Protein 6IML (pdb70)

Organism: African swine fever virus (strain Badajoz 1971 Vero-adapted) (NCBI:txid10498)

Nearest PDB structures (foldseek):
  6iml-assembly1_A  TM=1.002E+00  e=2.174E-85  African swine fever virus
  6imk-assembly1_A  TM=9.952E-01  e=3.291E-79  African swine fever virus
  6imn-assembly2_B  TM=9.902E-01  e=2.431E-77  African swine fever virus
  6imj-assembly1_A  TM=5.292E-01  e=1.401E-73  African swine fever virus
  6imj-assembly1_B  TM=5.259E-01  e=3.033E-73  African swine fever virus

Structure (mmCIF, N/CA/C/O backbone):
data_6IML
#
_entry.id   6IML
#
_cell.length_a   72.244
_cell.length_b   53.735
_cell.length_c   76.232
_cell.angle_alpha   90.00
_cell.angle_beta   100.47
_cell.angle_gamma   90.00
#
_symmetry.space_group_name_H-M   'P 1 21 1'
#
loop_
_entity.id
_entity.type
_entity.pdbx_description
1 polymer 'DNA ligase'
2 polymer "DNA (5'-D(*CP*CP*AP*GP*TP*CP*CP*GP*AP*CP*CP*CP*GP*CP*AP*TP*CP*CP*CP*GP*GP*A)-3')"
3 polymer "DNA (5'-D(*TP*CP*CP*GP*GP*GP*AP*TP*GP*CP*GP*T)-3')"
4 polymer "DNA (5'-D(P*GP*TP*CP*GP*GP*AP*CP*TP*GP*G)-3')"
5 water water
#
loop_
_atom_site.group_PDB
_atom_site.id
_atom_site.type_symbol
_atom_site.label_atom_id
_atom_site.label_alt_id
_atom_site.label_comp_id
_atom_site.label_asym_id
_atom_site.label_entity_id
_atom_site.label_seq_id
_atom_site.pdbx_PDB_ins_code
_atom_site.Cartn_x
_atom_site.Cartn_y
_atom_site.Cartn_z
_atom_site.occupancy
_atom_site.B_iso_or_equiv
_atom_site.auth_seq_id
_atom_site.auth_comp_id
_atom_site.auth_asym_id
_atom_site.auth_atom_id
_atom_site.pdbx_PDB_model_num
ATOM 1 N N . MET A 1 1 ? -21.374 56.897 85.175 1.00 71.04 1 MET A N 1
ATOM 2 C CA . MET A 1 1 ? -21.366 57.033 83.723 1.00 70.41 1 MET A CA 1
ATOM 3 C C . MET A 1 1 ? -20.084 56.448 83.132 1.00 64.83 1 MET A C 1
ATOM 4 O O . MET A 1 1 ? -19.019 56.519 83.745 1.00 55.51 1 MET A O 1
ATOM 9 N N . LEU A 1 2 ? -20.195 55.869 81.934 1.00 63.46 2 LEU A N 1
ATOM 10 C CA . LEU A 1 2 ? -19.054 55.187 81.331 1.00 61.83 2 LEU A CA 1
ATOM 11 C C . LEU A 1 2 ? -17.996 56.171 80.847 1.00 63.81 2 LEU A C 1
ATOM 12 O O . LEU A 1 2 ? -16.796 55.882 80.923 1.00 73.02 2 LEU A O 1
ATOM 17 N N . ASN A 1 3 ? -18.413 57.337 80.346 1.00 71.18 3 ASN A N 1
ATOM 18 C CA . ASN A 1 3 ? -17.456 58.261 79.745 1.00 74.05 3 ASN A CA 1
ATOM 19 C C . ASN A 1 3 ? -16.508 58.890 80.759 1.00 66.38 3 ASN A C 1
ATOM 20 O O . ASN A 1 3 ? -15.584 59.603 80.353 1.00 61.16 3 ASN A O 1
ATOM 25 N N . GLN A 1 4 ? -16.709 58.653 82.058 1.00 66.51 4 GLN A N 1
ATOM 26 C CA . GLN A 1 4 ? -15.772 59.147 83.058 1.00 67.89 4 GLN A CA 1
ATOM 27 C C . GLN A 1 4 ? -14.474 58.351 83.078 1.00 61.70 4 GLN A C 1
ATOM 28 O O . GLN A 1 4 ? -13.476 58.831 83.627 1.00 57.51 4 GLN A O 1
ATOM 34 N N . PHE A 1 5 ? -14.467 57.135 82.491 1.00 57.79 5 PHE A N 1
ATOM 35 C CA . PHE A 1 5 ? -13.271 56.318 82.365 1.00 52.57 5 PHE A CA 1
ATOM 36 C C . PHE A 1 5 ? -12.687 56.447 80.965 1.00 60.18 5 PHE A C 1
ATOM 37 O O . PHE A 1 5 ? -13.437 56.545 79.987 1.00 54.92 5 PHE A O 1
ATOM 45 N N . PRO A 1 6 ? -11.362 56.456 80.834 1.00 53.11 6 PRO A N 1
ATOM 46 C CA . PRO A 1 6 ? -10.764 56.438 79.496 1.00 43.90 6 PRO A CA 1
ATOM 47 C C . PRO A 1 6 ? -11.076 55.131 78.784 1.00 45.27 6 PRO A C 1
ATOM 48 O O . PRO A 1 6 ? -11.031 54.051 79.381 1.00 48.59 6 PRO A O 1
ATOM 52 N N . GLY A 1 7 ? -11.404 55.238 77.505 1.00 38.90 7 GLY A N 1
ATOM 53 C CA . GLY A 1 7 ? -11.767 54.091 76.696 1.00 37.51 7 GLY A CA 1
ATOM 54 C C . GLY A 1 7 ? -13.115 54.275 76.029 1.00 43.12 7 GLY A C 1
ATOM 55 O O . GLY A 1 7 ? -13.882 55.185 76.337 1.00 49.90 7 GLY A O 1
ATOM 56 N N . GLN A 1 8 ? -13.389 53.372 75.095 1.00 41.59 8 GLN A N 1
ATOM 57 C CA . GLN A 1 8 ? -14.601 53.403 74.291 1.00 51.49 8 GLN A CA 1
ATOM 58 C C . GLN A 1 8 ? -15.548 52.286 74.714 1.00 42.46 8 GLN A C 1
ATOM 59 O O . GLN A 1 8 ? -15.188 51.375 75.463 1.00 45.66 8 GLN A O 1
ATOM 65 N N . TYR A 1 9 ? -16.779 52.372 74.213 1.00 41.46 9 TYR A N 1
ATOM 66 C CA . TYR A 1 9 ? -17.840 51.430 74.550 1.00 38.09 9 TYR A CA 1
ATOM 67 C C . TYR A 1 9 ? -18.481 50.941 73.261 1.00 45.42 9 TY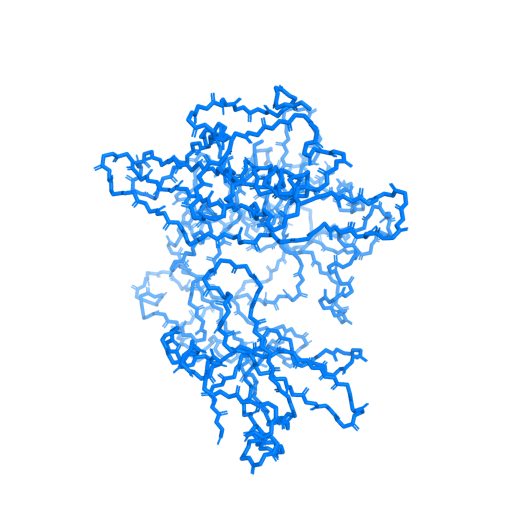R A C 1
ATOM 68 O O . TYR A 1 9 ? -19.075 51.733 72.522 1.00 54.20 9 TYR A O 1
ATOM 77 N N . SER A 1 10 ? -18.358 49.643 72.990 1.00 34.65 10 SER A N 1
ATOM 78 C CA . SER A 1 10 ? -18.880 49.064 71.761 1.00 42.94 10 SER A CA 1
ATOM 79 C C . SER A 1 10 ? -19.311 47.628 72.020 1.00 47.50 10 SER A C 1
ATOM 80 O O . SER A 1 10 ? -18.600 46.871 72.687 1.00 48.65 10 SER A O 1
ATOM 83 N N . ASN A 1 11 ? -20.478 47.266 71.481 1.00 42.41 11 ASN A N 1
ATOM 84 C CA . ASN A 1 11 ? -21.024 45.912 71.595 1.00 35.34 11 ASN A CA 1
ATOM 85 C C . ASN A 1 11 ? -21.154 45.484 73.055 1.00 48.45 11 ASN A C 1
ATOM 86 O O . ASN A 1 11 ? -20.824 44.354 73.422 1.00 46.92 11 ASN A O 1
ATOM 91 N N . ASN A 1 12 ? -21.635 46.403 73.895 1.00 53.50 12 ASN A N 1
ATOM 92 C CA . ASN A 1 12 ? -21.854 46.174 75.323 1.00 47.10 12 ASN A CA 1
ATOM 93 C C . ASN A 1 12 ? -20.566 45.829 76.065 1.00 46.27 12 ASN A C 1
ATOM 94 O O . ASN A 1 12 ? -20.612 45.337 77.197 1.00 50.05 12 ASN A O 1
ATOM 99 N N . ILE A 1 13 ? -19.410 46.080 75.455 1.00 44.91 13 ILE A N 1
ATOM 100 C CA . ILE A 1 13 ? -18.115 45.762 76.046 1.00 43.60 13 ILE A CA 1
ATOM 101 C C . ILE A 1 13 ? -17.289 47.039 76.094 1.00 32.49 13 ILE A C 1
ATOM 102 O O . ILE A 1 13 ? -17.008 47.643 75.051 1.00 42.37 13 ILE A O 1
ATOM 107 N N . PHE A 1 14 ? -16.905 47.449 77.300 1.00 26.01 14 PHE A N 1
ATOM 108 C CA . PHE A 1 14 ? -16.052 48.613 77.486 1.00 35.42 14 PHE A CA 1
ATOM 109 C C . PHE A 1 14 ? -14.593 48.186 77.407 1.00 45.36 14 PHE A C 1
ATOM 110 O O . PHE A 1 14 ? -14.174 47.255 78.103 1.00 42.85 14 PHE A O 1
ATOM 118 N N . CYS A 1 15 ? -13.825 48.867 76.561 1.00 41.40 15 CYS A N 1
ATOM 119 C CA . CYS A 1 15 ? -12.415 48.562 76.351 1.00 36.76 15 CYS A CA 1
ATOM 120 C C . CYS A 1 15 ? -11.582 49.777 76.729 1.00 41.00 15 CYS A C 1
ATOM 121 O O . CYS A 1 15 ? -11.721 50.843 76.119 1.00 44.40 15 CYS A O 1
ATOM 124 N N . PHE A 1 16 ? -10.722 49.615 77.735 1.00 36.01 16 PHE A N 1
ATOM 125 C CA . PHE A 1 16 ? -9.790 50.665 78.106 1.00 34.51 16 PHE A CA 1
ATOM 126 C C . PHE A 1 16 ? -8.813 50.922 76.960 1.00 35.59 16 PHE A C 1
ATOM 127 O O . PHE A 1 16 ? -8.610 50.058 76.102 1.00 34.22 16 PHE A O 1
ATOM 135 N N . PRO A 1 17 ? -8.206 52.107 76.913 1.00 38.98 17 PRO A N 1
ATOM 136 C CA . PRO A 1 17 ? -7.253 52.409 75.841 1.00 35.67 17 PRO A CA 1
ATOM 137 C C . PRO A 1 17 ? -6.076 51.454 75.881 1.00 40.70 17 PRO A C 1
ATOM 138 O O . PRO A 1 17 ? -5.578 51.111 76.964 1.00 37.19 17 PRO A O 1
ATOM 142 N N . PRO A 1 18 ? -5.608 50.993 74.721 1.00 36.43 18 PRO A N 1
ATOM 143 C CA . PRO A 1 18 ? -4.475 50.058 74.703 1.00 39.79 18 PRO A CA 1
ATOM 144 C C . PRO A 1 18 ? -3.203 50.733 75.194 1.00 32.22 18 PRO A C 1
ATOM 145 O O . PRO A 1 18 ? -2.889 51.859 74.802 1.00 44.67 18 PRO A O 1
ATOM 149 N N . ILE A 1 19 ? -2.479 50.039 76.066 1.00 35.53 19 ILE A N 1
ATOM 150 C CA . ILE A 1 19 ? -1.205 50.514 76.589 1.00 39.75 19 ILE A CA 1
ATOM 151 C C . ILE A 1 19 ? -0.096 49.898 75.749 1.00 33.78 19 ILE A C 1
ATOM 152 O O . ILE A 1 19 ? -0.004 48.670 75.631 1.00 35.40 19 ILE A O 1
ATOM 157 N N . GLU A 1 20 ? 0.742 50.748 75.161 1.00 41.99 20 GLU A N 1
ATOM 158 C CA . GLU A 1 20 ? 1.790 50.283 74.265 1.00 31.82 20 GLU A CA 1
ATOM 159 C C . GLU A 1 20 ? 3.021 49.851 75.051 1.00 38.15 20 GLU A C 1
ATOM 160 O O . GLU A 1 20 ? 3.451 50.531 75.987 1.00 32.59 20 GLU A O 1
ATOM 163 N N . SER A 1 21 ? 3.587 48.713 74.661 1.00 36.96 21 SER A N 1
ATOM 164 C CA . SER A 1 21 ? 4.768 48.154 75.300 1.00 38.11 21 SER A CA 1
ATOM 165 C C . SER A 1 21 ? 5.871 47.953 74.267 1.00 37.14 21 SER A C 1
ATOM 166 O O . SER A 1 21 ? 5.663 48.101 73.060 1.00 37.74 21 SER A O 1
ATOM 169 N N . GLU A 1 22 ? 7.058 47.608 74.762 1.00 36.62 22 GLU A N 1
ATOM 170 C CA . GLU A 1 22 ? 8.234 47.383 73.927 1.00 32.58 22 GLU A CA 1
ATOM 171 C C . GLU A 1 22 ? 8.859 46.055 74.331 1.00 36.54 22 GLU A C 1
ATOM 172 O O . GLU A 1 22 ? 9.380 45.924 75.444 1.00 37.36 22 GLU A O 1
ATOM 178 N N . THR A 1 23 ? 8.808 45.074 73.434 1.00 32.32 23 THR A N 1
ATOM 179 C CA . THR A 1 23 ? 9.357 43.762 73.732 1.00 27.21 23 THR A CA 1
ATOM 180 C C . THR A 1 23 ? 10.885 43.801 73.710 1.00 38.26 23 THR A C 1
ATOM 181 O O . THR A 1 23 ? 11.510 44.799 73.338 1.00 34.82 23 THR A O 1
ATOM 185 N N . LYS A 1 24 ? 11.499 42.719 74.121 1.00 39.57 24 LYS A N 1
ATOM 186 C CA . LYS A 1 24 ? 12.931 42.632 74.108 1.00 34.35 24 LYS A CA 1
ATOM 187 C C . LYS A 1 24 ? 13.486 42.609 72.687 1.00 38.78 24 LYS A C 1
ATOM 188 O O . LYS A 1 24 ? 14.532 43.141 72.448 1.00 38.28 24 LYS A O 1
ATOM 194 N N . SER A 1 25 ? 12.766 42.016 71.746 1.00 41.64 25 SER A N 1
ATOM 195 C CA . SER A 1 25 ? 13.207 41.958 70.359 1.00 42.44 25 SER A CA 1
ATOM 196 C C . SER A 1 25 ? 12.946 43.250 69.594 1.00 45.43 25 SER A C 1
ATOM 197 O O . SER A 1 25 ? 13.187 43.290 68.383 1.00 45.62 25 SER A O 1
ATOM 200 N N . GLY A 1 26 ? 12.464 44.296 70.260 1.00 36.50 26 GLY A N 1
ATOM 201 C CA . GLY A 1 26 ? 12.228 45.563 69.598 1.00 43.10 26 GLY A CA 1
ATOM 202 C C . GLY A 1 26 ? 10.928 45.660 68.838 1.00 45.50 26 GLY A C 1
ATOM 203 O O . GLY A 1 26 ? 10.816 46.488 67.928 1.00 45.59 26 GLY A O 1
ATOM 204 N N . LYS A 1 27 ? 9.937 44.844 69.182 1.00 45.54 27 LYS A N 1
ATOM 205 C CA . LYS A 1 27 ? 8.647 44.837 68.509 1.00 34.81 27 LYS A CA 1
ATOM 206 C C . LYS A 1 27 ? 7.580 45.397 69.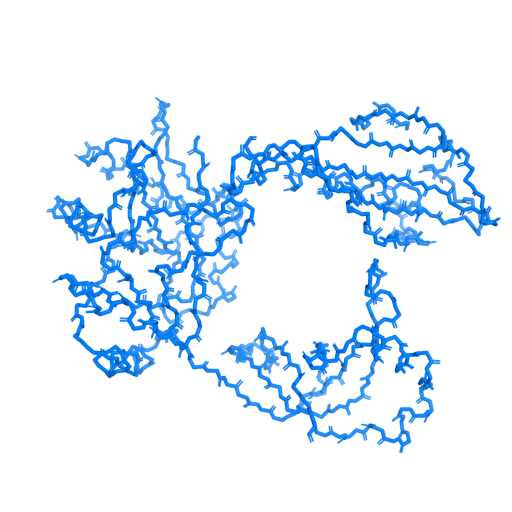440 1.00 36.37 27 LYS A C 1
ATOM 207 O O . LYS A 1 27 ? 7.574 45.107 70.640 1.00 35.79 27 LYS A O 1
ATOM 213 N N . LYS A 1 28 ? 6.684 46.208 68.882 1.00 40.59 28 LYS A N 1
ATOM 214 C CA . LYS A 1 28 ? 5.658 46.858 69.685 1.00 44.09 28 LYS A CA 1
ATOM 215 C C . LYS A 1 28 ? 4.652 45.840 70.207 1.00 38.62 28 LYS A C 1
ATOM 216 O O . LYS A 1 28 ? 4.293 44.882 69.516 1.00 38.21 28 LYS A O 1
ATOM 222 N N . ALA A 1 29 ? 4.197 46.056 71.438 1.00 42.81 29 ALA A N 1
ATOM 223 C CA . ALA A 1 29 ? 3.197 45.208 72.068 1.00 37.38 29 ALA A CA 1
ATOM 224 C C . ALA A 1 29 ? 2.052 46.072 72.576 1.00 35.07 29 ALA A C 1
ATOM 225 O O . ALA A 1 29 ? 2.231 47.257 72.871 1.00 29.49 29 ALA A O 1
ATOM 227 N N . SER A 1 30 ? 0.871 45.467 72.673 1.00 42.37 30 SER A N 1
ATOM 228 C CA . SER A 1 30 ? -0.322 46.156 73.138 1.00 34.26 30 SER A CA 1
ATOM 229 C C . SER A 1 30 ? -0.972 45.358 74.259 1.00 30.56 30 SER A C 1
ATOM 230 O O . SER A 1 30 ? -0.871 44.129 74.310 1.00 32.41 30 SER A O 1
ATOM 233 N N . TRP A 1 31 ? -1.628 46.063 75.153 1.00 35.21 31 TRP A N 1
ATOM 234 C CA . TRP A 1 31 ? -2.321 45.471 76.266 1.00 33.77 31 TRP A CA 1
ATOM 235 C C . TRP A 1 31 ? -3.627 46.210 76.477 1.00 32.24 31 TRP A C 1
ATOM 236 O O . TRP A 1 31 ? -3.641 47.382 76.684 1.00 30.03 31 TRP A O 1
ATOM 247 N N . ILE A 1 32 ? -4.729 45.488 76.396 1.00 34.80 32 ILE A N 1
ATOM 248 C CA . ILE A 1 32 ? -6.066 46.050 76.553 1.00 36.06 32 ILE A CA 1
ATOM 249 C C . ILE A 1 32 ? -6.789 45.269 77.639 1.00 32.72 32 ILE A C 1
ATOM 250 O O . ILE A 1 32 ? -6.753 44.034 77.647 1.00 28.94 32 ILE A O 1
ATOM 255 N N . ILE A 1 33 ? -7.446 45.986 78.548 1.00 32.06 33 ILE A N 1
ATOM 256 C CA . ILE A 1 33 ? -8.277 45.386 79.586 1.00 39.00 33 ILE A CA 1
ATOM 257 C C . ILE A 1 33 ? -9.721 45.796 79.330 1.00 39.01 33 ILE A C 1
ATOM 258 O O . ILE A 1 33 ? -10.000 46.967 79.046 1.00 33.34 33 ILE A O 1
ATOM 263 N N . CYS A 1 34 ? -10.636 44.831 79.414 1.00 41.87 34 CYS A N 1
ATOM 264 C CA . CYS A 1 34 ? -12.030 45.052 79.063 1.00 37.90 34 CYS A CA 1
ATOM 265 C C . CYS A 1 34 ? -12.939 44.564 80.183 1.00 38.80 34 CYS A C 1
ATOM 266 O O . CYS A 1 34 ? -12.560 43.720 80.999 1.00 39.64 34 CYS A O 1
ATOM 269 N N . VAL A 1 35 ? -14.153 45.112 80.209 1.00 39.84 35 VAL A N 1
ATOM 270 C CA . VAL A 1 35 ? -15.167 44.766 81.199 1.00 36.00 35 VAL A CA 1
ATOM 271 C C . VAL A 1 35 ? -16.470 44.473 80.469 1.00 33.48 35 VAL A C 1
ATOM 272 O O . VAL A 1 35 ? -16.869 45.228 79.576 1.00 33.72 35 VAL A O 1
ATOM 276 N N . GLN A 1 36 ? -17.132 43.381 80.849 1.00 39.92 36 GLN A N 1
ATOM 277 C CA . GLN A 1 36 ? -18.431 43.028 80.296 1.00 39.99 36 GLN A CA 1
ATOM 278 C C . GLN A 1 36 ? -19.299 42.436 81.396 1.00 36.22 36 GLN A C 1
ATOM 279 O O . GLN A 1 36 ? -18.794 41.862 82.365 1.00 36.50 36 GLN A O 1
ATOM 285 N N . VAL A 1 37 ? -20.612 42.584 81.241 1.00 40.20 37 VAL A N 1
ATOM 286 C CA . VAL A 1 37 ? -21.588 42.083 82.201 1.00 38.47 37 VAL A CA 1
ATOM 287 C C . VAL A 1 37 ? -22.367 40.952 81.547 1.00 40.40 37 VAL A C 1
ATOM 288 O O . VAL A 1 37 ? -22.919 41.120 80.453 1.00 45.57 37 VAL A O 1
ATOM 292 N N . VAL A 1 38 ? -22.413 39.802 82.216 1.00 45.05 38 VAL A N 1
ATOM 293 C CA . VAL A 1 38 ? -23.038 38.597 81.686 1.00 42.84 38 VAL A CA 1
ATOM 294 C C . VAL A 1 38 ? -24.225 38.236 82.566 1.00 49.98 38 VAL A C 1
ATOM 295 O O . VAL A 1 38 ? -24.099 38.178 83.795 1.00 51.26 38 VAL A O 1
ATOM 299 N N . GLN A 1 39 ? -25.373 37.990 81.936 1.00 51.33 39 GLN A N 1
ATOM 300 C CA . GLN A 1 39 ? -26.564 37.508 82.626 1.00 58.87 39 GLN A CA 1
ATOM 301 C C . GLN A 1 39 ? -27.220 36.454 81.749 1.00 55.43 39 GLN A C 1
ATOM 302 O O . GLN A 1 39 ? -27.630 36.753 80.623 1.00 56.13 39 GLN A O 1
ATOM 308 N N . HIS A 1 40 ? -27.302 35.224 82.263 1.00 56.54 40 HIS A N 1
ATOM 309 C CA . HIS A 1 40 ? -27.850 34.083 81.526 1.00 63.16 40 HIS A CA 1
ATOM 310 C C . HIS A 1 40 ? -27.079 33.844 80.228 1.00 67.37 40 HIS A C 1
ATOM 311 O O . HIS A 1 40 ? -27.660 33.666 79.154 1.00 65.87 40 HIS A O 1
ATOM 318 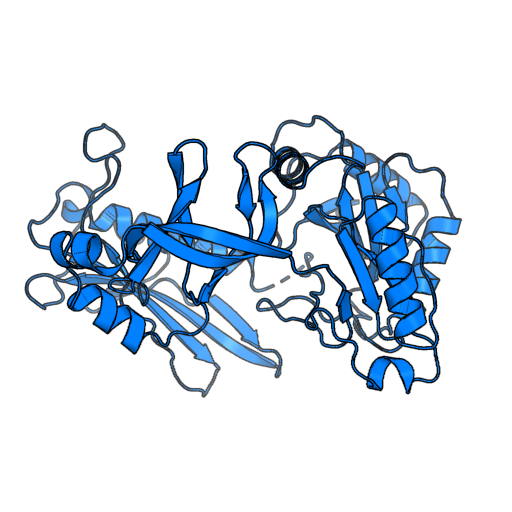N N . ASN A 1 41 ? -25.750 33.843 80.341 1.00 64.18 41 ASN A N 1
ATOM 319 C CA . ASN A 1 41 ? -24.853 33.566 79.217 1.00 70.06 41 ASN A CA 1
ATOM 320 C C . ASN A 1 41 ? -25.093 34.534 78.059 1.00 58.50 41 ASN A C 1
ATOM 321 O O . ASN A 1 41 ? -25.030 34.157 76.888 1.00 68.82 41 ASN A O 1
ATOM 326 N N . THR A 1 42 ? -25.368 35.795 78.386 1.00 51.71 42 THR A N 1
ATOM 327 C CA . THR A 1 42 ? -25.668 36.804 77.381 1.00 61.28 42 THR A CA 1
ATOM 328 C C . THR A 1 42 ? -25.061 38.136 77.798 1.00 55.46 42 THR A C 1
ATOM 329 O O . THR A 1 42 ? -25.149 38.533 78.964 1.00 52.07 42 THR A O 1
ATOM 333 N N . ILE A 1 43 ? -24.445 38.820 76.838 1.00 51.19 43 ILE A N 1
ATOM 334 C CA . ILE A 1 43 ? -23.824 40.116 77.090 1.00 49.62 43 ILE A CA 1
ATOM 335 C C . ILE A 1 43 ? -24.924 41.172 77.086 1.00 48.63 43 ILE A C 1
ATOM 336 O O . ILE A 1 43 ? -25.440 41.541 76.029 1.00 55.47 43 ILE A O 1
ATOM 341 N N . ILE A 1 44 ? -25.290 41.654 78.270 1.00 43.91 44 ILE A N 1
ATOM 342 C CA . ILE A 1 44 ? -26.313 42.690 78.398 1.00 48.45 44 ILE A CA 1
ATOM 343 C C . ILE A 1 44 ? -25.624 44.049 78.408 1.00 47.44 44 ILE A C 1
ATOM 344 O O . ILE A 1 44 ? -24.458 44.147 78.821 1.00 47.37 44 ILE A O 1
ATOM 349 N N . PRO A 1 45 ? -26.286 45.114 77.955 1.00 42.82 45 PRO A N 1
ATOM 350 C CA . PRO A 1 45 ? -25.644 46.433 77.948 1.00 40.27 45 PRO A CA 1
ATOM 351 C C . PRO A 1 45 ? -25.344 46.919 79.358 1.00 48.01 45 PRO A C 1
ATOM 352 O O . PRO A 1 45 ? -25.881 46.420 80.349 1.00 45.65 45 PRO A O 1
ATOM 356 N N . ILE A 1 46 ? -24.468 47.913 79.438 1.00 44.56 46 ILE A N 1
ATOM 357 C CA . ILE A 1 46 ? -24.055 48.499 80.706 1.00 41.12 46 ILE A CA 1
ATOM 358 C C . ILE A 1 46 ? -24.789 49.823 80.865 1.00 51.19 46 ILE A C 1
ATOM 359 O O . ILE A 1 46 ? -24.573 50.763 80.092 1.00 57.29 46 ILE A O 1
ATOM 364 N N . THR A 1 47 ? -25.655 49.899 81.869 1.00 47.48 47 THR A N 1
ATOM 365 C CA . THR A 1 47 ? -26.462 51.079 82.129 1.00 54.98 47 THR A CA 1
ATOM 366 C C . THR A 1 47 ? -25.952 51.807 83.366 1.00 55.95 47 THR A C 1
ATOM 367 O O . THR A 1 47 ? -25.190 51.261 84.170 1.00 46.56 47 THR A O 1
ATOM 371 N N . ASP A 1 48 ? -26.387 53.062 83.510 1.00 53.36 48 ASP A N 1
ATOM 372 C CA . ASP A 1 48 ? -25.989 53.854 84.669 1.00 51.60 48 ASP A CA 1
ATOM 373 C C . ASP A 1 48 ? -26.588 53.308 85.958 1.00 53.85 48 ASP A C 1
ATOM 374 O O . ASP A 1 48 ? -25.980 53.445 87.026 1.00 55.54 48 ASP A O 1
ATOM 379 N N . GLU A 1 49 ? -27.770 52.690 85.882 1.00 52.43 49 GLU A N 1
ATOM 380 C CA . GLU A 1 49 ? -28.392 52.125 87.074 1.00 51.32 49 GLU A CA 1
ATOM 381 C C . GLU A 1 49 ? -27.580 50.978 87.659 1.00 54.36 49 GLU A C 1
ATOM 382 O O . GLU A 1 49 ? -27.743 50.658 88.842 1.00 39.04 49 GLU A O 1
ATOM 384 N N . MET A 1 50 ? -26.710 50.353 86.862 1.00 49.28 50 MET A N 1
ATOM 385 C CA . MET A 1 50 ? -25.874 49.275 87.374 1.00 40.45 50 MET A CA 1
ATOM 386 C C . MET A 1 50 ? -24.797 49.777 88.325 1.00 38.78 50 MET A C 1
ATOM 387 O O . MET A 1 50 ? -24.199 48.968 89.042 1.00 36.83 50 MET A O 1
ATOM 392 N N . PHE A 1 51 ? -24.531 51.083 88.345 1.00 41.79 51 PHE A N 1
ATOM 393 C CA . PHE A 1 51 ? -23.551 51.662 89.253 1.00 45.18 51 PHE A CA 1
ATOM 394 C C . PHE A 1 51 ? -24.133 52.015 90.615 1.00 47.08 51 PHE A C 1
ATOM 395 O O . PHE A 1 51 ? -23.368 52.301 91.543 1.00 40.97 51 PHE A O 1
ATOM 403 N N . SER A 1 52 ? -25.459 52.004 90.758 1.00 50.38 52 SER A N 1
ATOM 404 C CA . SER A 1 52 ? -26.106 52.245 92.039 1.00 46.65 52 SER A CA 1
ATOM 405 C C . SER A 1 52 ? -27.016 51.113 92.488 1.00 39.36 52 SER A C 1
ATOM 406 O O . SER A 1 52 ? -27.254 50.981 93.693 1.00 43.63 52 SER A O 1
ATOM 409 N N . THR A 1 53 ? -27.524 50.298 91.567 1.00 39.41 53 THR A N 1
ATOM 410 C CA . THR A 1 53 ? -28.385 49.172 91.892 1.00 50.62 53 THR A CA 1
ATOM 411 C C . THR A 1 53 ? -27.839 47.916 91.230 1.00 47.38 53 THR A C 1
ATOM 412 O O . THR A 1 53 ? -27.439 47.944 90.062 1.00 47.35 53 THR A O 1
ATOM 416 N N . ASP A 1 54 ? -27.821 46.819 91.981 1.00 40.69 54 ASP A N 1
ATOM 417 C CA . ASP A 1 54 ? -27.321 45.545 91.482 1.00 37.40 54 ASP A CA 1
ATOM 418 C C . ASP A 1 54 ? -28.433 44.809 90.745 1.00 52.07 54 ASP A C 1
ATOM 419 O O . ASP A 1 54 ? -29.498 44.549 91.317 1.00 57.43 54 ASP A O 1
ATOM 424 N N . VAL A 1 55 ? -28.188 44.479 89.481 1.00 56.02 55 VAL A N 1
ATOM 425 C CA . VAL A 1 55 ? -29.078 43.594 88.739 1.00 44.53 55 VAL A CA 1
ATOM 426 C C . VAL A 1 55 ? -28.832 42.173 89.227 1.00 54.91 55 VAL A C 1
ATOM 427 O O . VAL A 1 55 ? -27.722 41.646 89.099 1.00 54.18 55 VAL A O 1
ATOM 431 N N . LYS A 1 56 ? -29.864 41.555 89.799 1.00 54.28 56 LYS A N 1
ATOM 432 C CA . LYS A 1 56 ? -29.696 40.252 90.427 1.00 47.96 56 LYS A CA 1
ATOM 433 C C . LYS A 1 56 ? -29.328 39.195 89.392 1.00 51.18 56 LYS A C 1
ATOM 434 O O . LYS A 1 56 ? -29.793 39.230 88.249 1.00 60.11 56 LYS A O 1
ATOM 438 N N . ASP A 1 57 ? -28.471 38.259 89.804 1.00 54.81 57 ASP A N 1
ATOM 439 C CA . ASP A 1 57 ? -27.962 37.155 88.993 1.00 54.39 57 ASP A CA 1
ATOM 440 C C . ASP A 1 57 ? -27.107 37.619 87.822 1.00 65.53 57 ASP A C 1
ATOM 441 O O . ASP A 1 57 ? -26.787 36.810 86.941 1.00 64.05 57 ASP A O 1
ATOM 443 N N . ALA A 1 58 ? -26.722 38.891 87.782 1.00 57.10 58 ALA A N 1
ATOM 444 C CA . ALA A 1 58 ? -25.842 39.412 86.746 1.00 51.68 58 ALA A CA 1
ATOM 445 C C . ALA A 1 58 ? -24.407 39.423 87.254 1.00 51.41 58 ALA A C 1
ATOM 446 O O . ALA A 1 58 ? -24.149 39.779 88.407 1.00 58.10 58 ALA A O 1
ATOM 448 N N . VAL A 1 59 ? -23.477 39.029 86.389 1.00 51.36 59 VAL A N 1
ATOM 449 C CA . VAL A 1 59 ? -22.071 38.891 86.745 1.00 42.57 59 VAL A CA 1
ATOM 450 C C . VAL A 1 59 ? -21.249 39.792 85.836 1.00 39.51 59 VAL A C 1
ATOM 451 O O . VAL A 1 59 ? -21.420 39.768 84.612 1.00 42.25 59 VAL A O 1
ATOM 455 N N . ALA A 1 60 ? -20.363 40.584 86.435 1.00 40.83 60 ALA A N 1
ATOM 456 C CA . ALA A 1 60 ? -19.409 41.388 85.686 1.00 36.85 60 ALA A CA 1
ATOM 457 C C . ALA A 1 60 ? -18.116 40.605 85.506 1.00 42.11 60 ALA A C 1
ATOM 458 O O . ALA A 1 60 ? -17.625 39.971 86.444 1.00 41.35 60 ALA A O 1
ATOM 460 N N . GLU A 1 61 ? -17.572 40.645 84.293 1.00 38.10 61 GLU A N 1
ATOM 461 C CA . GLU A 1 61 ? -16.397 39.862 83.936 1.00 36.84 61 GLU A CA 1
ATOM 462 C C . GLU A 1 61 ? -15.298 40.781 83.426 1.00 41.27 61 GLU A C 1
ATOM 463 O O . GLU A 1 61 ? -15.520 41.572 82.503 1.00 36.56 61 GLU A O 1
ATOM 469 N N . ILE A 1 62 ? -14.117 40.669 84.027 1.00 35.77 62 ILE A N 1
ATOM 470 C CA . ILE A 1 62 ? -12.941 41.431 83.628 1.00 28.98 62 ILE A CA 1
ATOM 471 C C . ILE A 1 62 ? -11.989 40.479 82.921 1.00 34.11 62 ILE A C 1
ATOM 472 O O . ILE A 1 62 ? -11.573 39.464 83.494 1.00 34.04 62 ILE A O 1
ATOM 477 N N . PHE A 1 63 ? -11.655 40.797 81.674 1.00 30.84 63 PHE A N 1
ATOM 478 C CA . PHE A 1 63 ? -10.660 40.049 80.924 1.00 34.75 63 PHE A CA 1
ATOM 479 C C . PHE A 1 63 ? -9.734 41.044 80.243 1.00 33.43 63 PHE A C 1
ATOM 480 O O . PHE A 1 63 ? -9.992 42.251 80.222 1.00 36.46 63 PHE A O 1
ATOM 488 N N . THR A 1 64 ? -8.579 40.545 79.812 1.00 32.21 64 THR A N 1
ATOM 489 C CA . THR A 1 64 ? -7.545 41.326 79.118 1.00 43.05 64 THR A CA 1
ATOM 490 C C . THR A 1 64 ? -6.947 40.646 77.912 1.00 39.63 64 THR A C 1
ATOM 491 O O . THR A 1 64 ? -6.898 39.451 77.844 1.00 29.34 64 THR A O 1
ATOM 495 N N . LYS A 1 65 ? -6.448 41.451 76.981 1.00 36.97 65 LYS A N 1
ATOM 496 C CA . LYS A 1 65 ? -5.802 40.919 75.790 1.00 41.70 65 LYS A CA 1
ATOM 497 C C . LYS A 1 65 ? -4.414 41.525 75.638 1.00 34.54 65 LYS A C 1
ATOM 498 O O . LYS A 1 65 ? -4.226 42.730 75.831 1.00 24.97 65 LYS A O 1
ATOM 504 N N . PHE A 1 66 ? -3.468 40.697 75.251 1.00 30.03 66 PHE A N 1
ATOM 505 C CA . PHE A 1 66 ? -2.105 41.093 74.991 1.00 34.03 66 PHE A CA 1
ATOM 506 C C . PHE A 1 66 ? -1.625 40.496 73.701 1.00 29.43 66 PHE A C 1
ATOM 507 O O . PHE A 1 66 ? -1.633 39.320 73.528 1.00 30.92 66 PHE A O 1
ATOM 515 N N . PHE A 1 67 ? -1.186 41.332 72.800 1.00 30.30 67 PHE A N 1
ATOM 516 C CA . PHE A 1 67 ? -0.709 40.858 71.508 1.00 38.37 67 PHE A CA 1
ATOM 517 C C . PHE A 1 67 ? 0.476 41.697 71.059 1.00 35.82 67 PHE A C 1
ATOM 518 O O . PHE A 1 67 ? 0.439 42.928 71.138 1.00 37.01 67 PHE A O 1
ATOM 526 N N . VAL A 1 68 ? 1.528 41.023 70.604 1.00 39.09 68 VAL A N 1
ATOM 527 C CA . VAL A 1 68 ? 2.657 41.693 69.972 1.00 39.42 68 VAL A CA 1
ATOM 528 C C . VAL A 1 68 ? 2.277 42.034 68.537 1.00 41.01 68 VAL A C 1
ATOM 529 O O . VAL A 1 68 ? 1.445 41.360 67.919 1.00 45.99 68 VAL A O 1
ATOM 533 N N . GLU A 1 69 ? 2.869 43.106 68.010 1.00 37.62 69 GLU A N 1
ATOM 534 C CA . GLU A 1 69 ? 2.581 43.542 66.648 1.00 40.72 69 GLU A CA 1
ATOM 535 C C . GLU A 1 69 ? 2.790 42.403 65.658 1.00 46.52 69 GLU A C 1
ATOM 536 O O . GLU A 1 69 ? 3.849 41.769 65.635 1.00 48.78 69 GLU A O 1
ATOM 538 N N . GLU A 1 70 ? 1.758 42.140 64.853 1.00 42.62 70 GLU A N 1
ATOM 539 C CA . GLU A 1 70 ? 1.739 41.062 63.864 1.00 46.51 70 GLU A CA 1
ATOM 540 C C . GLU A 1 70 ? 1.850 39.681 64.505 1.00 46.40 70 GLU A C 1
ATOM 541 O O . GLU A 1 70 ? 2.161 38.700 63.822 1.00 51.39 70 GLU A O 1
ATOM 543 N N . GLY A 1 71 ? 1.589 39.581 65.809 1.00 50.88 71 GLY A N 1
ATOM 544 C CA . GLY A 1 71 ? 1.654 38.329 66.524 1.00 44.04 71 GLY A CA 1
ATOM 545 C C . GLY A 1 71 ? 0.287 37.847 66.985 1.00 45.15 71 GLY A C 1
ATOM 546 O O . GLY A 1 71 ? -0.752 38.439 66.704 1.00 46.17 71 GLY A O 1
ATOM 547 N N . ALA A 1 72 ? 0.316 36.736 67.716 1.00 26.96 72 ALA A N 1
ATOM 548 C CA . ALA A 1 72 ? -0.909 36.139 68.223 1.00 30.10 72 ALA A CA 1
ATOM 549 C C . ALA A 1 72 ? -1.499 36.989 69.346 1.00 43.19 72 ALA A C 1
ATOM 550 O O . ALA A 1 72 ? -0.823 37.819 69.960 1.00 39.58 72 ALA A O 1
ATOM 552 N N . VAL A 1 73 ? -2.784 36.770 69.611 1.00 39.82 73 VAL A N 1
ATOM 553 C CA . VAL A 1 73 ? -3.516 37.492 70.645 1.00 30.47 73 VAL A CA 1
ATOM 554 C C . VAL A 1 73 ? -3.695 36.575 71.845 1.00 30.45 73 VAL A C 1
ATOM 555 O O . VAL A 1 73 ? -4.185 35.447 71.705 1.00 38.07 73 VAL A O 1
ATOM 559 N N . ARG A 1 74 ? -3.294 37.038 73.001 1.00 34.70 74 ARG A N 1
ATOM 560 C CA . ARG A 1 74 ? -3.438 36.275 74.211 1.00 44.02 74 ARG A CA 1
ATOM 561 C C . ARG A 1 74 ? -4.552 36.846 75.085 1.00 32.65 74 ARG A C 1
ATOM 562 O O . ARG A 1 74 ? -4.442 37.924 75.607 1.00 32.43 74 ARG A O 1
ATOM 570 N N . ILE A 1 75 ? -5.588 36.057 75.278 1.00 36.10 75 ILE A N 1
ATOM 571 C CA . ILE A 1 75 ? -6.767 36.445 76.040 1.00 31.55 75 ILE A CA 1
ATOM 572 C C . ILE A 1 75 ? -6.766 35.640 77.329 1.00 30.43 75 ILE A C 1
ATOM 573 O O . ILE A 1 75 ? -6.759 34.404 77.293 1.00 42.60 75 ILE A O 1
ATOM 578 N N . SER A 1 76 ? -6.740 36.335 78.463 1.00 35.86 76 SER A N 1
ATOM 579 C CA . SER A 1 76 ? -6.767 35.673 79.755 1.00 40.19 76 SER A CA 1
ATOM 580 C C . SER A 1 76 ? -8.169 35.149 80.053 1.00 36.34 76 SER A C 1
ATOM 581 O O . SER A 1 76 ? -9.149 35.491 79.385 1.00 37.40 76 SER A O 1
ATOM 584 N N . LYS A 1 77 ? -8.258 34.299 81.072 1.00 45.30 77 LYS A N 1
ATOM 585 C CA . LYS A 1 77 ? -9.553 33.835 81.537 1.00 38.83 77 LYS A CA 1
ATOM 586 C C . LYS A 1 77 ? -10.316 34.981 82.195 1.00 43.47 77 LYS A C 1
ATOM 587 O O . LYS A 1 77 ? -9.737 35.972 82.650 1.00 39.91 77 LYS A O 1
ATOM 590 N N . MET A 1 78 ? -11.637 34.836 82.236 1.00 34.21 78 MET A N 1
ATOM 591 C CA . MET A 1 78 ? -12.487 35.888 82.774 1.00 29.58 78 MET A CA 1
ATOM 592 C C . MET A 1 78 ? -12.326 35.983 84.285 1.00 32.02 78 MET A C 1
ATOM 593 O O . MET A 1 78 ? -12.426 34.978 84.996 1.00 39.77 78 MET A O 1
ATOM 598 N N . THR A 1 79 ? -12.065 37.193 84.776 1.00 23.59 79 THR A N 1
ATOM 599 C CA . THR A 1 79 ? -12.092 37.471 86.210 1.00 31.27 79 THR A CA 1
ATOM 600 C C . THR A 1 79 ? -13.536 37.780 86.577 1.00 38.11 79 THR A C 1
ATOM 601 O O . THR A 1 79 ? -14.039 38.875 86.309 1.00 37.94 79 THR A O 1
ATOM 605 N N . ARG A 1 80 ? -14.213 36.807 87.178 1.00 36.25 80 ARG A N 1
ATOM 606 C CA . ARG A 1 80 ? -15.630 36.932 87.499 1.00 37.33 80 ARG A CA 1
ATOM 607 C C . ARG A 1 80 ? -15.777 37.598 88.861 1.00 36.35 80 ARG A C 1
ATOM 608 O O . ARG A 1 80 ? -15.391 37.027 89.886 1.00 45.13 80 ARG A O 1
ATOM 616 N N . VAL A 1 81 ? -16.331 38.806 88.870 1.00 41.18 81 VAL A N 1
ATOM 617 C CA . VAL A 1 81 ? -16.765 39.460 90.097 1.00 45.22 81 VAL A CA 1
ATOM 618 C C . VAL A 1 81 ? -18.274 39.285 90.195 1.00 44.45 81 VAL A C 1
ATOM 619 O O . VAL A 1 81 ? -19.000 39.502 89.214 1.00 42.16 81 VAL A O 1
ATOM 623 N N . THR A 1 82 ? -18.743 38.834 91.357 1.00 38.35 82 THR A N 1
ATOM 624 C CA . THR A 1 82 ? -20.146 38.501 91.547 1.00 44.26 82 THR A CA 1
ATOM 625 C C . THR A 1 82 ? -20.832 39.330 92.620 1.00 43.22 82 THR A C 1
ATOM 626 O O . THR A 1 82 ? -22.066 39.312 92.694 1.00 50.35 82 THR A O 1
ATOM 630 N N . GLU A 1 83 ? -20.080 40.051 93.447 1.00 42.21 83 GLU A N 1
ATOM 631 C CA . GLU A 1 83 ? -20.663 40.872 94.494 1.00 36.40 83 GLU A CA 1
ATOM 632 C C . GLU A 1 83 ? -19.779 42.089 94.714 1.00 43.09 83 GLU A C 1
ATOM 633 O O . GLU A 1 83 ? -18.574 42.054 94.451 1.00 46.88 83 GLU A O 1
ATOM 635 N N . GLY A 1 84 ? -20.391 43.166 95.189 1.00 45.06 84 GLY A N 1
ATOM 636 C CA . GLY A 1 84 ? -19.648 44.348 95.560 1.00 37.12 84 GLY A CA 1
ATOM 637 C C . GLY A 1 84 ? -18.925 44.152 96.879 1.00 41.86 84 GLY A C 1
ATOM 638 O O . GLY A 1 84 ? -19.019 43.118 97.541 1.00 44.00 84 GLY A O 1
ATOM 639 N N . LYS A 1 85 ? -18.218 45.186 97.268 1.00 35.74 85 LYS A N 1
ATOM 640 C CA . LYS A 1 85 ? -17.463 45.182 98.488 1.00 41.63 85 LYS A CA 1
ATOM 641 C C . LYS A 1 85 ? -18.050 46.138 99.501 1.00 46.39 85 LYS A C 1
ATOM 642 O O . LYS A 1 85 ? -18.729 47.069 99.131 1.00 39.73 85 LYS A O 1
ATOM 648 N N . ASN A 1 86 ? -17.763 45.910 100.777 1.00 48.66 86 ASN A N 1
ATOM 649 C CA . ASN A 1 86 ? -18.316 46.722 101.862 1.00 49.46 86 ASN A CA 1
ATOM 650 C C . ASN A 1 86 ? -19.834 46.828 101.741 1.00 53.97 86 ASN A C 1
ATOM 651 O O . ASN A 1 86 ? -20.422 47.889 101.955 1.00 53.14 86 ASN A O 1
ATOM 656 N N . LEU A 1 87 ? -20.473 45.699 101.416 1.00 57.71 87 LEU A N 1
ATOM 657 C CA . LEU A 1 87 ? -21.885 45.688 101.042 1.00 56.36 87 LEU A CA 1
ATOM 658 C C . LEU A 1 87 ? -22.796 46.305 102.097 1.00 52.27 87 LEU A C 1
ATOM 659 O O . LEU A 1 87 ? -23.905 46.736 101.761 1.00 61.06 87 LEU A O 1
ATOM 664 N N . GLY A 1 88 ? -22.388 46.329 103.341 1.00 51.08 88 GLY A N 1
ATOM 665 C CA . GLY A 1 88 ? -23.278 46.863 104.329 1.00 61.43 88 GLY A CA 1
ATOM 666 C C . GLY A 1 88 ? -23.204 48.331 104.658 1.00 65.28 88 GLY A C 1
ATOM 667 O O . GLY A 1 88 ? -24.062 48.828 105.333 1.00 73.28 88 GLY A O 1
ATOM 668 N N . LYS A 1 89 ? -22.236 49.038 104.126 1.00 53.82 89 LYS A N 1
ATOM 669 C CA . LYS A 1 89 ? -22.021 50.399 104.510 1.00 51.42 89 LYS A CA 1
ATOM 670 C C . LYS A 1 89 ? -22.309 51.455 103.495 1.00 50.19 89 LYS A C 1
ATOM 671 O O . LYS A 1 89 ? -22.910 51.195 102.512 1.00 59.72 89 LYS A O 1
ATOM 677 N N . LYS A 1 90 ? -21.880 52.680 103.783 1.00 52.86 90 LYS A N 1
ATOM 678 C CA . LYS A 1 90 ? -22.102 53.802 102.880 1.00 53.52 90 LYS A CA 1
ATOM 679 C C . LYS A 1 90 ? -21.180 53.710 101.672 1.00 54.26 90 LYS A C 1
ATOM 680 O O . LYS A 1 90 ? -21.583 53.997 100.545 1.00 56.13 90 LYS A O 1
ATOM 686 N N . ASN A 1 91 ? -19.938 53.306 101.917 1.00 48.30 91 ASN A N 1
ATOM 687 C CA . ASN A 1 91 ? -18.956 53.171 100.851 1.00 52.44 91 ASN A CA 1
ATOM 688 C C . ASN A 1 91 ? -19.127 51.872 100.071 1.00 54.48 91 ASN A C 1
ATOM 689 O O . ASN A 1 91 ? -18.175 51.411 99.431 1.00 58.45 91 ASN A O 1
ATOM 694 N N . ALA A 1 92 ? -20.317 51.279 100.115 1.00 48.87 92 ALA A N 1
ATOM 695 C CA . ALA A 1 92 ? -20.568 50.027 99.418 1.00 45.53 92 ALA A CA 1
ATOM 696 C C . ALA A 1 92 ? -20.482 50.219 97.911 1.00 49.53 92 ALA A C 1
ATOM 697 O O . ALA A 1 92 ? -20.875 51.259 97.374 1.00 51.64 92 ALA A O 1
ATOM 699 N N . THR A 1 93 ? -19.965 49.205 97.228 1.00 47.51 93 THR A N 1
ATOM 700 C CA . THR A 1 93 ? -19.921 49.172 95.777 1.00 38.69 93 THR A CA 1
ATOM 701 C C . THR A 1 93 ? -20.856 48.087 95.260 1.00 37.24 93 THR A C 1
ATOM 702 O O . THR A 1 93 ? -21.203 47.142 95.972 1.00 39.91 93 THR A O 1
ATOM 706 N N . THR A 1 94 ? -21.271 48.243 94.009 1.00 40.69 94 THR A N 1
ATOM 707 C CA . THR A 1 94 ? -22.066 47.239 93.324 1.00 43.21 94 THR A CA 1
ATOM 708 C C . THR A 1 94 ? -21.160 46.396 92.429 1.00 36.65 94 THR A C 1
ATOM 709 O O . THR A 1 94 ? -19.959 46.645 92.307 1.00 38.77 94 THR A O 1
ATOM 713 N N . VAL A 1 95 ? -21.751 45.381 91.796 1.00 34.55 95 VAL A N 1
ATOM 714 C CA . VAL A 1 95 ? -20.968 44.442 90.996 1.00 33.42 95 VAL A CA 1
ATOM 715 C C . VAL A 1 95 ? -20.286 45.158 89.836 1.00 40.56 95 VAL A C 1
ATOM 716 O O . VAL A 1 95 ? -19.109 44.915 89.542 1.00 37.91 95 VAL A O 1
ATOM 720 N N . VAL A 1 96 ? -21.005 46.061 89.168 1.00 36.13 96 VAL A N 1
ATOM 721 C CA . VAL A 1 96 ? -20.446 46.742 88.004 1.00 35.91 96 VAL A CA 1
ATOM 722 C C . VAL A 1 96 ? -19.432 47.796 88.434 1.00 35.05 96 VAL A C 1
ATOM 723 O O . VAL A 1 96 ? -18.330 47.882 87.879 1.00 39.65 96 VAL A O 1
ATOM 727 N N . HIS A 1 97 ? -19.788 48.613 89.428 1.00 37.90 97 HIS A N 1
ATOM 728 C CA . HIS A 1 97 ? -18.895 49.686 89.859 1.00 42.54 97 HIS A CA 1
ATOM 729 C C . HIS A 1 97 ? -17.603 49.129 90.444 1.00 33.10 97 HIS A C 1
ATOM 730 O O . HIS A 1 97 ? -16.527 49.707 90.250 1.00 36.36 97 HIS A O 1
ATOM 737 N N . GLN A 1 98 ? -17.686 48.006 91.162 1.00 42.74 98 GLN A N 1
ATOM 738 C CA . GLN A 1 98 ? -16.478 47.377 91.685 1.00 29.84 98 GLN A CA 1
ATOM 739 C C . GLN A 1 98 ? -15.615 46.810 90.565 1.00 35.83 98 GLN A C 1
ATOM 740 O O . GLN A 1 98 ? -14.383 46.827 90.665 1.00 38.79 98 GLN A O 1
ATOM 746 N N . ALA A 1 99 ? -16.238 46.313 89.494 1.00 35.61 99 ALA A N 1
ATOM 747 C CA . ALA A 1 99 ? -15.474 45.786 88.368 1.00 34.11 99 ALA A CA 1
ATOM 748 C C . ALA A 1 99 ? -14.686 46.891 87.676 1.00 41.58 99 ALA A C 1
ATOM 749 O O . ALA A 1 99 ? -13.493 46.733 87.393 1.00 41.00 99 ALA A O 1
ATOM 751 N N . PHE A 1 100 ? -15.339 48.022 87.393 1.00 38.33 100 PHE A N 1
ATOM 752 C CA . PHE A 1 100 ? -14.630 49.156 86.809 1.00 33.66 100 PHE A CA 1
ATOM 753 C C . PHE A 1 100 ? -13.620 49.748 87.782 1.00 37.47 100 PHE A C 1
ATOM 754 O O . PHE A 1 100 ? -12.565 50.234 87.359 1.00 40.61 100 PHE A O 1
ATOM 762 N N . LYS A 1 101 ? -13.925 49.721 89.082 1.00 43.29 101 LYS A N 1
ATOM 763 C CA . LYS A 1 101 ? -12.968 50.195 90.077 1.00 42.31 101 LYS A CA 1
ATOM 764 C C . LYS A 1 101 ? -11.724 49.317 90.098 1.00 39.89 101 LYS A C 1
ATOM 765 O O . LYS A 1 101 ? -10.604 49.814 90.264 1.00 37.41 101 LYS A O 1
ATOM 771 N N . ASP A 1 102 ? -11.900 48.006 89.921 1.00 36.67 102 ASP A N 1
ATOM 772 C CA . ASP A 1 102 ? -10.762 47.096 89.886 1.00 35.51 102 ASP A CA 1
ATOM 773 C C . ASP A 1 102 ? -10.069 47.098 88.530 1.00 40.70 102 ASP A C 1
ATOM 774 O O . ASP A 1 102 ? -8.848 46.917 88.464 1.00 29.28 102 ASP A O 1
ATOM 776 N N . ALA A 1 103 ? -10.821 47.299 87.446 1.00 40.08 103 ALA A N 1
ATOM 777 C CA . ALA A 1 103 ? -10.210 47.333 86.121 1.00 36.41 103 ALA A CA 1
ATOM 778 C C . ALA A 1 103 ? -9.361 48.584 85.937 1.00 37.49 103 ALA A C 1
ATOM 779 O O . ALA A 1 103 ? -8.276 48.523 85.348 1.00 34.37 103 ALA A O 1
ATOM 781 N N . LEU A 1 104 ? -9.840 49.729 86.431 1.00 33.73 104 LEU A N 1
ATOM 782 C CA . LEU A 1 104 ? -9.055 50.955 86.341 1.00 31.61 104 LEU A CA 1
ATOM 783 C C . LEU A 1 104 ? -7.777 50.858 87.164 1.00 31.75 104 LEU A C 1
ATOM 784 O O . LEU A 1 104 ? -6.749 51.429 86.784 1.00 35.12 104 LEU A O 1
ATOM 789 N N . SER A 1 105 ? -7.821 50.139 88.288 1.00 35.00 105 SER A N 1
ATOM 790 C CA . SER A 1 105 ? -6.615 49.938 89.084 1.00 37.63 105 SER A CA 1
ATOM 791 C C . SER A 1 105 ? -5.596 49.091 88.331 1.00 33.41 105 SER A C 1
ATOM 792 O O . SER A 1 105 ? -4.393 49.370 88.379 1.00 32.25 105 SER A O 1
ATOM 795 N N . LYS A 1 106 ? -6.061 48.052 87.631 1.00 27.74 106 LYS A N 1
ATOM 796 C CA . LYS A 1 106 ? -5.167 47.264 86.789 1.00 27.87 106 LYS A CA 1
ATOM 797 C C . LYS A 1 106 ? -4.618 48.090 85.633 1.00 36.92 106 LYS A C 1
ATOM 798 O O . LYS A 1 106 ? -3.531 47.796 85.123 1.00 34.52 106 LYS A O 1
ATOM 804 N N . TYR A 1 107 ? -5.352 49.121 85.210 1.00 32.07 107 TYR A N 1
ATOM 805 C CA . TYR A 1 107 ? -4.918 49.958 84.097 1.00 29.40 107 TYR A CA 1
ATOM 806 C C . TYR A 1 107 ? -3.866 50.970 84.538 1.00 36.51 107 TYR A C 1
ATOM 807 O O . TYR A 1 107 ? -2.846 51.149 83.864 1.00 36.36 107 TYR A O 1
ATOM 816 N N . ASN A 1 108 ? -4.100 51.643 85.667 1.00 34.12 108 ASN A N 1
ATOM 817 C CA . ASN A 1 108 ? -3.166 52.667 86.125 1.00 28.26 108 ASN A CA 1
ATOM 818 C C . ASN A 1 108 ? -1.839 52.058 86.561 1.00 36.67 108 ASN A C 1
ATOM 819 O O . ASN A 1 108 ? -0.777 52.650 86.337 1.00 34.62 108 ASN A O 1
ATOM 824 N N . ARG A 1 109 ? -1.877 50.881 87.188 1.00 46.51 109 ARG A N 1
ATOM 825 C CA . ARG A 1 109 ? -0.636 50.220 87.579 1.00 34.86 109 ARG A CA 1
ATOM 826 C C . ARG A 1 109 ? 0.123 49.697 86.367 1.00 42.88 109 ARG A C 1
ATOM 827 O O . ARG A 1 109 ? 1.359 49.669 86.376 1.00 48.21 109 ARG A O 1
ATOM 829 N N . HIS A 1 110 ? -0.594 49.284 85.319 1.00 49.27 110 HIS A N 1
ATOM 830 C CA . HIS A 1 110 ? 0.067 48.797 84.113 1.00 35.18 110 HIS A CA 1
ATOM 831 C C . HIS A 1 110 ? 0.697 49.935 83.322 1.00 47.18 110 HIS A C 1
ATOM 832 O O . HIS A 1 110 ? 1.748 49.748 82.698 1.00 46.00 110 HIS A O 1
ATOM 839 N N . ALA A 1 111 ? 0.077 51.118 83.338 1.00 43.56 111 ALA A N 1
ATOM 840 C CA . ALA A 1 111 ? 0.623 52.251 82.599 1.00 49.02 111 ALA A CA 1
ATOM 841 C C . ALA A 1 111 ? 1.903 52.779 83.236 1.00 61.58 111 ALA A C 1
ATOM 842 O O . ALA A 1 111 ? 2.729 53.390 82.548 1.00 63.17 111 ALA A O 1
ATOM 844 N N . ARG A 1 112 ? 2.088 52.587 84.518 1.00 55.50 112 ARG A N 1
ATOM 845 C CA . ARG A 1 112 ? 3.270 53.084 85.147 1.00 49.36 112 ARG A CA 1
ATOM 846 C C . ARG A 1 112 ? 4.503 52.276 84.769 1.00 52.65 112 ARG A C 1
ATOM 847 O O . ARG A 1 112 ? 5.564 52.824 84.711 1.00 57.39 112 ARG A O 1
ATOM 855 N N . GLN A 1 113 ? 4.354 50.995 84.465 1.00 52.30 113 GLN A N 1
ATOM 856 C CA . GLN A 1 113 ? 5.498 50.129 84.200 1.00 57.23 113 GLN A CA 1
ATOM 857 C C . GLN A 1 113 ? 6.084 50.356 82.811 1.00 68.04 113 GLN A C 1
ATOM 858 O O . GLN A 1 113 ? 7.293 50.182 82.619 1.00 65.88 113 GLN A O 1
ATOM 864 N N . LYS A 1 114 ? 5.263 50.754 81.845 1.00 66.09 114 LYS A N 1
ATOM 865 C CA . LYS A 1 114 ? 5.696 50.903 80.464 1.00 58.62 114 LYS A CA 1
ATOM 866 C C . LYS A 1 114 ? 6.096 52.345 80.172 1.00 64.46 114 LYS A C 1
ATOM 867 O O . LYS A 1 114 ? 5.687 53.284 80.859 1.00 65.55 114 LYS A O 1
ATOM 873 N N . ARG A 1 115 ? 6.909 52.506 79.134 1.00 59.56 115 ARG A N 1
ATOM 874 C CA . ARG A 1 115 ? 7.392 53.818 78.723 1.00 64.35 115 ARG A CA 1
ATOM 875 C C . ARG A 1 115 ? 6.526 54.394 77.607 1.00 64.37 115 ARG A C 1
ATOM 876 O O . ARG A 1 115 ? 5.964 53.654 76.799 1.00 64.29 115 ARG A O 1
ATOM 884 N N . GLY A 1 122 ? 12.901 60.613 83.969 1.00 43.51 122 GLY A N 1
ATOM 885 C CA . GLY A 1 122 ? 13.609 59.561 83.262 1.00 50.92 122 GLY A CA 1
ATOM 886 C C . GLY A 1 122 ? 13.925 58.367 84.140 1.00 42.47 122 GLY A C 1
ATOM 887 O O . GLY A 1 122 ? 15.075 58.148 84.517 1.00 43.06 122 GLY A O 1
ATOM 888 N N . MET A 1 123 ? 12.895 57.590 84.464 1.00 45.96 123 MET A N 1
ATOM 889 C CA . MET A 1 123 ? 13.038 56.438 85.343 1.00 42.28 123 MET A CA 1
ATOM 890 C C . MET A 1 123 ? 13.262 55.177 84.519 1.00 43.64 123 MET A C 1
ATOM 891 O O . MET A 1 123 ? 12.564 54.941 83.527 1.00 48.37 123 MET A O 1
ATOM 896 N N . ILE A 1 124 ? 14.236 54.374 84.933 1.00 35.20 124 ILE A N 1
ATOM 897 C CA . ILE A 1 124 ? 14.633 53.165 84.225 1.00 35.07 124 ILE A CA 1
ATOM 898 C C . ILE A 1 124 ? 14.538 52.001 85.203 1.00 29.08 124 ILE A C 1
ATOM 899 O O . ILE A 1 124 ? 15.118 52.071 86.287 1.00 34.43 124 ILE A O 1
ATOM 904 N N . PRO A 1 125 ? 13.826 50.928 84.869 1.00 33.46 125 PRO A N 1
ATOM 905 C CA . PRO A 1 125 ? 13.689 49.800 85.800 1.00 29.04 125 PRO A CA 1
ATOM 906 C C . PRO A 1 125 ? 15.035 49.159 86.084 1.00 25.45 125 PRO A C 1
ATOM 907 O O . PRO A 1 125 ? 15.829 48.924 85.160 1.00 39.89 125 PRO A O 1
ATOM 911 N N . PRO A 1 126 ? 15.330 48.862 87.346 1.00 28.43 126 PRO A N 1
ATOM 912 C CA . PRO A 1 126 ? 16.628 48.270 87.683 1.00 31.66 126 PRO A CA 1
ATOM 913 C C . PRO A 1 126 ? 16.767 46.858 87.136 1.00 29.68 126 PRO A C 1
ATOM 914 O O . PRO A 1 126 ? 15.789 46.185 86.802 1.00 26.74 126 PRO A O 1
ATOM 918 N N . MET A 1 127 ? 18.018 46.413 87.048 1.00 30.07 127 MET A N 1
ATOM 919 C CA . MET A 1 127 ? 18.303 45.069 86.568 1.00 29.45 127 MET A CA 1
ATOM 920 C C . MET A 1 127 ? 17.874 44.033 87.602 1.00 25.34 127 MET A C 1
ATOM 921 O O . MET A 1 127 ? 17.864 44.292 88.808 1.00 28.81 127 MET A O 1
ATOM 926 N N . LEU A 1 128 ? 17.520 42.847 87.116 1.00 24.80 128 LEU A N 1
ATOM 927 C CA . LEU A 1 128 ? 17.024 41.768 87.955 1.00 25.86 128 LEU A CA 1
ATOM 928 C C . LEU A 1 128 ? 17.845 40.507 87.727 1.00 31.31 128 LEU A C 1
ATOM 929 O O . LEU A 1 128 ? 18.386 40.286 86.640 1.00 31.82 128 LEU A O 1
ATOM 934 N N . VAL A 1 129 ? 17.932 39.683 88.768 1.00 26.97 129 VAL A N 1
ATOM 935 C CA . VAL A 1 129 ? 18.770 38.489 88.759 1.00 27.91 129 VAL A CA 1
ATOM 936 C C . VAL A 1 129 ? 17.946 37.304 88.273 1.00 32.92 129 VAL A C 1
ATOM 937 O O . VAL A 1 129 ? 16.819 37.087 88.734 1.00 40.46 129 VAL A O 1
ATOM 941 N N . LYS A 1 130 ? 18.513 36.529 87.349 1.00 32.78 130 LYS A N 1
ATOM 942 C CA . LYS A 1 130 ? 17.834 35.380 86.761 1.00 33.66 130 LYS A CA 1
ATOM 943 C C . LYS A 1 130 ? 18.200 34.058 87.424 1.00 39.21 130 LYS A C 1
ATOM 944 O O . LYS A 1 130 ? 17.315 33.235 87.680 1.00 46.56 130 LYS A O 1
ATOM 950 N N . TYR A 1 131 ? 19.479 33.832 87.711 1.00 33.95 131 TYR A N 1
ATOM 951 C CA . TYR A 1 131 ? 19.939 32.541 88.203 1.00 41.56 131 TYR A CA 1
ATOM 952 C C . TYR A 1 131 ? 19.871 32.476 89.722 1.00 34.72 131 TYR A C 1
ATOM 953 O O . TYR A 1 131 ? 20.204 33.441 90.416 1.00 37.26 131 TYR A O 1
ATOM 962 N N . PHE A 1 132 ? 19.444 31.322 90.231 1.00 39.39 132 PHE A N 1
ATOM 963 C CA . PHE A 1 132 ? 19.225 31.104 91.657 1.00 50.27 132 PHE A CA 1
ATOM 964 C C . PHE A 1 132 ? 20.054 29.906 92.103 1.00 46.95 132 PHE A C 1
ATOM 965 O O . PHE A 1 132 ? 19.790 28.773 91.685 1.00 51.47 132 PHE A O 1
ATOM 973 N N . ASN A 1 133 ? 21.059 30.163 92.939 1.00 47.69 133 ASN A N 1
ATOM 974 C CA . ASN A 1 133 ? 21.914 29.158 93.566 1.00 50.41 133 ASN A CA 1
ATOM 975 C C . ASN A 1 133 ? 22.733 28.348 92.568 1.00 42.98 133 ASN A C 1
ATOM 976 O O . ASN A 1 133 ? 23.293 27.308 92.935 1.00 50.17 133 ASN A O 1
ATOM 981 N N . ILE A 1 134 ? 22.820 28.788 91.315 1.00 51.12 134 ILE A N 1
ATOM 982 C CA . ILE A 1 134 ? 23.748 28.211 90.353 1.00 41.79 134 ILE A CA 1
ATOM 983 C C . ILE A 1 134 ? 24.486 29.353 89.670 1.00 48.48 134 ILE A C 1
ATOM 984 O O . ILE A 1 134 ? 23.962 30.463 89.532 1.00 45.82 134 ILE A O 1
ATOM 989 N N . ILE A 1 135 ? 25.714 29.076 89.251 1.00 48.25 135 ILE A N 1
ATOM 990 C CA . ILE A 1 135 ? 26.545 30.037 88.542 1.00 42.22 135 ILE A CA 1
ATOM 991 C C . ILE A 1 135 ? 26.896 29.436 87.187 1.00 49.81 135 ILE A C 1
ATOM 992 O O . ILE A 1 135 ? 27.522 28.373 87.128 1.00 53.93 135 ILE A O 1
ATOM 997 N N . PRO A 1 136 ? 26.509 30.061 86.077 1.00 49.88 136 PRO A N 1
ATOM 998 C CA . PRO A 1 136 ? 26.871 29.516 84.764 1.00 55.92 136 PRO A CA 1
ATOM 999 C C . PRO A 1 136 ? 28.379 29.521 84.568 1.00 55.63 136 PRO A C 1
ATOM 1000 O O . PRO A 1 136 ? 29.078 30.441 84.999 1.00 52.79 136 PRO A O 1
ATOM 1004 N N . LYS A 1 137 ? 28.880 28.471 83.912 1.00 60.26 137 LYS A N 1
ATOM 1005 C CA . LYS A 1 137 ? 30.312 28.372 83.653 1.00 47.65 137 LYS A CA 1
ATOM 1006 C C . LYS A 1 137 ? 30.816 29.502 82.766 1.00 46.63 137 LYS A C 1
ATOM 1007 O O . LYS A 1 137 ? 32.020 29.780 82.759 1.00 52.95 137 LYS A O 1
ATOM 1010 N N . THR A 1 138 ? 29.924 30.161 82.022 1.00 54.82 138 THR A N 1
ATOM 1011 C CA . THR A 1 138 ? 30.322 31.308 81.215 1.00 50.28 138 THR A CA 1
ATOM 1012 C C . THR A 1 138 ? 30.767 32.489 82.068 1.00 59.53 138 THR A C 1
ATOM 1013 O O . THR A 1 138 ? 31.425 33.397 81.550 1.00 52.78 138 THR A O 1
ATOM 1017 N N . PHE A 1 139 ? 30.423 32.497 83.359 1.00 59.31 139 PHE A N 1
ATOM 1018 C CA . PHE A 1 139 ? 30.850 33.572 84.246 1.00 56.90 139 PHE A CA 1
ATOM 1019 C C . PHE A 1 139 ? 32.351 33.556 84.496 1.00 54.03 139 PHE A C 1
ATOM 1020 O O . PHE A 1 139 ? 32.926 34.604 84.809 1.00 45.90 139 PHE A O 1
ATOM 1028 N N . PHE A 1 140 ? 32.997 32.395 84.364 1.00 51.15 140 PHE A N 1
ATOM 1029 C CA . PHE A 1 140 ? 34.429 32.276 84.597 1.00 49.55 140 PHE A CA 1
ATOM 1030 C C . PHE A 1 140 ? 35.251 32.143 83.325 1.00 50.11 140 PHE A C 1
ATOM 1031 O O . PHE A 1 140 ? 36.467 32.348 83.375 1.00 61.29 140 PHE A O 1
ATOM 1039 N N . GLU A 1 141 ? 34.628 31.814 82.195 1.00 52.40 141 GLU A N 1
ATOM 1040 C CA . GLU A 1 141 ? 35.350 31.729 80.931 1.00 48.73 141 GLU A CA 1
ATOM 1041 C C . GLU A 1 141 ? 35.727 33.093 80.368 1.00 44.82 141 GLU A C 1
ATOM 1042 O O . GLU A 1 141 ? 36.359 33.149 79.307 1.00 67.32 141 GLU A O 1
ATOM 1048 N N . GLU A 1 142 ? 35.369 34.181 81.043 1.00 51.29 142 GLU A N 1
ATOM 1049 C CA . GLU A 1 142 ? 35.734 35.512 80.592 1.00 54.88 142 GLU A CA 1
ATOM 1050 C C . GLU A 1 142 ? 37.172 35.837 80.995 1.00 57.79 142 GLU A C 1
ATOM 1051 O O . GLU A 1 142 ? 37.784 35.162 81.828 1.00 51.55 142 GLU A O 1
ATOM 1053 N N . GLU A 1 143 ? 37.712 36.895 80.386 1.00 53.28 143 GLU A N 1
ATOM 1054 C CA . GLU A 1 143 ? 39.084 37.294 80.684 1.00 64.11 143 GLU A CA 1
ATOM 1055 C C . GLU A 1 143 ? 39.197 37.946 82.056 1.00 64.24 143 GLU A C 1
ATOM 1056 O O . GLU A 1 143 ? 40.265 37.899 82.676 1.00 60.07 143 GLU A O 1
ATOM 1058 N N . THR A 1 144 ? 38.118 38.551 82.545 1.00 51.53 144 THR A N 1
ATOM 1059 C CA . THR A 1 144 ? 38.101 39.216 83.839 1.00 41.33 144 THR A CA 1
ATOM 1060 C C . THR A 1 144 ? 37.284 38.392 84.826 1.00 40.41 144 THR A C 1
ATOM 1061 O O . THR A 1 144 ? 36.266 37.797 84.458 1.00 42.70 144 THR A O 1
ATOM 1065 N N . ASP A 1 145 ? 37.739 38.355 86.077 1.00 42.53 145 ASP A N 1
ATOM 1066 C CA . ASP A 1 145 ? 37.051 37.585 87.099 1.00 43.82 145 ASP A CA 1
ATOM 1067 C C . ASP A 1 145 ? 35.686 38.196 87.414 1.00 45.13 145 ASP A C 1
ATOM 1068 O O . ASP A 1 145 ? 35.510 39.416 87.345 1.00 43.64 145 ASP A O 1
ATOM 1073 N N . PRO A 1 146 ? 34.703 37.368 87.758 1.00 38.87 146 PRO A N 1
ATOM 1074 C CA . PRO A 1 146 ? 33.411 37.901 88.200 1.00 41.81 146 PRO A CA 1
ATOM 1075 C C . PRO A 1 146 ? 33.520 38.533 89.580 1.00 40.76 146 PRO A C 1
ATOM 1076 O O . PRO A 1 146 ? 34.473 38.305 90.328 1.00 38.90 146 PRO A O 1
ATOM 1080 N N . ILE A 1 147 ? 32.518 39.345 89.909 1.00 37.08 147 ILE A N 1
ATOM 1081 C CA . ILE A 1 147 ? 32.492 40.116 91.147 1.00 34.97 147 ILE A CA 1
ATOM 1082 C C . ILE A 1 147 ? 31.365 39.594 92.026 1.00 33.80 147 ILE A C 1
ATOM 1083 O O . ILE A 1 147 ? 30.227 39.439 91.564 1.00 33.52 147 ILE A O 1
ATOM 1088 N N . VAL A 1 148 ? 31.684 39.312 93.289 1.00 31.31 148 VAL A N 1
ATOM 1089 C CA . VAL A 1 148 ? 30.722 38.830 94.273 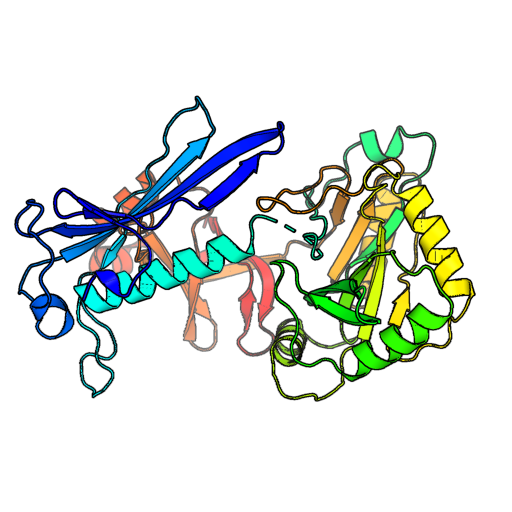1.00 28.65 148 VAL A CA 1
ATOM 1090 C C . VAL A 1 148 ? 30.517 39.914 95.322 1.00 32.54 148 VAL A C 1
ATOM 1091 O O . VAL A 1 148 ? 31.483 40.527 95.791 1.00 31.55 148 VAL A O 1
ATOM 1095 N N . GLN A 1 149 ? 29.258 40.152 95.685 1.00 31.63 149 GLN A N 1
ATOM 1096 C CA . GLN A 1 149 ? 28.895 41.174 96.654 1.00 31.99 149 GLN A CA 1
ATOM 1097 C C . GLN A 1 149 ? 27.989 40.572 97.719 1.00 32.13 149 GLN A C 1
ATOM 1098 O O . GLN A 1 149 ? 27.495 39.449 97.588 1.00 38.49 149 GLN A O 1
ATOM 1104 N N . ARG A 1 150 ? 27.775 41.338 98.785 1.00 33.89 150 ARG A N 1
ATOM 1105 C CA . ARG A 1 150 ? 26.832 40.946 99.822 1.00 26.42 150 ARG A CA 1
ATOM 1106 C C . ARG A 1 150 ? 25.408 41.257 99.384 1.00 25.06 150 ARG A C 1
ATOM 1107 O O . ARG A 1 150 ? 25.134 42.321 98.820 1.00 28.87 150 ARG A O 1
ATOM 1115 N N . LYS A 1 151 ? 24.501 40.321 99.645 1.00 32.90 151 LYS A N 1
ATOM 1116 C CA . LYS A 1 151 ? 23.082 40.496 99.355 1.00 34.42 151 LYS A CA 1
ATOM 1117 C C . LYS A 1 151 ? 22.386 40.957 100.630 1.00 35.00 151 LYS A C 1
ATOM 1118 O O . LYS A 1 151 ? 22.300 40.204 101.605 1.00 39.31 151 LYS A O 1
ATOM 1124 N N . ARG A 1 152 ? 21.897 42.193 100.622 1.00 32.28 152 ARG A N 1
ATOM 1125 C CA . ARG A 1 152 ? 21.170 42.757 101.750 1.00 30.11 152 ARG A CA 1
ATOM 1126 C C . ARG A 1 152 ? 19.674 42.595 101.519 1.00 36.23 152 ARG A C 1
ATOM 1127 O O . ARG A 1 152 ? 19.177 42.870 100.422 1.00 33.51 152 ARG A O 1
ATOM 1135 N N . ASN A 1 153 ? 18.963 42.146 102.554 1.00 35.53 153 ASN A N 1
ATOM 1136 C CA . ASN A 1 153 ? 17.529 41.877 102.452 1.00 33.34 153 ASN A CA 1
ATOM 1137 C C . ASN A 1 153 ? 16.767 43.161 102.768 1.00 33.89 153 ASN A C 1
ATOM 1138 O O . ASN A 1 153 ? 16.266 43.378 103.874 1.00 39.24 153 ASN A O 1
ATOM 1143 N N . GLY A 1 154 ? 16.684 44.029 101.763 1.00 35.56 154 GLY A N 1
ATOM 1144 C CA . GLY A 1 154 ? 15.988 45.293 101.903 1.00 26.65 154 GLY A CA 1
ATOM 1145 C C . GLY A 1 154 ? 15.100 45.615 100.719 1.00 23.77 154 GLY A C 1
ATOM 1146 O O . GLY A 1 154 ? 14.573 44.710 100.066 1.00 24.65 154 GLY A O 1
ATOM 1147 N N . VAL A 1 155 ? 14.932 46.902 100.428 1.00 19.67 155 VAL A N 1
ATOM 1148 C CA . VAL A 1 155 ? 14.073 47.369 99.346 1.00 29.17 155 VAL A CA 1
ATOM 1149 C C . VAL A 1 155 ? 14.949 47.921 98.231 1.00 29.14 155 VAL A C 1
ATOM 1150 O O . VAL A 1 155 ? 15.841 48.742 98.480 1.00 29.56 155 VAL A O 1
ATOM 1154 N N . ARG A 1 156 ? 14.696 47.467 97.006 1.00 28.62 156 ARG A N 1
ATOM 1155 C CA . ARG A 1 156 ? 15.432 47.957 95.849 1.00 23.84 156 ARG A CA 1
ATOM 1156 C C . ARG A 1 156 ? 15.089 49.418 95.581 1.00 22.25 156 ARG A C 1
ATOM 1157 O O . ARG A 1 156 ? 13.944 49.846 95.752 1.00 31.73 156 ARG A O 1
ATOM 1165 N N . ALA A 1 157 ? 16.091 50.187 95.157 1.00 32.98 157 ALA A N 1
ATOM 1166 C CA . ALA A 1 157 ? 15.886 51.599 94.872 1.00 32.23 157 ALA A CA 1
ATOM 1167 C C . ALA A 1 157 ? 16.947 52.074 93.890 1.00 24.79 157 ALA A C 1
ATOM 1168 O O . ALA A 1 157 ? 18.090 51.610 93.917 1.00 25.73 157 ALA A O 1
ATOM 1170 N N . VAL A 1 158 ? 16.550 53.004 93.024 1.00 25.71 158 VAL A N 1
ATOM 1171 C CA . VAL A 1 158 ? 17.439 53.621 92.047 1.00 23.57 158 VAL A CA 1
ATOM 1172 C C . VAL A 1 158 ? 17.342 55.131 92.203 1.00 27.37 158 VAL A C 1
ATOM 1173 O O . VAL A 1 158 ? 16.249 55.675 92.393 1.00 33.15 158 VAL A O 1
ATOM 1177 N N . ALA A 1 159 ? 18.486 55.808 92.127 1.00 22.27 159 ALA A N 1
ATOM 1178 C CA . ALA A 1 159 ? 18.556 57.252 92.291 1.00 35.37 159 ALA A CA 1
ATOM 1179 C C . ALA A 1 159 ? 19.178 57.891 91.058 1.00 35.08 159 ALA A C 1
ATOM 1180 O O . ALA A 1 159 ? 20.154 57.377 90.504 1.00 33.66 159 ALA A O 1
ATOM 1182 N N . CYS A 1 160 ? 18.605 59.015 90.632 1.00 38.20 160 CYS A N 1
ATOM 1183 C CA . CYS A 1 160 ? 19.140 59.785 89.519 1.00 38.77 160 CYS A CA 1
ATOM 1184 C C . CYS A 1 160 ? 18.777 61.250 89.725 1.00 33.93 160 CYS A C 1
ATOM 1185 O O . CYS A 1 160 ? 18.105 61.616 90.693 1.00 42.21 160 CYS A O 1
ATOM 1188 N N . GLN A 1 161 ? 19.226 62.092 88.797 1.00 45.32 161 GLN A N 1
ATOM 1189 C CA . GLN A 1 161 ? 19.038 63.532 88.881 1.00 44.21 161 GLN A CA 1
ATOM 1190 C C . GLN A 1 161 ? 18.283 64.029 87.656 1.00 52.76 161 GLN A C 1
ATOM 1191 O O . GLN A 1 161 ? 18.521 63.565 86.536 1.00 48.64 161 GLN A O 1
ATOM 1197 N N . GLN A 1 162 ? 17.374 64.973 87.876 1.00 59.10 162 GLN A N 1
ATOM 1198 C CA . GLN A 1 162 ? 16.592 65.585 86.814 1.00 62.34 162 GLN A CA 1
ATOM 1199 C C . GLN A 1 162 ? 17.247 66.880 86.346 1.00 75.08 162 GLN A C 1
ATOM 1200 O O . GLN A 1 162 ? 18.180 67.399 86.964 1.00 73.12 162 GLN A O 1
ATOM 1206 N N . GLY A 1 163 ? 16.738 67.405 85.229 1.00 82.04 163 GLY A N 1
ATOM 1207 C CA . GLY A 1 163 ? 17.142 68.727 84.785 1.00 79.06 163 GLY A CA 1
ATOM 1208 C C . GLY A 1 163 ? 16.730 69.833 85.733 1.00 81.20 163 GLY A C 1
ATOM 1209 O O . GLY A 1 163 ? 17.361 70.896 85.743 1.00 80.23 163 GLY A O 1
ATOM 1210 N N . ASP A 1 164 ? 15.681 69.605 86.527 1.00 88.15 164 ASP A N 1
ATOM 1211 C CA . ASP A 1 164 ? 15.297 70.564 87.557 1.00 91.74 164 ASP A CA 1
ATOM 1212 C C . ASP A 1 164 ? 16.374 70.694 88.625 1.00 93.80 164 ASP A C 1
ATOM 1213 O O . ASP A 1 164 ? 16.573 71.782 89.178 1.00 90.78 164 ASP A O 1
ATOM 1218 N N . GLY A 1 165 ? 17.078 69.605 88.921 1.00 90.12 165 GLY A N 1
ATOM 1219 C CA . GLY A 1 165 ? 18.039 69.561 90.004 1.00 80.65 165 GLY A CA 1
ATOM 1220 C C . GLY A 1 165 ? 17.591 68.738 91.189 1.00 78.36 165 GLY A C 1
ATOM 1221 O O . GLY A 1 165 ? 18.418 68.433 92.059 1.00 65.57 165 GLY A O 1
ATOM 1222 N N . CYS A 1 166 ? 16.313 68.371 91.256 1.00 77.93 166 CYS A N 1
ATOM 1223 C CA . CYS A 1 166 ? 15.823 67.544 92.345 1.00 79.24 166 CYS A CA 1
ATOM 1224 C C . CYS A 1 166 ? 16.350 66.118 92.214 1.00 61.81 166 CYS A C 1
ATOM 1225 O O . CYS A 1 166 ? 16.759 65.669 91.139 1.00 60.03 166 CYS A O 1
ATOM 1228 N N . ILE A 1 167 ? 16.332 65.403 93.333 1.00 54.63 167 ILE A N 1
ATOM 1229 C CA . ILE A 1 167 ? 16.822 64.032 93.404 1.00 47.54 167 ILE A CA 1
ATOM 1230 C C . ILE A 1 167 ? 15.639 63.089 93.241 1.00 40.80 167 ILE A C 1
ATOM 1231 O O . ILE A 1 167 ? 14.701 63.111 94.047 1.00 47.00 167 ILE A O 1
ATOM 1236 N N . LEU A 1 168 ? 15.684 62.261 92.203 1.00 41.42 168 LEU A N 1
ATOM 1237 C CA . LEU A 1 168 ? 14.644 61.279 91.934 1.00 35.86 168 LEU A CA 1
ATOM 1238 C C . LEU A 1 168 ? 15.083 59.921 92.467 1.00 33.01 168 LEU A C 1
ATOM 1239 O O . LEU A 1 168 ? 16.167 59.436 92.127 1.00 45.44 168 LEU A O 1
ATOM 1244 N N . LEU A 1 169 ? 14.241 59.316 93.304 1.00 34.97 169 LEU A N 1
ATOM 1245 C CA . LEU A 1 169 ? 14.554 58.045 93.959 1.00 26.91 169 LEU A CA 1
ATOM 1246 C C . LEU A 1 169 ? 13.313 57.162 93.866 1.00 29.00 169 LEU A C 1
ATOM 1247 O O . LEU A 1 169 ? 12.356 57.348 94.622 1.00 38.32 169 LEU A O 1
ATOM 1252 N N . TYR A 1 170 ? 13.332 56.207 92.942 1.00 24.61 170 TYR A N 1
ATOM 1253 C CA . TYR A 1 170 ? 12.183 55.356 92.662 1.00 34.93 170 TYR A CA 1
ATOM 1254 C C . TYR A 1 170 ? 12.508 53.901 92.993 1.00 33.65 170 TYR A C 1
ATOM 1255 O O . TYR A 1 170 ? 13.625 53.563 93.392 1.00 33.27 170 TYR A O 1
ATOM 1264 N N . SER A 1 171 ? 11.511 53.036 92.815 1.00 37.56 171 SER A N 1
ATOM 1265 C CA . SER A 1 171 ? 11.549 51.661 93.288 1.00 32.30 171 SER A CA 1
ATOM 1266 C C . SER A 1 171 ? 11.712 50.683 92.125 1.00 32.45 171 SER A C 1
ATOM 1267 O O . SER A 1 171 ? 11.979 51.072 90.982 1.00 31.35 171 SER A O 1
ATOM 1270 N N . ARG A 1 172 ? 11.537 49.394 92.430 1.00 32.06 172 ARG A N 1
ATOM 1271 C CA . ARG A 1 172 ? 11.703 48.351 91.423 1.00 27.39 172 ARG A CA 1
ATOM 1272 C C . ARG A 1 172 ? 10.606 48.418 90.367 1.00 42.24 172 ARG A C 1
ATOM 1273 O O . ARG A 1 172 ? 10.861 48.163 89.184 1.00 41.73 172 ARG A O 1
ATOM 1278 N N . THR A 1 173 ? 9.381 48.753 90.771 1.00 47.27 173 THR A N 1
ATOM 1279 C CA . THR A 1 173 ? 8.266 48.887 89.845 1.00 46.17 173 THR A CA 1
ATOM 1280 C C . THR A 1 173 ? 8.103 50.313 89.331 1.00 46.31 173 THR A C 1
ATOM 1281 O O . THR A 1 173 ? 7.005 50.683 88.898 1.00 46.29 173 THR A O 1
ATOM 1285 N N . GLU A 1 174 ? 9.169 51.114 89.373 1.00 46.47 174 GLU A N 1
ATOM 1286 C CA . GLU A 1 174 ? 9.148 52.508 88.932 1.00 44.80 174 GLU A CA 1
ATOM 1287 C C . GLU A 1 174 ? 8.085 53.307 89.690 1.00 44.47 174 GLU A C 1
ATOM 1288 O O . GLU A 1 174 ? 7.156 53.874 89.112 1.00 43.36 174 GLU A O 1
ATOM 1291 N N . LYS A 1 175 ? 8.245 53.342 91.011 1.00 43.23 175 LYS A N 1
ATOM 1292 C CA . LYS A 1 175 ? 7.376 54.112 91.893 1.00 35.23 175 LYS A CA 1
ATOM 1293 C C . LYS A 1 175 ? 8.248 55.012 92.753 1.00 36.88 175 LYS A C 1
ATOM 1294 O O . LYS A 1 175 ? 9.148 54.527 93.446 1.00 36.05 175 LYS A O 1
ATOM 1300 N N . GLU A 1 176 ? 7.985 56.315 92.706 1.00 39.75 176 GLU A N 1
ATOM 1301 C CA . GLU A 1 176 ? 8.809 57.273 93.431 1.00 34.13 176 GLU A CA 1
ATOM 1302 C C . GLU A 1 176 ? 8.578 57.151 94.932 1.00 33.19 176 GLU A C 1
ATOM 1303 O O . GLU A 1 176 ? 7.440 57.226 95.405 1.00 53.43 176 GLU A O 1
ATOM 1305 N N . PHE A 1 177 ? 9.663 56.959 95.680 1.00 33.95 177 PHE A N 1
ATOM 1306 C CA . PHE A 1 177 ? 9.570 56.909 97.132 1.00 34.91 177 PHE A CA 1
ATOM 1307 C C . PHE A 1 177 ? 9.218 58.286 97.680 1.00 47.29 177 PHE A C 1
ATOM 1308 O O . PHE A 1 177 ? 9.839 59.290 97.317 1.00 48.29 177 PHE A O 1
ATOM 1316 N N . LEU A 1 178 ? 8.216 58.333 98.560 1.00 44.66 178 LEU A N 1
ATOM 1317 C CA . LEU A 1 178 ? 7.741 59.609 99.085 1.00 49.50 178 LEU A CA 1
ATOM 1318 C C . LEU A 1 178 ? 8.662 60.145 100.175 1.00 50.53 178 LEU A C 1
ATOM 1319 O O . LEU A 1 178 ? 9.092 61.303 100.119 1.00 56.84 178 LEU A O 1
ATOM 1321 N N . GLY A 1 179 ? 8.972 59.322 101.173 1.00 46.98 179 GLY A N 1
ATOM 1322 C CA . GLY A 1 179 ? 9.802 59.759 102.278 1.00 50.17 179 GLY A CA 1
ATOM 1323 C C . GLY A 1 179 ? 11.286 59.634 102.007 1.00 50.12 179 GLY A C 1
ATOM 1324 O O . GLY A 1 179 ? 11.762 60.020 100.934 1.00 47.80 179 GLY A O 1
ATOM 1325 N N . LEU A 1 180 ? 12.026 59.098 102.981 1.00 50.35 180 LEU A N 1
ATOM 1326 C CA . LEU A 1 180 ? 13.469 58.884 102.859 1.00 52.18 180 LEU A CA 1
ATOM 1327 C C . LEU A 1 180 ? 14.201 60.190 102.561 1.00 53.47 180 LEU A C 1
ATOM 1328 O O . LEU A 1 180 ? 15.097 60.243 101.715 1.00 50.85 180 LEU A O 1
ATOM 1333 N N . ASP A 1 181 ? 13.813 61.257 103.265 1.00 65.41 181 ASP A N 1
ATOM 1334 C CA . ASP A 1 181 ? 14.423 62.562 103.033 1.00 51.51 181 ASP A CA 1
ATOM 1335 C C . ASP A 1 181 ? 15.904 62.558 103.392 1.00 51.41 181 ASP A C 1
ATOM 1336 O O . ASP A 1 181 ? 16.711 63.219 102.728 1.00 53.19 181 ASP A O 1
ATOM 1341 N N . ASN A 1 182 ? 16.278 61.817 104.439 1.00 46.86 182 ASN A N 1
ATOM 1342 C CA . ASN A 1 182 ? 17.670 61.795 104.881 1.00 47.25 182 ASN A CA 1
ATOM 1343 C C . ASN A 1 182 ? 18.604 61.299 103.786 1.00 49.66 182 ASN A C 1
ATOM 1344 O O . ASN A 1 182 ? 19.757 61.738 103.708 1.00 40.01 182 ASN A O 1
ATOM 1349 N N . ILE A 1 183 ? 18.130 60.388 102.936 1.00 48.88 183 ILE A N 1
ATOM 1350 C CA . ILE A 1 183 ? 18.945 59.923 101.821 1.00 47.11 183 ILE A CA 1
ATOM 1351 C C . ILE A 1 183 ? 18.901 60.918 100.666 1.00 47.80 183 ILE A C 1
ATOM 1352 O O . ILE A 1 183 ? 19.897 61.094 99.954 1.00 45.49 183 ILE A O 1
ATOM 1357 N N . LYS A 1 184 ? 17.765 61.595 100.472 1.00 37.06 184 LYS A N 1
ATOM 1358 C CA . LYS A 1 184 ? 17.661 62.575 99.396 1.00 42.35 184 LYS A CA 1
ATOM 1359 C C . LYS A 1 184 ? 18.595 63.758 99.617 1.00 46.34 184 LYS A C 1
ATOM 1360 O O . LYS A 1 184 ? 19.107 64.331 98.648 1.00 57.72 184 LYS A O 1
ATOM 1366 N N . LYS A 1 185 ? 18.828 64.138 100.875 1.00 39.02 185 LYS A N 1
ATOM 1367 C CA . LYS A 1 185 ? 19.756 65.229 101.160 1.00 45.80 185 LYS A CA 1
ATOM 1368 C C . LYS A 1 185 ? 21.179 64.856 100.766 1.00 50.41 185 LYS A C 1
ATOM 1369 O O . LYS A 1 185 ? 21.860 65.616 100.066 1.00 52.89 185 LYS A O 1
ATOM 1375 N N . GLU A 1 186 ? 21.648 63.689 101.214 1.00 47.94 186 GLU A N 1
ATOM 1376 C CA . GLU A 1 186 ? 23.005 63.264 100.891 1.00 49.54 186 GLU A CA 1
ATOM 1377 C C . GLU A 1 186 ? 23.176 63.059 99.391 1.00 44.26 186 GLU A C 1
ATOM 1378 O O . GLU A 1 186 ? 24.246 63.337 98.838 1.00 44.46 186 GLU A O 1
ATOM 1381 N N . LEU A 1 187 ? 22.131 62.574 98.715 1.00 44.45 187 LEU A N 1
ATOM 1382 C CA . LEU A 1 187 ? 22.184 62.456 97.260 1.00 45.58 187 LEU A CA 1
ATOM 1383 C C . LEU A 1 187 ? 22.306 63.825 96.604 1.00 48.62 187 LEU A C 1
ATOM 1384 O O . LEU A 1 187 ? 23.060 63.994 95.638 1.00 43.46 187 LEU A O 1
ATOM 1389 N N . LYS A 1 188 ? 21.572 64.816 97.117 1.00 46.67 188 LYS A N 1
ATOM 1390 C CA . LYS A 1 188 ? 21.666 66.167 96.576 1.00 42.70 188 LYS A CA 1
ATOM 1391 C C . LYS A 1 188 ? 23.067 66.735 96.765 1.00 55.16 188 LYS A C 1
ATOM 1392 O O . LYS A 1 188 ? 23.628 67.345 95.847 1.00 57.04 188 LYS A O 1
ATOM 1398 N N . GLN A 1 189 ? 23.649 66.540 97.950 1.00 54.67 189 GLN A N 1
ATOM 1399 C CA . GLN A 1 189 ? 25.023 66.973 98.178 1.00 58.77 189 GLN A CA 1
ATOM 1400 C C . GLN A 1 189 ? 26.003 66.148 97.353 1.00 53.51 189 GLN A C 1
ATOM 1401 O O . GLN A 1 189 ? 27.020 66.671 96.881 1.00 58.47 189 GLN A O 1
ATOM 1407 N N . LEU A 1 190 ? 25.712 64.858 97.163 1.00 52.71 190 LEU A N 1
ATOM 1408 C CA . LEU A 1 190 ? 26.615 63.999 96.404 1.00 53.60 190 LEU A CA 1
ATOM 1409 C C . LEU A 1 190 ? 26.690 64.422 94.943 1.00 54.80 190 LEU A C 1
ATOM 1410 O O . LEU A 1 190 ? 27.781 64.482 94.365 1.00 50.30 190 LEU A O 1
ATOM 1415 N N . TYR A 1 191 ? 25.545 64.732 94.332 1.00 55.56 191 TYR A N 1
ATOM 1416 C CA . TYR A 1 191 ? 25.516 65.111 92.923 1.00 47.25 191 TYR A CA 1
ATOM 1417 C C . TYR A 1 191 ? 26.137 66.477 92.653 1.00 52.10 191 TYR A C 1
ATOM 1418 O O . TYR A 1 191 ? 26.113 66.924 91.501 1.00 53.80 191 TYR A O 1
ATOM 1427 N N . LEU A 1 192 ? 26.684 67.149 93.668 1.00 55.66 192 LEU A N 1
ATOM 1428 C CA . LEU A 1 192 ? 27.433 68.376 93.428 1.00 61.83 192 LEU A CA 1
ATOM 1429 C C . LEU A 1 192 ? 28.851 68.091 92.952 1.00 57.10 192 LEU A C 1
ATOM 1430 O O . LEU A 1 192 ? 29.407 68.870 92.170 1.00 57.16 192 LEU A O 1
ATOM 1435 N N . PHE A 1 193 ? 29.445 66.988 93.405 1.00 62.25 193 PHE A N 1
ATOM 1436 C CA . PHE A 1 193 ? 30.797 66.597 93.025 1.00 60.53 193 PHE A CA 1
ATOM 1437 C C . PHE A 1 193 ? 30.825 65.614 91.865 1.00 62.36 193 PHE A C 1
ATOM 1438 O O . PHE A 1 193 ? 31.658 65.745 90.964 1.00 64.09 193 PHE A O 1
ATOM 1446 N N . ILE A 1 194 ? 29.926 64.632 91.871 1.00 60.00 194 ILE A N 1
ATOM 1447 C CA . ILE A 1 194 ? 30.038 63.470 90.998 1.00 60.32 194 ILE A CA 1
ATOM 1448 C C . ILE A 1 194 ? 29.317 63.702 89.677 1.00 57.04 194 ILE A C 1
ATOM 1449 O O . ILE A 1 194 ? 28.855 64.813 89.389 1.00 58.11 194 ILE A O 1
ATOM 1454 N N . ASP A 1 195 ? 29.220 62.646 88.873 1.00 53.68 195 ASP A N 1
ATOM 1455 C CA . ASP A 1 195 ? 28.695 62.753 87.519 1.00 44.01 195 ASP A CA 1
ATOM 1456 C C . ASP A 1 195 ? 27.218 63.134 87.537 1.00 52.67 195 ASP A C 1
ATOM 1457 O O . ASP A 1 195 ? 26.432 62.604 88.325 1.00 51.52 195 ASP A O 1
ATOM 1462 N N . VAL A 1 196 ? 26.841 64.052 86.644 1.00 52.63 196 VAL A N 1
ATOM 1463 C CA . VAL A 1 196 ? 25.517 64.663 86.718 1.00 53.06 196 VAL A CA 1
ATOM 1464 C C . VAL A 1 196 ? 24.434 63.694 86.254 1.00 48.34 196 VAL A C 1
ATOM 1465 O O . VAL A 1 196 ? 23.359 63.612 86.861 1.00 49.59 196 VAL A O 1
ATOM 1469 N N . ARG A 1 197 ? 24.692 62.945 85.184 1.00 44.32 197 ARG A N 1
ATOM 1470 C CA . ARG A 1 197 ? 23.679 62.112 84.543 1.00 37.34 197 ARG A CA 1
ATOM 1471 C C . ARG A 1 197 ? 23.922 60.623 84.775 1.00 32.70 197 ARG A C 1
ATOM 1472 O O . ARG A 1 197 ? 23.694 59.798 83.889 1.00 38.15 197 ARG A O 1
ATOM 1474 N N . VAL A 1 198 ? 24.376 60.257 85.970 1.00 34.08 198 VAL A N 1
ATOM 1475 C CA . VAL A 1 198 ? 24.619 58.862 86.321 1.00 32.55 198 VAL A CA 1
ATOM 1476 C C . VAL A 1 198 ? 23.492 58.373 87.219 1.00 33.02 198 VAL A C 1
ATOM 1477 O O . VAL A 1 198 ? 22.955 59.132 88.038 1.00 28.51 198 VAL A O 1
ATOM 1481 N N . TYR A 1 199 ? 23.113 57.111 87.048 1.00 28.73 199 TYR A N 1
ATOM 1482 C CA . TYR A 1 199 ? 22.113 56.464 87.884 1.00 32.44 199 TYR A CA 1
ATOM 1483 C C . TYR A 1 199 ? 22.808 55.623 88.946 1.00 30.54 199 TYR A C 1
ATOM 1484 O O . TYR A 1 199 ? 23.775 54.915 88.654 1.00 29.28 199 TYR A O 1
ATOM 1493 N N . LEU A 1 200 ? 22.313 55.705 90.177 1.00 22.38 200 LEU A N 1
ATOM 1494 C CA . LEU A 1 200 ? 22.863 54.951 91.299 1.00 26.72 200 LEU A CA 1
ATOM 1495 C C . LEU A 1 200 ? 21.863 53.868 91.686 1.00 22.87 200 LEU A C 1
ATOM 1496 O O . LEU A 1 200 ? 20.781 54.169 92.202 1.00 23.73 200 LEU A O 1
ATOM 1501 N N . ASP A 1 201 ? 22.227 52.614 91.433 1.00 22.83 201 ASP A N 1
ATOM 1502 C CA . ASP A 1 201 ? 21.378 51.467 91.724 1.00 27.71 201 ASP A CA 1
ATOM 1503 C C . ASP A 1 201 ? 21.842 50.830 93.028 1.00 25.94 201 ASP A C 1
ATOM 1504 O O . ASP A 1 201 ? 23.016 50.468 93.162 1.00 25.94 201 ASP A O 1
ATOM 1509 N N . GLY A 1 202 ? 20.931 50.695 93.979 1.00 26.01 202 GLY A N 1
ATOM 1510 C CA . GLY A 1 202 ? 21.290 50.173 95.274 1.00 26.01 202 GLY A CA 1
ATOM 1511 C C . GLY A 1 202 ? 20.123 49.564 96.014 1.00 31.35 202 GLY A C 1
ATOM 1512 O O . GLY A 1 202 ? 19.128 49.151 95.416 1.00 28.27 202 GLY A O 1
ATOM 1513 N N . GLU A 1 203 ? 20.258 49.515 97.339 1.00 28.73 203 GLU A N 1
ATOM 1514 C CA . GLU A 1 203 ? 19.292 48.854 98.205 1.00 23.15 203 GLU A CA 1
ATOM 1515 C C . GLU A 1 203 ? 19.077 49.686 99.459 1.00 27.08 203 GLU A C 1
ATOM 1516 O O . GLU A 1 203 ? 20.042 50.162 100.064 1.00 30.65 203 GLU A O 1
ATOM 1522 N N . LEU A 1 204 ? 17.814 49.860 99.844 1.00 27.05 204 LEU A N 1
ATOM 1523 C CA . LEU A 1 204 ? 17.477 50.503 101.108 1.00 25.88 204 LEU A CA 1
ATOM 1524 C C . LEU A 1 204 ? 17.563 49.467 102.222 1.00 29.21 204 LEU A C 1
ATOM 1525 O O . LEU A 1 204 ? 16.915 48.417 102.148 1.00 22.01 204 LEU A O 1
ATOM 1530 N N . TYR A 1 205 ? 18.355 49.755 103.252 1.00 28.53 205 TYR A N 1
ATOM 1531 C CA . TYR A 1 205 ? 18.666 48.725 104.231 1.00 27.38 205 TYR A CA 1
ATOM 1532 C C . TYR A 1 205 ? 19.171 49.358 105.519 1.00 31.08 205 TYR A C 1
ATOM 1533 O O . TYR A 1 205 ? 19.782 50.430 105.507 1.00 34.76 205 TYR A O 1
ATOM 1542 N N . LEU A 1 206 ? 18.891 48.679 106.630 1.00 31.11 206 LEU A N 1
ATOM 1543 C CA . LEU A 1 206 ? 19.474 48.985 107.929 1.00 39.79 206 LEU A CA 1
ATOM 1544 C C . LEU A 1 206 ? 19.863 47.660 108.562 1.00 39.95 206 LEU A C 1
ATOM 1545 O O . LEU A 1 206 ? 19.059 46.723 108.577 1.00 38.62 206 LEU A O 1
ATOM 1550 N N . HIS A 1 207 ? 21.089 47.579 109.074 1.00 41.62 207 HIS A N 1
ATOM 1551 C CA . HIS A 1 207 ? 21.613 46.306 109.548 1.00 41.68 207 HIS A CA 1
ATOM 1552 C C . HIS A 1 207 ? 20.801 45.785 110.729 1.00 45.93 207 HIS A C 1
ATOM 1553 O O . HIS A 1 207 ? 20.283 46.552 111.545 1.00 45.48 207 HIS A O 1
ATOM 1560 N N . ARG A 1 208 ? 20.687 44.458 110.799 1.00 47.09 208 ARG A N 1
ATOM 1561 C CA . ARG A 1 208 ? 19.966 43.746 111.855 1.00 52.39 208 ARG A CA 1
ATOM 1562 C C . ARG A 1 208 ? 18.483 44.100 111.896 1.00 46.80 208 ARG A C 1
ATOM 1563 O O . ARG A 1 208 ? 17.827 43.915 112.926 1.00 59.21 208 ARG A O 1
ATOM 1571 N N . LYS A 1 209 ? 17.933 44.600 110.789 1.00 40.73 209 LYS A N 1
ATOM 1572 C CA . LYS A 1 209 ? 16.512 44.891 110.719 1.00 42.01 209 LYS A CA 1
ATOM 1573 C C . LYS A 1 209 ? 15.826 43.965 109.723 1.00 41.55 209 LYS A C 1
ATOM 1574 O O . LYS A 1 209 ? 16.364 43.714 108.639 1.00 54.81 209 LYS A O 1
ATOM 1580 N N . PRO A 1 210 ? 14.650 43.442 110.059 1.00 37.01 210 PRO A N 1
ATOM 1581 C CA . PRO A 1 210 ? 13.972 42.510 109.154 1.00 35.11 210 PRO A CA 1
ATOM 1582 C C . PRO A 1 210 ? 13.445 43.212 107.913 1.00 35.45 210 PRO A C 1
ATOM 1583 O O . PRO A 1 210 ? 13.246 44.429 107.883 1.00 36.92 210 PRO A O 1
ATOM 1587 N N . LEU A 1 211 ? 13.223 42.408 106.869 1.00 35.00 211 LEU A N 1
ATOM 1588 C CA . LEU A 1 211 ? 12.687 42.936 105.619 1.00 34.31 211 LEU A CA 1
ATOM 1589 C C . LEU A 1 211 ? 11.323 43.584 105.819 1.00 36.29 211 LEU A C 1
ATOM 1590 O O . LEU A 1 211 ? 10.996 44.565 105.142 1.00 36.00 211 LEU A O 1
ATOM 1595 N N . GLN A 1 212 ? 10.523 43.058 106.748 1.00 40.92 212 GLN A N 1
ATOM 1596 C CA . GLN A 1 212 ? 9.192 43.608 106.982 1.00 31.90 212 GLN A CA 1
ATOM 1597 C C . GLN A 1 212 ? 9.270 45.009 107.574 1.00 35.90 212 GLN A C 1
ATOM 1598 O O . GLN A 1 212 ? 8.431 45.865 107.270 1.00 37.78 212 GLN A O 1
ATOM 1604 N N . TRP A 1 213 ? 10.270 45.264 108.419 1.00 30.03 213 TRP A N 1
ATOM 1605 C CA . TRP A 1 213 ? 10.434 46.595 108.992 1.00 30.24 213 TRP A CA 1
ATOM 1606 C C . TRP A 1 213 ? 11.033 47.566 107.983 1.00 41.80 213 TRP A C 1
ATOM 1607 O O . TRP A 1 213 ? 10.682 48.752 107.975 1.00 42.56 213 TRP A O 1
ATOM 1618 N N . ILE A 1 214 ? 11.934 47.083 107.126 1.00 37.58 214 ILE A N 1
ATOM 1619 C CA . ILE A 1 214 ? 12.553 47.946 106.124 1.00 37.93 214 ILE A CA 1
ATOM 1620 C C . ILE A 1 214 ? 11.528 48.366 105.078 1.00 26.76 214 ILE A C 1
ATOM 1621 O O . ILE A 1 214 ? 11.435 49.543 104.712 1.00 21.01 214 ILE A O 1
ATOM 1626 N N . ALA A 1 215 ? 10.743 47.406 104.581 1.00 24.53 215 ALA A N 1
ATOM 1627 C CA . ALA A 1 215 ? 9.739 47.721 103.570 1.00 29.30 215 ALA A CA 1
ATOM 1628 C C . ALA A 1 215 ? 8.677 48.671 104.105 1.00 34.94 215 ALA A C 1
ATOM 1629 O O . ALA A 1 215 ? 8.150 49.498 103.352 1.00 35.90 215 ALA A O 1
ATOM 1631 N N . GLY A 1 216 ? 8.351 48.574 105.395 1.00 39.37 216 GLY A N 1
ATOM 1632 C CA . GLY A 1 216 ? 7.341 49.458 105.955 1.00 28.34 216 GLY A CA 1
ATOM 1633 C C . GLY A 1 216 ? 7.793 50.907 105.988 1.00 29.83 216 GLY A C 1
ATOM 1634 O O . GLY A 1 216 ? 7.064 51.808 105.565 1.00 37.38 216 GLY A O 1
ATOM 1635 N N . GLN A 1 217 ? 9.010 51.149 106.487 1.00 26.13 217 GLN A N 1
ATOM 1636 C CA . GLN A 1 217 ? 9.518 52.515 106.584 1.00 37.97 217 GLN A CA 1
ATOM 1637 C C . GLN A 1 217 ? 9.820 53.106 105.212 1.00 39.07 217 GLN A C 1
ATOM 1638 O O . GLN A 1 217 ? 9.785 54.332 105.047 1.00 37.75 217 GLN A O 1
ATOM 1644 N N . ALA A 1 218 ? 10.105 52.261 104.219 1.00 39.61 218 ALA A N 1
ATOM 1645 C CA . ALA A 1 218 ? 10.354 52.753 102.869 1.00 40.86 218 ALA A CA 1
ATOM 1646 C C . ALA A 1 218 ? 9.073 53.197 102.176 1.00 34.49 218 ALA A C 1
ATOM 1647 O O . ALA A 1 218 ? 9.106 54.115 101.348 1.00 45.36 218 ALA A O 1
ATOM 1649 N N . ASN A 1 219 ? 7.943 52.569 102.498 1.00 38.22 219 ASN A N 1
ATOM 1650 C CA . ASN A 1 219 ? 6.667 52.910 101.884 1.00 34.74 219 ASN A CA 1
ATOM 1651 C C . ASN A 1 219 ? 5.873 53.936 102.679 1.00 40.07 219 ASN A C 1
ATOM 1652 O O . ASN A 1 219 ? 4.863 54.439 102.176 1.00 37.52 219 ASN A O 1
ATOM 1657 N N . ALA A 1 220 ? 6.297 54.257 103.898 1.00 38.27 220 ALA A N 1
ATOM 1658 C CA . ALA A 1 220 ? 5.561 55.195 104.732 1.00 37.00 220 ALA A CA 1
ATOM 1659 C C . ALA A 1 220 ? 5.839 56.631 104.310 1.00 51.83 220 ALA A C 1
ATOM 1660 O O . ALA A 1 220 ? 6.964 56.980 103.942 1.00 54.52 220 ALA A O 1
ATOM 1662 N N . LYS A 1 221 ? 4.797 57.466 104.363 1.00 54.36 221 LYS A N 1
ATOM 1663 C CA . LYS A 1 221 ? 4.976 58.894 104.133 1.00 51.90 221 LYS A CA 1
ATOM 1664 C C . LYS A 1 221 ? 5.729 59.564 105.273 1.00 51.10 221 LYS A C 1
ATOM 1665 O O . LYS A 1 221 ? 6.351 60.610 105.058 1.00 58.26 221 LYS A O 1
ATOM 1671 N N . THR A 1 222 ? 5.678 58.991 106.474 1.00 61.96 222 THR A N 1
ATOM 1672 C CA . THR A 1 222 ? 6.407 59.542 107.607 1.00 57.77 222 THR A CA 1
ATOM 1673 C C . THR A 1 222 ? 7.907 59.467 107.354 1.00 73.54 222 THR A C 1
ATOM 1674 O O . THR A 1 222 ? 8.436 58.415 106.984 1.00 71.12 222 THR A O 1
ATOM 1678 N N . ASP A 1 223 ? 8.592 60.593 107.549 1.00 76.56 223 ASP A N 1
ATOM 1679 C CA . ASP A 1 223 ? 10.037 60.667 107.325 1.00 84.47 223 ASP A CA 1
ATOM 1680 C C . ASP A 1 223 ? 10.775 60.345 108.625 1.00 79.66 223 ASP A C 1
ATOM 1681 O O . ASP A 1 223 ? 11.343 61.208 109.298 1.00 77.75 223 ASP A O 1
ATOM 1683 N N . SER A 1 224 ? 10.753 59.056 108.975 1.00 73.68 224 SER A N 1
ATOM 1684 C CA . SER A 1 224 ? 11.496 58.601 110.144 1.00 74.68 224 SER A CA 1
ATOM 1685 C C . SER A 1 224 ? 12.998 58.746 109.939 1.00 83.07 224 SER A C 1
ATOM 1686 O O . SER A 1 224 ? 13.742 58.907 110.914 1.00 82.49 224 SER A O 1
ATOM 1689 N N . SER A 1 225 ? 13.455 58.690 108.686 1.00 77.69 225 SER A N 1
ATOM 1690 C CA . SER A 1 225 ? 14.851 58.926 108.322 1.00 76.36 225 SER A CA 1
ATOM 1691 C C . SER A 1 225 ? 15.788 57.964 109.057 1.00 77.03 225 SER A C 1
ATOM 1692 O O . SER A 1 225 ? 16.693 58.366 109.792 1.00 73.04 225 SER A O 1
ATOM 1695 N N . GLU A 1 226 ? 15.556 56.673 108.836 1.00 69.25 226 GLU A N 1
ATOM 1696 C CA . GLU A 1 226 ? 16.350 55.626 109.463 1.00 63.23 226 GLU A CA 1
ATOM 1697 C C . GLU A 1 226 ? 17.136 54.775 108.478 1.00 59.79 226 GLU A C 1
ATOM 1698 O O . GLU A 1 226 ? 18.176 54.230 108.855 1.00 53.83 226 GLU A O 1
ATOM 1700 N N . LEU A 1 227 ? 16.684 54.657 107.234 1.00 46.27 227 LEU A N 1
ATOM 1701 C CA . LEU A 1 227 ? 17.295 53.736 106.288 1.00 35.88 227 LEU A CA 1
ATOM 1702 C C . LEU A 1 227 ? 18.571 54.319 105.686 1.00 44.95 227 LEU A C 1
ATOM 1703 O O . LEU A 1 227 ? 18.770 55.535 105.625 1.00 39.17 227 LEU A O 1
ATOM 1708 N N . HIS A 1 228 ? 19.442 53.419 105.238 1.00 38.44 228 HIS A N 1
ATOM 1709 C CA . HIS A 1 228 ? 20.651 53.762 104.508 1.00 34.36 228 HIS A CA 1
ATOM 1710 C C . HIS A 1 228 ? 20.531 53.285 103.066 1.00 30.45 228 HIS A C 1
ATOM 1711 O O . HIS A 1 228 ? 19.719 52.413 102.742 1.00 28.81 228 HIS A O 1
ATOM 1718 N N . PHE A 1 229 ? 21.355 53.867 102.198 1.00 35.10 229 PHE A N 1
ATOM 1719 C CA . PHE A 1 229 ? 21.370 53.536 100.776 1.00 28.93 229 PHE A CA 1
ATOM 1720 C C . PHE A 1 229 ? 22.696 52.858 100.454 1.00 29.14 229 PHE A C 1
ATOM 1721 O O . PHE A 1 229 ? 23.750 53.503 100.469 1.00 29.62 229 PHE A O 1
ATOM 1729 N N . TYR A 1 230 ? 22.644 51.559 100.164 1.00 28.36 230 TYR A N 1
ATOM 1730 C CA . TYR A 1 230 ? 23.829 50.775 99.821 1.00 33.22 230 TYR A CA 1
ATOM 1731 C C . TYR A 1 230 ? 23.856 50.592 98.307 1.00 22.77 230 TYR A C 1
ATOM 1732 O O . TYR A 1 230 ? 23.101 49.789 97.755 1.00 24.60 230 TYR A O 1
ATOM 1741 N N . VAL A 1 231 ? 24.736 51.333 97.642 1.00 24.69 231 VAL A N 1
ATOM 1742 C CA . VAL A 1 231 ? 24.833 51.320 96.187 1.00 26.26 231 VAL A CA 1
ATOM 1743 C C . VAL A 1 231 ? 25.739 50.170 95.766 1.00 24.28 231 VAL A C 1
ATOM 1744 O O . VAL A 1 231 ? 26.888 50.078 96.213 1.00 28.14 231 VAL A O 1
ATOM 1748 N N . PHE A 1 232 ? 25.228 49.294 94.902 1.00 29.17 232 PHE A N 1
ATOM 1749 C CA . PHE A 1 232 ? 26.000 48.169 94.394 1.00 28.50 232 PHE A CA 1
ATOM 1750 C C . PHE A 1 232 ? 26.259 48.242 92.895 1.00 23.55 232 PHE A C 1
ATOM 1751 O O . PHE A 1 232 ? 26.974 47.384 92.365 1.00 23.74 232 PHE A O 1
ATOM 1759 N N . ASP A 1 233 ? 25.705 49.231 92.200 1.00 25.58 233 ASP A N 1
ATOM 1760 C CA . ASP A 1 233 ? 25.876 49.333 90.757 1.00 29.01 233 ASP A CA 1
ATOM 1761 C C . ASP A 1 233 ? 25.557 50.759 90.326 1.00 25.70 233 ASP A C 1
ATOM 1762 O O . ASP A 1 233 ? 24.999 51.552 91.088 1.00 31.68 233 ASP A O 1
ATOM 1767 N N . CYS A 1 234 ? 25.926 51.072 89.087 1.00 29.63 234 CYS A N 1
ATOM 1768 C CA . CYS A 1 234 ? 25.637 52.370 88.494 1.00 25.23 234 CYS A CA 1
ATOM 1769 C C . CYS A 1 234 ? 25.607 52.207 86.983 1.00 25.51 234 CYS A C 1
ATOM 1770 O O . CYS A 1 234 ? 26.162 51.251 86.437 1.00 26.99 234 CYS A O 1
ATOM 1773 N N . PHE A 1 235 ? 24.956 53.155 86.312 1.00 26.19 235 PHE A N 1
ATOM 1774 C CA . PHE A 1 235 ? 24.837 53.085 84.863 1.00 27.72 235 PHE A CA 1
ATOM 1775 C C . PHE A 1 235 ? 24.401 54.434 84.314 1.00 31.62 235 PHE A C 1
ATOM 1776 O O . PHE A 1 235 ? 23.745 55.220 85.003 1.00 31.47 235 PHE A O 1
ATOM 1784 N N . TRP A 1 236 ? 24.778 54.688 83.065 1.00 27.67 236 TRP A N 1
ATOM 1785 C CA . TRP A 1 236 ? 24.285 55.822 82.300 1.00 36.29 236 TRP A CA 1
ATOM 1786 C C . TRP A 1 236 ? 23.246 55.346 81.293 1.00 34.48 236 TRP A C 1
ATOM 1787 O O . TRP A 1 236 ? 23.281 54.203 80.830 1.00 34.34 236 TRP A O 1
ATOM 1798 N N . SER A 1 237 ? 22.314 56.240 80.956 1.00 34.34 237 SER A N 1
ATOM 1799 C CA . SER A 1 237 ? 21.244 55.875 80.033 1.00 32.19 237 SER A CA 1
ATOM 1800 C C . SER A 1 237 ? 21.778 55.641 78.626 1.00 46.90 237 SER A C 1
ATOM 1801 O O . SER A 1 237 ? 21.296 54.753 77.913 1.00 51.82 237 SER A O 1
ATOM 1804 N N . ASP A 1 238 ? 22.775 56.423 78.208 1.00 41.71 238 ASP A N 1
ATOM 1805 C CA . ASP A 1 238 ? 23.317 56.297 76.862 1.00 46.23 238 ASP A CA 1
ATOM 1806 C C . ASP A 1 238 ? 24.303 55.144 76.725 1.00 47.33 238 ASP A C 1
ATOM 1807 O O . ASP A 1 238 ? 24.508 54.653 75.610 1.00 39.54 238 ASP A O 1
ATOM 1812 N N . GLN A 1 239 ? 24.915 54.702 77.824 1.00 37.09 239 GLN A N 1
ATOM 1813 C CA . GLN A 1 239 ? 25.852 53.588 77.768 1.00 38.43 239 GLN A CA 1
ATOM 1814 C C . GLN A 1 239 ? 25.370 52.419 78.617 1.00 35.62 239 GLN A C 1
ATOM 1815 O O . GLN A 1 239 ? 26.088 51.955 79.508 1.00 42.65 239 GLN A O 1
ATOM 1821 N N . LEU A 1 240 ? 24.154 51.936 78.350 1.00 36.59 240 LEU A N 1
ATOM 1822 C CA . LEU A 1 240 ? 23.661 50.752 79.043 1.00 38.93 240 LEU A CA 1
ATOM 1823 C C . LEU A 1 240 ? 24.460 49.506 78.690 1.00 29.92 240 LEU A C 1
ATOM 1824 O O . LEU A 1 240 ? 24.446 48.536 79.456 1.00 37.08 240 LEU A O 1
ATOM 1829 N N . GLN A 1 241 ? 25.154 49.511 77.554 1.00 44.67 241 GLN A N 1
ATOM 1830 C CA . GLN A 1 241 ? 25.980 48.386 77.138 1.00 40.66 241 GLN A CA 1
ATOM 1831 C C . GLN A 1 241 ? 27.320 48.337 77.860 1.00 31.03 241 GLN A C 1
ATOM 1832 O O . GLN A 1 241 ? 28.124 47.443 77.573 1.00 33.61 241 GLN A O 1
ATOM 1838 N N . MET A 1 242 ? 27.579 49.268 78.769 1.00 30.67 242 MET A N 1
ATOM 1839 C CA . MET A 1 242 ? 28.833 49.295 79.507 1.00 31.10 242 MET A CA 1
ATOM 1840 C C . MET A 1 242 ? 28.980 48.024 80.335 1.00 34.39 242 MET A C 1
ATOM 1841 O O . MET A 1 242 ? 28.085 47.711 81.137 1.00 34.60 242 MET A O 1
ATOM 1846 N N . PRO A 1 243 ? 30.066 47.269 80.177 1.00 32.00 243 PRO A N 1
ATOM 1847 C CA . PRO A 1 243 ? 30.212 46.016 80.927 1.00 33.79 243 PRO A CA 1
ATOM 1848 C C . PRO A 1 243 ? 30.274 46.262 82.427 1.00 34.99 243 PRO A C 1
ATOM 1849 O O . PRO A 1 243 ? 30.617 47.350 82.896 1.00 35.53 243 PRO A O 1
ATOM 1853 N N . SER A 1 244 ? 29.937 45.214 83.183 1.00 33.56 244 SER A N 1
ATOM 1854 C CA . SER A 1 244 ? 29.791 45.346 84.630 1.00 27.38 244 SER A CA 1
ATOM 1855 C C . SER A 1 244 ? 31.091 45.784 85.293 1.00 28.90 244 SER A C 1
ATOM 1856 O O . SER A 1 244 ? 31.075 46.601 86.222 1.00 30.12 244 SER A O 1
ATOM 1859 N N . ASN A 1 245 ? 32.227 45.253 84.834 1.00 30.74 245 ASN A N 1
ATOM 1860 C CA . ASN A 1 245 ? 33.497 45.564 85.483 1.00 31.40 245 ASN A CA 1
ATOM 1861 C C . ASN A 1 245 ? 33.853 47.039 85.336 1.00 26.54 245 ASN A C 1
ATOM 1862 O O . ASN A 1 245 ? 34.405 47.645 86.262 1.00 31.78 245 ASN A O 1
ATOM 1867 N N . LYS A 1 246 ? 33.546 47.635 84.182 1.00 21.26 246 LYS A N 1
ATOM 1868 C CA . LYS A 1 246 ? 33.777 49.066 84.013 1.00 23.50 246 LYS A CA 1
ATOM 1869 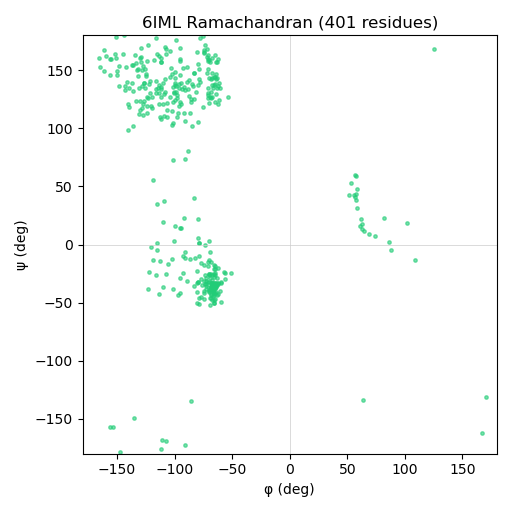C C . LYS A 1 246 ? 32.811 49.880 84.865 1.00 24.33 246 LYS A C 1
ATOM 1870 O O . LYS A 1 246 ? 33.198 50.900 85.447 1.00 23.60 246 LYS A O 1
ATOM 1876 N N . ARG A 1 247 ? 31.550 49.444 84.954 1.00 37.66 247 ARG A N 1
ATOM 1877 C CA . ARG A 1 247 ? 30.592 50.134 85.811 1.00 26.68 247 ARG A CA 1
ATOM 1878 C C . ARG A 1 247 ? 31.017 50.085 87.272 1.00 25.03 247 ARG A C 1
ATOM 1879 O O . ARG A 1 247 ? 30.763 51.031 88.025 1.00 35.00 247 ARG A O 1
ATOM 1887 N N . GLN A 1 248 ? 31.669 48.997 87.690 1.00 25.98 248 GLN A N 1
ATOM 1888 C CA . GLN A 1 248 ? 32.146 48.906 89.066 1.00 29.99 248 GLN A CA 1
ATOM 1889 C C . GLN A 1 248 ? 33.344 49.818 89.298 1.00 33.02 248 GLN A C 1
ATOM 1890 O O . GLN A 1 248 ? 33.464 50.434 90.363 1.00 34.80 248 GLN A O 1
ATOM 1896 N N . GLN A 1 249 ? 34.240 49.916 88.314 1.00 35.67 249 GLN A N 1
ATOM 1897 C CA . GLN A 1 249 ? 35.397 50.796 88.452 1.00 32.26 249 GLN A CA 1
ATOM 1898 C C . GLN A 1 249 ? 34.971 52.257 88.501 1.00 31.47 249 GLN A C 1
ATOM 1899 O O . GLN A 1 249 ? 35.465 53.032 89.329 1.00 37.33 249 GLN A O 1
ATOM 1905 N N . LEU A 1 250 ? 34.054 52.655 87.615 1.00 28.55 250 LEU A N 1
ATOM 1906 C CA . LEU A 1 250 ? 33.572 54.032 87.624 1.00 31.60 250 LEU A CA 1
ATOM 1907 C C . LEU A 1 250 ? 32.797 54.335 88.900 1.00 32.57 250 LEU A C 1
ATOM 1908 O O . LEU A 1 250 ? 32.855 55.456 89.419 1.00 38.12 250 LEU A O 1
ATOM 1913 N N . LEU A 1 251 ? 32.065 53.347 89.421 1.00 39.09 251 LEU A N 1
ATOM 1914 C CA . LEU A 1 251 ? 31.346 53.544 90.676 1.00 30.94 251 LEU A CA 1
ATOM 1915 C C . LEU A 1 251 ? 32.312 53.752 91.836 1.00 36.80 251 LEU A C 1
ATOM 1916 O O . LEU A 1 251 ? 32.049 54.564 92.732 1.00 32.15 251 LEU A O 1
ATOM 1921 N N . THR A 1 252 ? 33.436 53.031 91.836 1.00 36.77 252 THR A N 1
ATOM 1922 C CA . THR A 1 252 ? 34.427 53.206 92.893 1.00 33.28 252 THR A CA 1
ATOM 1923 C C . THR A 1 252 ? 35.071 54.585 92.822 1.00 40.58 252 THR A C 1
ATOM 1924 O O . THR A 1 252 ? 35.302 55.222 93.857 1.00 41.26 252 THR A O 1
ATOM 1928 N N . ASN A 1 253 ? 35.362 55.065 91.609 1.00 37.77 253 ASN A N 1
ATOM 1929 C CA . ASN A 1 253 ? 35.910 56.409 91.460 1.00 42.39 253 ASN A CA 1
ATOM 1930 C C . ASN A 1 253 ? 34.925 57.469 91.932 1.00 36.62 253 ASN A C 1
ATOM 1931 O O . ASN A 1 253 ? 35.337 58.547 92.378 1.00 43.09 253 ASN A O 1
ATOM 1936 N N . ILE A 1 254 ? 33.624 57.185 91.842 1.00 38.43 254 ILE A N 1
ATOM 1937 C CA . ILE A 1 254 ? 32.620 58.124 92.329 1.00 39.20 254 ILE A CA 1
ATOM 1938 C C . ILE A 1 254 ? 32.673 58.225 93.849 1.00 42.40 254 ILE A C 1
ATOM 1939 O O . ILE A 1 254 ? 32.596 59.322 94.415 1.00 45.86 254 ILE A O 1
ATOM 1944 N N . PHE A 1 255 ? 32.814 57.089 94.533 1.00 38.94 255 PHE A N 1
ATOM 1945 C CA . PHE A 1 255 ? 32.866 57.088 95.989 1.00 49.29 255 PHE A CA 1
ATOM 1946 C C . PHE A 1 255 ? 34.247 57.419 96.539 1.00 48.29 255 PHE A C 1
ATOM 1947 O O . PHE A 1 255 ? 34.371 57.661 97.744 1.00 46.66 255 PHE A O 1
ATOM 1955 N N . LYS A 1 256 ? 35.282 57.435 95.696 1.00 53.26 256 LYS A N 1
ATOM 1956 C CA . LYS A 1 256 ? 36.577 57.940 96.134 1.00 53.03 256 LYS A CA 1
ATOM 1957 C C . LYS A 1 256 ? 36.561 59.451 96.316 1.00 54.91 256 LYS A C 1
ATOM 1958 O O . LYS A 1 256 ? 37.439 59.993 96.996 1.00 62.61 256 LYS A O 1
ATOM 1960 N N . GLN A 1 257 ? 35.580 60.137 95.725 1.00 54.25 257 GLN A N 1
ATOM 1961 C CA . GLN A 1 257 ? 35.460 61.580 95.900 1.00 62.63 257 GLN A CA 1
ATOM 1962 C C . GLN A 1 257 ? 35.037 61.924 97.322 1.00 56.59 257 GLN A C 1
ATOM 1963 O O . GLN A 1 257 ? 35.679 62.741 97.993 1.00 53.62 257 GLN A O 1
ATOM 1969 N N . LYS A 1 258 ? 33.955 61.309 97.798 1.00 69.59 258 LYS A N 1
ATOM 1970 C CA . LYS A 1 258 ? 33.426 61.566 99.138 1.00 64.58 258 LYS A CA 1
ATOM 1971 C C . LYS A 1 258 ? 32.961 60.233 99.718 1.00 68.98 258 LYS A C 1
ATOM 1972 O O . LYS A 1 258 ? 31.861 59.764 99.409 1.00 68.13 258 LYS A O 1
ATOM 1978 N N . GLU A 1 259 ? 33.805 59.627 100.553 1.00 67.78 259 GLU A N 1
ATOM 1979 C CA . GLU A 1 259 ? 33.495 58.364 101.208 1.00 64.36 259 GLU A CA 1
ATOM 1980 C C . GLU A 1 259 ? 33.027 58.557 102.646 1.00 69.51 259 GLU A C 1
ATOM 1981 O O . GLU A 1 259 ? 33.013 57.595 103.422 1.00 60.09 259 GLU A O 1
ATOM 1983 N N . ASP A 1 260 ? 32.642 59.779 103.015 1.00 70.40 260 ASP A N 1
ATOM 1984 C CA . ASP A 1 260 ? 32.222 60.096 104.374 1.00 56.58 260 ASP A CA 1
ATOM 1985 C C . ASP A 1 260 ? 30.727 60.385 104.469 1.00 63.18 260 ASP A C 1
ATOM 1986 O O . ASP A 1 260 ? 30.281 61.004 105.441 1.00 62.92 260 ASP A O 1
ATOM 1988 N N . LEU A 1 261 ? 29.945 59.954 103.482 1.00 61.45 261 LEU A N 1
ATOM 1989 C CA . LEU A 1 261 ? 28.503 60.148 103.538 1.00 60.25 261 LEU A CA 1
ATOM 1990 C C . LEU A 1 261 ? 27.888 59.252 104.606 1.00 48.04 261 LEU A C 1
ATOM 1991 O O . LEU A 1 261 ? 28.315 58.112 104.806 1.00 49.95 261 LEU A O 1
ATOM 1996 N N . THR A 1 262 ? 26.870 59.775 105.290 1.00 44.17 262 THR A N 1
ATOM 1997 C CA . THR A 1 262 ? 26.309 59.081 106.444 1.00 41.99 262 THR A CA 1
ATOM 1998 C C . THR A 1 262 ? 25.293 58.019 106.036 1.00 42.70 262 THR A C 1
ATOM 1999 O O . THR A 1 262 ? 25.214 56.959 106.668 1.00 34.56 262 THR A O 1
ATOM 2003 N N . PHE A 1 263 ? 24.514 58.275 104.986 1.00 37.95 263 PHE A N 1
ATOM 2004 C CA . PHE A 1 263 ? 23.428 57.386 104.600 1.00 32.23 263 PHE A CA 1
ATOM 2005 C C . PHE A 1 263 ? 23.622 56.733 103.240 1.00 33.72 263 PHE A C 1
ATOM 2006 O O . PHE A 1 263 ? 22.748 55.972 102.807 1.00 40.22 263 PHE A O 1
ATOM 2014 N N . ILE A 1 264 ? 24.731 56.999 102.554 1.00 30.46 264 ILE A N 1
ATOM 2015 C CA . ILE A 1 264 ? 24.996 56.440 101.233 1.00 32.50 264 ILE A CA 1
ATOM 2016 C C . ILE A 1 264 ? 26.366 55.781 101.263 1.00 31.81 264 ILE A C 1
ATOM 2017 O O . ILE A 1 264 ? 27.371 56.444 101.548 1.00 32.29 264 ILE A O 1
ATOM 2022 N N . HIS A 1 265 ? 26.409 54.485 100.966 1.00 29.84 265 HIS A N 1
ATOM 2023 C CA . HIS A 1 265 ? 27.649 53.725 100.992 1.00 32.36 265 HIS A CA 1
ATOM 2024 C C . HIS A 1 265 ? 27.712 52.822 99.770 1.00 33.29 265 HIS A C 1
ATOM 2025 O O . HIS A 1 265 ? 26.688 52.445 99.195 1.00 35.30 265 HIS A O 1
ATOM 2032 N N . GLN A 1 266 ? 28.934 52.479 99.376 1.00 35.46 266 GLN A N 1
ATOM 2033 C CA . GLN A 1 266 ? 29.174 51.551 98.280 1.00 34.06 266 GLN A CA 1
ATOM 2034 C C . GLN A 1 266 ? 29.460 50.168 98.848 1.00 32.04 266 GLN A C 1
ATOM 2035 O O . GLN A 1 266 ? 30.279 50.026 99.762 1.00 28.57 266 GLN A O 1
ATOM 2041 N N . VAL A 1 267 ? 28.780 49.153 98.310 1.00 29.70 267 VAL A N 1
ATOM 2042 C CA . VAL A 1 267 ? 29.024 47.793 98.773 1.00 29.05 267 VAL A CA 1
ATOM 2043 C C . VAL A 1 267 ? 30.395 47.324 98.295 1.00 29.49 267 VAL A C 1
ATOM 2044 O O . VAL A 1 267 ? 30.964 47.834 97.323 1.00 35.39 267 VAL A O 1
ATOM 2048 N N . GLU A 1 268 ? 30.934 46.334 99.000 1.00 33.33 268 GLU A N 1
ATOM 2049 C CA . GLU A 1 268 ? 32.276 45.840 98.733 1.00 20.22 268 GLU A CA 1
ATOM 2050 C C . GLU A 1 268 ? 32.247 44.792 97.629 1.00 32.25 268 GLU A C 1
ATOM 2051 O O . GLU A 1 268 ? 31.365 43.929 97.596 1.00 37.45 268 GLU A O 1
ATOM 2057 N N . ASN A 1 269 ? 33.217 44.876 96.723 1.00 35.63 269 ASN A N 1
ATOM 2058 C CA . ASN A 1 269 ? 33.336 43.944 95.611 1.00 35.26 269 ASN A CA 1
ATOM 2059 C C . ASN A 1 269 ? 34.390 42.889 95.922 1.00 38.14 269 ASN A C 1
ATOM 2060 O O . ASN A 1 269 ? 35.460 43.202 96.451 1.00 32.16 269 ASN A O 1
ATOM 2065 N N . PHE A 1 270 ? 34.079 41.638 95.588 1.00 34.25 270 PHE A N 1
ATOM 2066 C CA . PHE A 1 270 ? 34.980 40.510 95.809 1.00 34.29 270 PHE A CA 1
ATOM 2067 C C . PHE A 1 270 ? 35.146 39.759 94.495 1.00 36.22 270 PHE A C 1
ATOM 2068 O O . PHE A 1 270 ? 34.198 39.131 94.013 1.00 37.19 270 PHE A O 1
ATOM 2076 N N . SER A 1 271 ? 36.343 39.821 93.919 1.00 40.57 271 SER A N 1
ATOM 2077 C CA . SER A 1 271 ? 36.639 39.062 92.713 1.00 39.57 271 SER A CA 1
ATOM 2078 C C . SER A 1 271 ? 36.975 37.622 93.080 1.00 41.10 271 SER A C 1
ATOM 2079 O O . SER A 1 271 ? 37.782 37.374 93.981 1.00 48.16 271 SER A O 1
ATOM 2082 N N . VAL A 1 272 ? 36.349 36.675 92.383 1.00 43.02 272 VAL A N 1
ATOM 2083 C CA . VAL A 1 272 ? 36.534 35.256 92.651 1.00 47.09 272 VAL A CA 1
ATOM 2084 C C . VAL A 1 272 ? 36.998 34.567 91.375 1.00 46.89 272 VAL A C 1
ATOM 2085 O O . VAL A 1 272 ? 36.788 35.053 90.261 1.00 46.74 272 VAL A O 1
ATOM 2089 N N . LYS A 1 273 ? 37.636 33.410 91.553 1.00 51.29 273 LYS A N 1
ATOM 2090 C CA . LYS A 1 273 ? 38.183 32.642 90.443 1.00 54.31 273 LYS A CA 1
ATOM 2091 C C . LYS A 1 273 ? 37.408 31.373 90.131 1.00 54.58 273 LYS A C 1
ATOM 2092 O O . LYS A 1 273 ? 37.450 30.906 88.991 1.00 48.33 273 LYS A O 1
ATOM 2094 N N . ASN A 1 274 ? 36.706 30.801 91.109 1.00 45.78 274 ASN A N 1
ATOM 2095 C CA . ASN A 1 274 ? 35.945 29.576 90.906 1.00 53.56 274 ASN A CA 1
ATOM 2096 C C . ASN A 1 274 ? 34.662 29.648 91.725 1.00 54.96 274 ASN A C 1
ATOM 2097 O O . ASN A 1 274 ? 34.400 30.630 92.426 1.00 54.55 274 ASN A O 1
ATOM 2102 N N . VAL A 1 275 ? 33.857 28.586 91.634 1.00 50.94 275 VAL A N 1
ATOM 2103 C CA . VAL A 1 275 ? 32.544 28.587 92.274 1.00 50.20 275 VAL A CA 1
ATOM 2104 C C . VAL A 1 275 ? 32.665 28.508 93.793 1.00 58.43 275 VAL A C 1
ATOM 2105 O O . VAL A 1 275 ? 31.824 29.059 94.515 1.00 59.64 275 VAL A O 1
ATOM 2109 N N . ASP A 1 276 ? 33.695 27.825 94.306 1.00 59.07 276 ASP A N 1
ATOM 2110 C CA . ASP A 1 276 ? 33.849 27.702 95.754 1.00 60.25 276 ASP A CA 1
ATOM 2111 C C . ASP A 1 276 ? 34.233 29.038 96.378 1.00 52.78 276 ASP A C 1
ATOM 2112 O O . ASP A 1 276 ? 33.734 29.391 97.453 1.00 58.56 276 ASP A O 1
ATOM 2117 N N . GLU A 1 277 ? 35.123 29.792 95.721 1.00 47.60 277 GLU A N 1
ATOM 2118 C CA . GLU A 1 277 ? 35.455 31.127 96.211 1.00 51.73 277 GLU A CA 1
ATOM 2119 C C . GLU A 1 277 ? 34.212 31.994 96.354 1.00 54.20 277 GLU A C 1
ATOM 2120 O O . GLU A 1 277 ? 34.169 32.881 97.214 1.00 50.93 277 GLU A O 1
ATOM 2126 N N . ALA A 1 278 ? 33.191 31.752 95.530 1.00 49.31 278 ALA A N 1
ATOM 2127 C CA . ALA A 1 278 ? 31.915 32.434 95.701 1.00 52.01 278 ALA A CA 1
ATOM 2128 C C . ALA A 1 278 ? 31.121 31.829 96.852 1.00 41.76 278 ALA A C 1
ATOM 2129 O O . ALA A 1 278 ? 30.577 32.556 97.690 1.00 45.51 278 ALA A O 1
ATOM 2131 N N . LEU A 1 279 ? 31.054 30.497 96.913 1.00 41.73 279 LEU A N 1
ATOM 2132 C CA . LEU A 1 279 ? 30.280 29.845 97.965 1.00 46.04 279 LEU A CA 1
ATOM 2133 C C . LEU A 1 279 ? 30.917 30.018 99.339 1.00 47.31 279 LEU A C 1
ATOM 2134 O O . LEU A 1 279 ? 30.204 30.022 100.348 1.00 46.46 279 LEU A O 1
ATOM 2139 N N . ARG A 1 280 ? 32.244 30.155 99.413 1.00 57.75 280 ARG A N 1
ATOM 2140 C CA . ARG A 1 280 ? 32.870 30.415 100.707 1.00 54.26 280 ARG A CA 1
ATOM 2141 C C . ARG A 1 280 ? 32.512 31.806 101.211 1.00 48.13 280 ARG A C 1
ATOM 2142 O O . ARG A 1 280 ? 32.306 32.009 102.415 1.00 52.86 280 ARG A O 1
ATOM 2150 N N . LEU A 1 281 ? 32.444 32.782 100.304 1.00 44.24 281 LEU A N 1
ATOM 2151 C CA . LEU A 1 281 ? 32.004 34.107 100.710 1.00 44.02 281 LEU A CA 1
ATOM 2152 C C . LEU A 1 281 ? 30.510 34.127 100.991 1.00 43.33 281 LEU A C 1
ATOM 2153 O O . LEU A 1 281 ? 30.056 34.884 101.855 1.00 47.97 281 LEU A O 1
ATOM 2158 N N . LYS A 1 282 ? 29.734 33.300 100.284 1.00 42.18 282 LYS A N 1
ATOM 2159 C CA . LYS A 1 282 ? 28.317 33.164 100.605 1.00 39.28 282 LYS A CA 1
ATOM 2160 C C . LYS A 1 282 ? 28.130 32.669 102.033 1.00 49.91 282 LYS A C 1
ATOM 2161 O O . LYS A 1 282 ? 27.354 33.243 102.806 1.00 48.38 282 LYS A O 1
ATOM 2167 N N . ALA A 1 283 ? 28.836 31.596 102.400 1.00 47.56 283 ALA A N 1
ATOM 2168 C CA . ALA A 1 283 ? 28.772 31.099 103.770 1.00 47.70 283 ALA A CA 1
ATOM 2169 C C . ALA A 1 283 ? 29.296 32.129 104.760 1.00 37.60 283 ALA A C 1
ATOM 2170 O O . ALA A 1 283 ? 28.795 32.218 105.887 1.00 47.86 283 ALA A O 1
ATOM 2172 N N . GLN A 1 284 ? 30.296 32.916 104.359 1.00 46.18 284 GLN A N 1
ATOM 2173 C CA . GLN A 1 284 ? 30.801 33.973 105.228 1.00 42.33 284 GLN A CA 1
ATOM 2174 C C . GLN A 1 284 ? 29.769 35.080 105.407 1.00 46.79 284 GLN A C 1
ATOM 2175 O O . GLN A 1 284 ? 29.563 35.569 106.524 1.00 47.25 284 GLN A O 1
ATOM 2181 N N . PHE A 1 285 ? 29.107 35.485 104.320 1.00 45.37 285 PHE A N 1
ATOM 2182 C CA . PHE A 1 285 ? 28.126 36.561 104.410 1.00 44.55 285 PHE A CA 1
ATOM 2183 C C . PHE A 1 285 ? 26.910 36.150 105.230 1.00 42.25 285 PHE A C 1
ATOM 2184 O O . PHE A 1 285 ? 26.324 36.988 105.926 1.00 45.70 285 PHE A O 1
ATOM 2192 N N . ILE A 1 286 ? 26.515 34.877 105.163 1.00 44.83 286 ILE A N 1
ATOM 2193 C CA . ILE A 1 286 ? 25.390 34.407 105.965 1.00 51.84 286 ILE A CA 1
ATOM 2194 C C . ILE A 1 286 ? 25.731 34.468 107.449 1.00 49.39 286 ILE A C 1
ATOM 2195 O O . ILE A 1 286 ? 24.903 34.871 108.275 1.00 54.09 286 ILE A O 1
ATOM 2200 N N . LYS A 1 287 ? 26.956 34.076 107.811 1.00 52.58 287 LYS A N 1
ATOM 2201 C CA . LYS A 1 287 ? 27.382 34.146 109.203 1.00 47.09 287 LYS A CA 1
ATOM 2202 C C . LYS A 1 287 ? 27.469 35.579 109.710 1.00 41.45 287 LYS A C 1
ATOM 2203 O O . LYS A 1 287 ? 27.357 35.803 110.919 1.00 51.69 287 LYS A O 1
ATOM 2205 N N . GLU A 1 288 ? 27.669 36.549 108.817 1.00 45.16 288 GLU A N 1
ATOM 2206 C CA . GLU A 1 288 ? 27.679 37.954 109.203 1.00 43.86 288 GLU A CA 1
ATOM 2207 C C . GLU A 1 288 ? 26.280 38.524 109.392 1.00 45.81 288 GLU A C 1
ATOM 2208 O O . GLU A 1 288 ? 26.148 39.644 109.897 1.00 42.85 288 GLU A O 1
ATOM 2214 N N . GLY A 1 289 ? 25.243 37.791 109.002 1.00 41.00 289 GLY A N 1
ATOM 2215 C CA . GLY A 1 289 ? 23.881 38.253 109.142 1.00 40.03 289 GLY A CA 1
ATOM 2216 C C . GLY A 1 289 ? 23.233 38.771 107.878 1.00 42.30 289 GLY A C 1
ATOM 2217 O O . GLY A 1 289 ? 22.227 39.484 107.972 1.00 55.41 289 GLY A O 1
ATOM 2218 N N . TYR A 1 290 ? 23.766 38.439 106.708 1.00 44.20 290 TYR A N 1
ATOM 2219 C CA . TYR A 1 290 ? 23.226 38.909 105.443 1.00 43.35 290 TYR A CA 1
ATOM 2220 C C . TYR A 1 290 ? 22.444 37.799 104.745 1.00 39.07 290 TYR A C 1
ATOM 2221 O O . TYR A 1 290 ? 22.522 36.621 105.102 1.00 38.78 290 TYR A O 1
ATOM 2230 N N . GLU A 1 291 ? 21.675 38.202 103.731 1.00 30.95 291 GLU A N 1
ATOM 2231 C CA . GLU A 1 291 ? 20.780 37.268 103.055 1.00 36.51 291 GLU A CA 1
ATOM 2232 C C . GLU A 1 291 ? 21.553 36.242 102.235 1.00 38.94 291 GLU A C 1
ATOM 2233 O O . GLU A 1 291 ? 21.150 35.076 102.151 1.00 46.75 291 GLU A O 1
ATOM 2239 N N . GLY A 1 292 ? 22.657 36.655 101.619 1.00 43.91 292 GLY A N 1
ATOM 2240 C CA . GLY A 1 292 ? 23.443 35.754 100.800 1.00 37.30 292 GLY A CA 1
ATOM 2241 C C . GLY A 1 292 ? 24.523 36.466 100.013 1.00 33.22 292 GLY A C 1
ATOM 2242 O O . GLY A 1 292 ? 25.280 37.265 100.572 1.00 31.22 292 GLY A O 1
ATOM 2243 N N . ALA A 1 293 ? 24.602 36.189 98.714 1.00 34.02 293 ALA A N 1
ATOM 2244 C CA . ALA A 1 293 ? 25.617 36.799 97.870 1.00 31.41 293 ALA A CA 1
ATOM 2245 C C . ALA A 1 293 ? 25.084 36.938 96.452 1.00 28.21 293 ALA A C 1
ATOM 2246 O O . ALA A 1 293 ? 24.266 36.134 95.997 1.00 32.28 293 ALA A O 1
ATOM 2248 N N . ILE A 1 294 ? 25.559 37.972 95.762 1.00 27.65 294 ILE A N 1
ATOM 2249 C CA . ILE A 1 294 ? 25.234 38.223 94.363 1.00 26.70 294 ILE A CA 1
ATOM 2250 C C . ILE A 1 294 ? 26.521 38.120 93.558 1.00 27.74 294 ILE A C 1
ATOM 2251 O O . ILE A 1 294 ? 27.552 38.672 93.957 1.00 27.26 294 ILE A O 1
ATOM 2256 N N . VAL A 1 295 ? 26.463 37.409 92.435 1.00 31.31 295 VAL A N 1
ATOM 2257 C CA . VAL A 1 295 ? 27.602 37.246 91.537 1.00 33.68 295 VAL A CA 1
ATOM 2258 C C . VAL A 1 295 ? 27.294 37.980 90.241 1.00 28.93 295 VAL A C 1
ATOM 2259 O O . VAL A 1 295 ? 26.192 37.851 89.693 1.00 25.83 295 VAL A O 1
ATOM 2263 N N . ARG A 1 296 ? 28.264 38.749 89.752 1.00 31.20 296 ARG A N 1
ATOM 2264 C CA . ARG A 1 296 ? 28.098 39.565 88.558 1.00 32.27 296 ARG A CA 1
ATOM 2265 C C . ARG A 1 296 ? 29.100 39.136 87.498 1.00 38.08 296 ARG A C 1
ATOM 2266 O O . ARG A 1 296 ? 30.305 39.078 87.765 1.00 38.39 296 ARG A O 1
ATOM 2274 N N . ASN A 1 297 ? 28.598 38.834 86.302 1.00 34.34 297 ASN A N 1
ATOM 2275 C CA . ASN A 1 297 ? 29.478 38.545 85.179 1.00 35.56 297 ASN A CA 1
ATOM 2276 C C . ASN A 1 297 ? 30.303 39.780 84.840 1.00 34.47 297 ASN A C 1
ATOM 2277 O O . ASN A 1 297 ? 29.819 40.911 84.927 1.00 39.43 297 ASN A O 1
ATOM 2282 N N . ALA A 1 298 ? 31.561 39.557 84.454 1.00 38.78 298 ALA A N 1
ATOM 2283 C CA . ALA A 1 298 ? 32.470 40.675 84.228 1.00 38.95 298 ALA A CA 1
ATOM 2284 C C . ALA A 1 298 ? 32.080 41.495 83.005 1.00 36.17 298 ALA A C 1
ATOM 2285 O O . ALA A 1 298 ? 32.282 42.714 82.990 1.00 33.91 298 ALA A O 1
ATOM 2287 N N . ASN A 1 299 ? 31.523 40.856 81.978 1.00 36.07 299 ASN A N 1
ATOM 2288 C CA . ASN A 1 299 ? 31.192 41.529 80.729 1.00 34.13 299 ASN A CA 1
ATOM 2289 C C . ASN A 1 299 ? 29.715 41.881 80.609 1.00 50.14 299 ASN A C 1
ATOM 2290 O O . ASN A 1 299 ? 29.302 42.409 79.572 1.00 52.44 299 ASN A O 1
ATOM 2295 N N . GLY A 1 300 ? 28.915 41.608 81.636 1.00 44.55 300 GLY A N 1
ATOM 2296 C CA . GLY A 1 300 ? 27.494 41.848 81.577 1.00 40.52 300 GLY A CA 1
ATOM 2297 C C . GLY A 1 300 ? 27.143 43.321 81.520 1.00 30.81 300 GLY A C 1
ATOM 2298 O O . GLY A 1 300 ? 27.585 44.124 82.347 1.00 34.36 300 GLY A O 1
ATOM 2299 N N . PRO A 1 301 ? 26.344 43.704 80.533 1.00 29.11 301 PRO A N 1
ATOM 2300 C CA . PRO A 1 301 ? 25.840 45.077 80.458 1.00 33.17 301 PRO A CA 1
ATOM 2301 C C . PRO A 1 301 ? 24.684 45.265 81.435 1.00 35.91 301 PRO A C 1
ATOM 2302 O O . PRO A 1 301 ? 24.259 44.336 82.119 1.00 19.39 301 PRO A O 1
ATOM 2306 N N . TYR A 1 302 ? 24.176 46.493 81.492 1.00 26.67 302 TYR A N 1
ATOM 2307 C CA . TYR A 1 302 ? 23.022 46.804 82.327 1.00 28.42 302 TYR A CA 1
ATOM 2308 C C . TYR A 1 302 ? 21.761 46.611 81.492 1.00 36.29 302 TYR A C 1
ATOM 2309 O O . TYR A 1 302 ? 21.461 47.420 80.608 1.00 27.84 302 TYR A O 1
ATOM 2318 N N . GLU A 1 303 ? 21.026 45.534 81.771 1.00 28.49 303 GLU A N 1
ATOM 2319 C CA . GLU A 1 303 ? 19.794 45.227 81.060 1.00 33.98 303 GLU A CA 1
ATOM 2320 C C . GLU A 1 303 ? 18.612 45.611 81.938 1.00 31.47 303 GLU A C 1
ATOM 2321 O O . GLU A 1 303 ? 18.284 44.877 82.883 1.00 31.58 303 GLU A O 1
ATOM 2327 N N . PRO A 1 304 ? 17.945 46.735 81.678 1.00 26.79 304 PRO A N 1
ATOM 2328 C CA . PRO A 1 304 ? 16.886 47.195 82.582 1.00 31.73 304 PRO A CA 1
ATOM 2329 C C . PRO A 1 304 ? 15.733 46.206 82.666 1.00 31.22 304 PRO A C 1
ATOM 2330 O O . PRO A 1 304 ? 15.527 45.365 81.788 1.00 30.66 304 PRO A O 1
ATOM 2334 N N . GLY A 1 305 ? 14.969 46.325 83.749 1.00 31.85 305 GLY A N 1
ATOM 2335 C CA . GLY A 1 305 ? 13.896 45.393 84.029 1.00 30.49 305 GLY A CA 1
ATOM 2336 C C . GLY A 1 305 ? 12.597 45.687 83.310 1.00 24.56 305 GLY A C 1
ATOM 2337 O O . GLY A 1 305 ? 11.519 45.545 83.895 1.00 37.89 305 GLY A O 1
ATOM 2338 N N . TYR A 1 306 ? 12.679 46.100 82.046 1.00 34.46 306 TYR A N 1
ATOM 2339 C CA . TYR A 1 306 ? 11.475 46.260 81.243 1.00 24.31 306 TYR A CA 1
ATOM 2340 C C . TYR A 1 306 ? 10.755 44.925 81.117 1.00 32.59 306 TYR A C 1
ATOM 2341 O O . TYR A 1 306 ? 11.378 43.888 80.871 1.00 33.95 306 TYR A O 1
ATOM 2350 N N . ASN A 1 307 ? 9.434 44.955 81.296 1.00 32.92 307 ASN A N 1
ATOM 2351 C CA . ASN A 1 307 ? 8.597 43.757 81.227 1.00 34.99 307 ASN A CA 1
ATOM 2352 C C . ASN A 1 307 ? 9.037 42.706 82.244 1.00 27.69 307 ASN A C 1
ATOM 2353 O O . ASN A 1 307 ? 8.909 41.503 82.001 1.00 30.39 307 ASN A O 1
ATOM 2358 N N . ASN A 1 308 ? 9.563 43.162 83.384 1.00 29.69 308 ASN A N 1
ATOM 2359 C CA . ASN A 1 308 ? 10.026 42.282 84.460 1.00 37.97 308 ASN A CA 1
ATOM 2360 C C . ASN A 1 308 ? 11.085 41.302 83.957 1.00 29.04 308 ASN A C 1
ATOM 2361 O O . ASN A 1 308 ? 11.089 40.122 84.315 1.00 31.90 308 ASN A O 1
ATOM 2366 N N . TYR A 1 309 ? 11.994 41.795 83.120 1.00 29.17 309 TYR A N 1
ATOM 2367 C CA . TYR A 1 309 ? 13.021 40.947 82.534 1.00 26.96 309 TYR A CA 1
ATOM 2368 C C . TYR A 1 309 ? 14.134 40.672 83.537 1.00 31.27 309 TYR A C 1
ATOM 2369 O O . TYR A 1 309 ? 14.547 41.558 84.291 1.00 34.59 309 TYR A O 1
ATOM 2378 N N . HIS A 1 310 ? 14.620 39.434 83.536 1.00 27.53 310 HIS A N 1
ATOM 2379 C CA . HIS A 1 310 ? 15.706 39.004 84.404 1.00 31.06 310 HIS A CA 1
ATOM 2380 C C . HIS A 1 310 ? 16.959 38.788 83.567 1.00 37.46 310 HIS A C 1
ATOM 2381 O O . HIS A 1 310 ? 16.908 38.124 82.526 1.00 31.12 310 HIS A O 1
ATOM 2388 N N . SER A 1 311 ? 18.077 39.349 84.021 1.00 41.58 311 SER A N 1
ATOM 2389 C CA . SER A 1 311 ? 19.326 39.313 83.272 1.00 32.00 311 SER A CA 1
ATOM 2390 C C . SER A 1 311 ? 20.116 38.058 83.618 1.00 32.26 311 SER A C 1
ATOM 2391 O O . SER A 1 311 ? 20.273 37.719 84.796 1.00 31.43 311 SER A O 1
ATOM 2394 N N . ALA A 1 312 ? 20.621 37.380 82.588 1.00 35.96 312 ALA A N 1
ATOM 2395 C CA . ALA A 1 312 ? 21.409 36.167 82.765 1.00 38.62 312 ALA A CA 1
ATOM 2396 C C . ALA A 1 312 ? 22.849 36.445 83.175 1.00 40.28 312 ALA A C 1
ATOM 2397 O O . ALA A 1 312 ? 23.627 35.496 83.326 1.00 47.75 312 ALA A O 1
ATOM 2399 N N . HIS A 1 313 ? 23.226 37.709 83.356 1.00 36.80 313 HIS A N 1
ATOM 2400 C CA . HIS A 1 313 ? 24.572 38.068 83.778 1.00 42.76 313 HIS A CA 1
ATOM 2401 C C . HIS A 1 313 ? 24.677 38.265 85.284 1.00 36.51 313 HIS A C 1
ATOM 2402 O O . HIS A 1 313 ? 25.673 38.821 85.759 1.00 32.48 313 HIS A O 1
ATOM 2409 N N . LEU A 1 314 ? 23.677 37.820 86.042 1.00 33.43 314 LEU A N 1
ATOM 2410 C CA . LEU A 1 314 ? 23.678 37.913 87.494 1.00 29.99 314 LEU A CA 1
ATOM 2411 C C . LEU A 1 314 ? 23.263 36.576 88.090 1.00 27.68 314 LEU A C 1
ATOM 2412 O O . LEU A 1 314 ? 22.494 35.821 87.488 1.00 37.98 314 LEU A O 1
ATOM 2417 N N . ALA A 1 315 ? 23.776 36.290 89.284 1.00 28.39 315 ALA A N 1
ATOM 2418 C CA . ALA A 1 315 ? 23.443 35.068 90.000 1.00 31.27 315 ALA A CA 1
ATOM 2419 C C . ALA A 1 315 ? 23.219 35.390 91.468 1.00 31.33 315 ALA A C 1
ATOM 2420 O O . ALA A 1 315 ? 23.957 36.185 92.057 1.00 34.74 315 ALA A O 1
ATOM 2422 N N . LYS A 1 316 ? 22.198 34.770 92.053 1.00 33.46 316 LYS A N 1
ATOM 2423 C CA . LYS A 1 316 ? 21.849 34.966 93.455 1.00 25.97 316 LYS A CA 1
ATOM 2424 C C . LYS A 1 316 ? 22.099 33.668 94.210 1.00 38.12 316 LYS A C 1
ATOM 2425 O O . LYS A 1 316 ? 21.515 32.631 93.879 1.00 48.41 316 LYS A O 1
ATOM 2428 N N . LEU A 1 317 ? 22.965 33.728 95.219 1.00 30.20 317 LEU A N 1
ATOM 2429 C CA . LEU A 1 317 ? 23.284 32.583 96.064 1.00 32.78 317 LEU A CA 1
ATOM 2430 C C . LEU A 1 317 ? 22.620 32.800 97.419 1.00 36.55 317 LEU A C 1
ATOM 2431 O O . LEU A 1 317 ? 23.035 33.673 98.187 1.00 37.68 317 LEU A O 1
ATOM 2436 N N . LYS A 1 318 ? 21.590 32.003 97.708 1.00 40.12 318 LYS A N 1
ATOM 2437 C CA . LYS A 1 318 ? 20.777 32.171 98.900 1.00 40.65 318 LYS A CA 1
ATOM 2438 C C . LYS A 1 318 ? 20.411 30.806 99.467 1.00 44.12 318 LYS A C 1
ATOM 2439 O O . LYS A 1 318 ? 20.116 29.877 98.701 1.00 46.30 318 LYS A O 1
ATOM 2445 N N . PRO A 1 319 ? 20.423 30.650 100.791 1.00 45.59 319 PRO A N 1
ATOM 2446 C CA . PRO A 1 319 ? 20.001 29.372 101.383 1.00 53.73 319 PRO A CA 1
ATOM 2447 C C . PRO A 1 319 ? 18.504 29.157 101.211 1.00 54.10 319 PRO A C 1
ATOM 2448 O O . PRO A 1 319 ? 17.693 30.016 101.565 1.00 54.76 319 PRO A O 1
ATOM 2452 N N . LEU A 1 320 ? 18.143 28.000 100.658 1.00 62.77 320 LEU A N 1
ATOM 2453 C CA . LEU A 1 320 ? 16.750 27.609 100.475 1.00 64.82 320 LEU A CA 1
ATOM 2454 C C . LEU A 1 320 ? 16.358 26.694 101.631 1.00 51.58 320 LEU A C 1
ATOM 2455 O O . LEU A 1 320 ? 16.814 25.548 101.707 1.00 55.98 320 LEU A O 1
ATOM 2457 N N . LEU A 1 321 ? 15.515 27.200 102.524 1.00 53.48 321 LEU A N 1
ATOM 2458 C CA . LEU A 1 321 ? 15.135 26.493 103.737 1.00 59.47 321 LEU A CA 1
ATOM 2459 C C . LEU A 1 321 ? 13.828 25.738 103.530 1.00 52.07 321 LEU A C 1
ATOM 2460 O O . LEU A 1 321 ? 12.935 26.189 102.808 1.00 60.59 321 LEU A O 1
ATOM 2465 N N . ASP A 1 322 ? 13.722 24.579 104.179 1.00 55.53 322 ASP A N 1
ATOM 2466 C CA . ASP A 1 322 ? 12.529 23.750 104.104 1.00 63.52 322 ASP A CA 1
ATOM 2467 C C . ASP A 1 322 ? 12.084 23.363 105.508 1.00 61.48 322 ASP A C 1
ATOM 2468 O O . ASP A 1 322 ? 12.859 23.417 106.467 1.00 62.80 322 ASP A O 1
ATOM 2473 N N . ALA A 1 323 ? 10.818 22.968 105.614 1.00 52.96 323 ALA A N 1
ATOM 2474 C CA . ALA A 1 323 ? 10.233 22.542 106.878 1.00 51.10 323 ALA A CA 1
ATOM 2475 C C . ALA A 1 323 ? 8.918 21.834 106.590 1.00 57.43 323 ALA A C 1
ATOM 2476 O O . ALA A 1 323 ? 8.331 21.993 105.515 1.00 54.74 323 ALA A O 1
ATOM 2478 N N . GLU A 1 324 ? 8.464 21.052 107.564 1.00 53.08 324 GLU A N 1
ATOM 2479 C CA . GLU A 1 324 ? 7.209 20.320 107.464 1.00 46.86 324 GLU A CA 1
ATOM 2480 C C . GLU A 1 324 ? 6.113 21.061 108.218 1.00 48.66 324 GLU A C 1
ATOM 2481 O O . GLU A 1 324 ? 6.342 21.585 109.313 1.00 37.82 324 GLU A O 1
ATOM 2483 N N . PHE A 1 325 ? 4.921 21.103 107.627 1.00 52.65 325 PHE A N 1
ATOM 2484 C CA . PHE A 1 325 ? 3.779 21.785 108.216 1.00 48.01 325 PHE A CA 1
ATOM 2485 C C . PHE A 1 325 ? 2.552 20.888 108.136 1.00 54.09 325 PHE A C 1
ATOM 2486 O O . PHE A 1 325 ? 2.460 19.996 107.289 1.00 50.78 325 PHE A O 1
ATOM 2494 N N . ILE A 1 326 ? 1.603 21.139 109.033 1.00 50.17 326 ILE A N 1
ATOM 2495 C CA . ILE A 1 326 ? 0.436 20.281 109.203 1.00 47.38 326 ILE A CA 1
ATOM 2496 C C . ILE A 1 326 ? -0.688 20.801 108.313 1.00 46.60 326 ILE A C 1
ATOM 2497 O O . ILE A 1 326 ? -1.218 21.892 108.541 1.00 45.76 326 ILE A O 1
ATOM 2502 N N . LEU A 1 327 ? -1.058 20.016 107.304 1.00 37.84 327 LEU A N 1
ATOM 2503 C CA . LEU A 1 327 ? -2.195 20.359 106.461 1.00 44.70 327 LEU A CA 1
ATOM 2504 C C . LEU A 1 327 ? -3.486 20.245 107.263 1.00 52.35 327 LEU A C 1
ATOM 2505 O O . LEU A 1 327 ? -3.765 19.203 107.864 1.00 54.25 327 LEU A O 1
ATOM 2510 N N . VAL A 1 328 ? -4.277 21.319 107.274 1.00 44.38 328 VAL A N 1
ATOM 2511 C CA . VAL A 1 328 ? -5.470 21.404 108.102 1.00 44.21 328 VAL A CA 1
ATOM 2512 C C . VAL A 1 328 ? -6.720 21.692 107.281 1.00 49.86 328 VAL A C 1
ATOM 2513 O O . VAL A 1 328 ? -7.790 21.137 107.558 1.00 58.48 328 VAL A O 1
ATOM 2517 N N . ASP A 1 329 ? -6.614 22.537 106.258 1.00 41.52 329 ASP A N 1
ATOM 2518 C CA . ASP A 1 329 ? -7.766 22.884 105.437 1.00 34.26 329 ASP A CA 1
ATOM 2519 C C . ASP A 1 329 ? -7.298 23.132 104.007 1.00 41.53 329 ASP A C 1
ATOM 2520 O O . ASP A 1 329 ? -6.116 22.993 103.683 1.00 49.15 329 ASP A O 1
ATOM 2525 N N . TYR A 1 330 ? -8.248 23.497 103.147 1.00 35.96 330 TYR A N 1
ATOM 2526 C CA . TYR A 1 330 ? -7.958 23.813 101.756 1.00 36.33 330 TYR A CA 1
ATOM 2527 C C . TYR A 1 330 ? -8.888 24.930 101.307 1.00 40.85 330 TYR A C 1
ATOM 2528 O O . TYR A 1 330 ? -9.900 25.217 101.952 1.00 33.23 330 TYR A O 1
ATOM 2537 N N . THR A 1 331 ? -8.536 25.557 100.191 1.00 36.45 331 THR A N 1
ATOM 2538 C CA . THR A 1 331 ? -9.325 26.660 99.653 1.00 36.42 331 THR A CA 1
ATOM 2539 C C . THR A 1 331 ? -9.094 26.726 98.146 1.00 37.95 331 THR A C 1
ATOM 2540 O O . THR A 1 331 ? -8.713 25.732 97.520 1.00 31.97 331 THR A O 1
ATOM 2544 N N . GLN A 1 332 ? -9.324 27.901 97.563 1.00 45.13 332 GLN A N 1
ATOM 2545 C CA . GLN A 1 332 ? -9.204 28.080 96.124 1.00 42.09 332 GLN A CA 1
ATOM 2546 C C . GLN A 1 332 ? -8.834 29.524 95.821 1.00 43.00 332 GLN A C 1
ATOM 2547 O O . GLN A 1 332 ? -8.971 30.413 96.666 1.00 43.41 332 GLN A O 1
ATOM 2553 N N . GLY A 1 333 ? -8.365 29.745 94.597 1.00 46.24 333 GLY A N 1
ATOM 2554 C CA . GLY A 1 333 ? -8.156 31.092 94.113 1.00 41.99 333 GLY A CA 1
ATOM 2555 C C . GLY A 1 333 ? -9.472 31.789 93.825 1.00 45.14 333 GLY A C 1
ATOM 2556 O O . GLY A 1 333 ? -10.545 31.185 93.789 1.00 46.65 333 GLY A O 1
ATOM 2557 N N . LYS A 1 334 ? -9.384 33.098 93.606 1.00 49.25 334 LYS A N 1
ATOM 2558 C CA . LYS A 1 334 ? -10.570 33.935 93.468 1.00 41.35 334 LYS A CA 1
ATOM 2559 C C . LYS A 1 334 ? -10.797 34.463 92.061 1.00 42.14 334 LYS A C 1
ATOM 2560 O O . LYS A 1 334 ? -11.947 34.563 91.629 1.00 45.99 334 LYS A O 1
ATOM 2562 N N . LYS A 1 335 ? -9.741 34.805 91.327 1.00 41.27 335 LYS A N 1
ATOM 2563 C CA . LYS A 1 335 ? -9.880 35.500 90.057 1.00 45.32 335 LYS A CA 1
ATOM 2564 C C . LYS A 1 335 ? -9.186 34.742 88.933 1.00 46.99 335 LYS A C 1
ATOM 2565 O O . LYS A 1 335 ? -8.160 34.087 89.141 1.00 42.41 335 LYS A O 1
ATOM 2571 N N . GLY A 1 336 ? -9.769 34.840 87.740 1.00 49.41 336 GLY A N 1
ATOM 2572 C CA . GLY A 1 336 ? -9.099 34.379 86.534 1.00 39.82 336 GLY A CA 1
ATOM 2573 C C . GLY A 1 336 ? -8.843 32.886 86.532 1.00 42.50 336 GLY A C 1
ATOM 2574 O O . GLY A 1 336 ? -9.721 32.074 86.844 1.00 41.15 336 GLY A O 1
ATOM 2575 N N . LYS A 1 337 ? -7.613 32.518 86.166 1.00 37.93 337 LYS A N 1
ATOM 2576 C CA . LYS A 1 337 ? -7.222 31.119 86.045 1.00 38.58 337 LYS A CA 1
ATOM 2577 C C . LYS A 1 337 ? -7.135 30.404 87.386 1.00 38.06 337 LYS A C 1
ATOM 2578 O O . LYS A 1 337 ? -7.054 29.171 87.404 1.00 45.62 337 LYS A O 1
ATOM 2584 N N . ASP A 1 338 ? -7.144 31.132 88.500 1.00 40.53 338 ASP A N 1
ATOM 2585 C CA . ASP A 1 338 ? -7.039 30.510 89.812 1.00 49.79 338 ASP A CA 1
ATOM 2586 C C . ASP A 1 338 ? -8.389 30.174 90.431 1.00 40.95 338 ASP A C 1
ATOM 2587 O O . ASP A 1 338 ? -8.426 29.446 91.429 1.00 45.91 338 ASP A O 1
ATOM 2592 N N . LEU A 1 339 ? -9.489 30.674 89.874 1.00 35.40 339 LEU A N 1
ATOM 2593 C CA . LEU A 1 339 ? -10.811 30.304 90.365 1.00 44.40 339 LEU A CA 1
ATOM 2594 C C . LEU A 1 339 ? -11.044 28.818 90.120 1.00 42.78 339 LEU A C 1
ATOM 2595 O O . LEU A 1 339 ? -10.967 28.350 88.979 1.00 36.17 339 LEU A O 1
ATOM 2600 N N . GLY A 1 340 ? -11.322 28.077 91.189 1.00 35.28 340 GLY A N 1
ATOM 2601 C CA . GLY A 1 340 ? -11.464 26.641 91.103 1.00 35.30 340 GLY A CA 1
ATOM 2602 C C . GLY A 1 340 ? -10.172 25.863 91.217 1.00 36.79 340 GLY A C 1
ATOM 2603 O O . GLY A 1 340 ? -10.200 24.630 91.108 1.00 45.14 340 GLY A O 1
ATOM 2604 N N . ALA A 1 341 ? -9.044 26.537 91.424 1.00 34.55 341 ALA A N 1
ATOM 2605 C CA . ALA A 1 341 ? -7.752 25.887 91.595 1.00 49.18 341 ALA A CA 1
ATOM 2606 C C . ALA A 1 341 ? -7.439 25.776 93.081 1.00 40.68 341 ALA A C 1
ATOM 2607 O O . ALA A 1 341 ? -7.495 26.773 93.807 1.00 46.80 341 ALA A O 1
ATOM 2609 N N . ILE A 1 342 ? -7.094 24.565 93.523 1.00 36.36 342 ILE A N 1
ATOM 2610 C CA . ILE A 1 342 ? -6.995 24.289 94.950 1.00 40.34 342 ILE A CA 1
ATOM 2611 C C . ILE A 1 342 ? -5.767 24.971 95.547 1.00 31.57 342 ILE A C 1
ATOM 2612 O O . ILE A 1 342 ? -4.733 25.148 94.888 1.00 36.76 342 ILE A O 1
ATOM 2617 N N . LEU A 1 343 ? -5.895 25.379 96.809 1.00 39.38 343 LEU A N 1
ATOM 2618 C CA . LEU A 1 343 ? -4.798 25.912 97.601 1.00 36.79 343 LEU A CA 1
ATOM 2619 C C . LEU A 1 343 ? -4.797 25.227 98.960 1.00 33.99 343 LEU A C 1
ATOM 2620 O O . LEU A 1 343 ? -5.855 24.903 99.506 1.00 38.92 343 LEU A O 1
ATOM 2625 N N . TRP A 1 344 ? -3.605 25.004 99.502 1.00 34.93 344 TRP A N 1
ATOM 2626 C CA . TRP A 1 344 ? -3.471 24.322 100.780 1.00 33.87 344 TRP A CA 1
ATOM 2627 C C . TRP A 1 344 ? -3.503 25.317 101.933 1.00 32.66 344 TRP A C 1
ATOM 2628 O O . TRP A 1 344 ? -3.144 26.488 101.782 1.00 38.29 344 TRP A O 1
ATOM 2639 N N . VAL A 1 345 ? -3.944 24.836 103.093 1.00 39.66 345 VAL A N 1
ATOM 2640 C CA . VAL A 1 345 ? -3.968 25.618 104.323 1.00 38.87 345 VAL A CA 1
ATOM 2641 C C . VAL A 1 345 ? -3.273 24.804 105.405 1.00 40.64 345 VAL A C 1
ATOM 2642 O O . VAL A 1 345 ? -3.736 23.714 105.759 1.00 41.81 345 VAL A O 1
ATOM 2646 N N . CYS A 1 346 ? -2.167 25.327 105.922 1.00 39.83 346 CYS A N 1
ATOM 2647 C CA . CYS A 1 346 ? -1.412 24.685 106.986 1.00 36.72 346 CYS A CA 1
ATOM 2648 C C . CYS A 1 346 ? -1.592 25.453 108.289 1.00 38.48 346 CYS A C 1
ATOM 2649 O O . CYS A 1 346 ? -2.136 26.560 108.317 1.00 40.52 346 CYS A O 1
ATOM 2652 N N . GLU A 1 347 ? -1.124 24.849 109.378 1.00 39.88 347 GLU A N 1
ATOM 2653 C CA . GLU A 1 347 ? -1.285 25.410 110.709 1.00 42.64 347 GLU A CA 1
ATOM 2654 C C . GLU A 1 347 ? 0.061 25.447 111.420 1.00 48.50 347 GLU A C 1
ATOM 2655 O O . GLU A 1 347 ? 1.011 24.758 111.038 1.00 47.70 347 GLU A O 1
ATOM 2658 N N . LEU A 1 348 ? 0.131 26.268 112.460 1.00 43.23 348 LEU A N 1
ATOM 2659 C CA . LEU A 1 348 ? 1.318 26.446 113.278 1.00 45.74 348 LEU A CA 1
ATOM 2660 C C . LEU A 1 348 ? 1.055 25.961 114.698 1.00 48.39 348 LEU A C 1
ATOM 2661 O O . LEU A 1 348 ? -0.100 25.754 115.088 1.00 52.74 348 LEU A O 1
ATOM 2666 N N . PRO A 1 349 ? 2.115 25.745 115.497 1.00 46.94 349 PRO A N 1
ATOM 2667 C CA . PRO A 1 349 ? 1.925 25.359 116.905 1.00 46.01 349 PRO A CA 1
ATOM 2668 C C . PRO A 1 349 ? 0.979 26.269 117.678 1.00 45.12 349 PRO A C 1
ATOM 2669 O O . PRO A 1 349 ? 0.388 25.845 118.676 1.00 52.60 349 PRO A O 1
ATOM 2673 N N . ASN A 1 350 ? 0.832 27.518 117.239 1.00 46.21 350 ASN A N 1
ATOM 2674 C CA . ASN A 1 350 ? -0.075 28.467 117.870 1.00 41.20 350 ASN A CA 1
ATOM 2675 C C . ASN A 1 350 ? -1.441 28.514 117.195 1.00 47.56 350 ASN A C 1
ATOM 2676 O O . ASN A 1 350 ? -2.208 29.452 117.438 1.00 48.94 350 ASN A O 1
ATOM 2681 N N . LYS A 1 351 ? -1.751 27.534 116.346 1.00 45.69 351 LYS A N 1
ATOM 2682 C CA . LYS A 1 351 ? -3.047 27.339 115.698 1.00 55.25 351 LYS A CA 1
ATOM 2683 C C . LYS A 1 351 ? -3.379 28.402 114.656 1.00 55.31 351 LYS A C 1
ATOM 2684 O O . LYS A 1 351 ? -4.515 28.436 114.165 1.00 61.72 351 LYS A O 1
ATOM 2686 N N . LYS A 1 352 ? -2.434 29.266 114.295 1.00 56.59 352 LYS A N 1
ATOM 2687 C CA . LYS A 1 352 ? -2.666 30.212 113.213 1.00 52.38 352 LYS A CA 1
ATOM 2688 C C . LYS A 1 352 ? -2.408 29.544 111.867 1.00 46.26 352 LYS A C 1
ATOM 2689 O O . LYS A 1 352 ? -1.546 28.671 111.738 1.00 45.14 352 LYS A O 1
ATOM 2691 N N . ARG A 1 353 ? -3.165 29.966 110.860 1.00 40.30 353 ARG A N 1
ATOM 2692 C CA . ARG A 1 353 ? -3.163 29.314 109.560 1.00 38.86 353 ARG A CA 1
ATOM 2693 C C . ARG A 1 353 ? -2.592 30.228 108.483 1.00 41.90 353 ARG A C 1
ATOM 2694 O O . ARG A 1 353 ? -2.493 31.446 108.651 1.00 36.53 353 ARG A O 1
ATOM 2702 N N . PHE A 1 354 ? -2.219 29.610 107.364 1.00 31.51 354 PHE A N 1
ATOM 2703 C CA . PHE A 1 354 ? -1.691 30.328 106.212 1.00 32.06 354 PHE A CA 1
ATOM 2704 C C . PHE A 1 354 ? -1.917 29.480 104.969 1.00 35.36 354 PHE A C 1
ATOM 2705 O O . PHE A 1 354 ? -2.110 28.264 105.052 1.00 37.32 354 PHE A O 1
ATOM 2713 N N . VAL A 1 355 ? -1.892 30.141 103.814 1.00 34.39 355 VAL A N 1
ATOM 2714 C CA . VAL A 1 355 ? -2.194 29.511 102.532 1.00 31.15 355 VAL A CA 1
ATOM 2715 C C . VAL A 1 355 ? -0.895 29.216 101.796 1.00 32.93 355 VAL A C 1
ATOM 2716 O O . VAL A 1 355 ? 0.014 30.054 101.753 1.00 32.97 355 VAL A O 1
ATOM 2720 N N . VAL A 1 356 ? -0.806 28.018 101.217 1.00 36.71 356 VAL A N 1
ATOM 2721 C CA . VAL A 1 356 ? 0.356 27.587 100.449 1.00 30.27 356 VAL A CA 1
ATOM 2722 C C . VAL A 1 356 ? -0.110 27.160 99.064 1.00 35.78 356 VAL A C 1
ATOM 2723 O O . VAL A 1 356 ? -1.199 26.594 98.912 1.00 40.64 356 VAL A O 1
ATOM 2727 N N . THR A 1 357 ? 0.723 27.428 98.052 1.00 52.10 357 THR A N 1
ATOM 2728 C CA . THR A 1 357 ? 0.425 27.045 96.677 1.00 48.07 357 THR A CA 1
ATOM 2729 C C . THR A 1 357 ? 1.184 25.780 96.314 1.00 43.61 357 THR A C 1
ATOM 2730 O O . THR A 1 357 ? 2.395 25.700 96.570 1.00 45.89 357 THR A O 1
ATOM 2734 N N . PRO A 1 358 ? 0.527 24.774 95.737 1.00 41.69 358 PRO A N 1
ATOM 2735 C CA . PRO A 1 358 ? 1.255 23.572 95.312 1.00 47.46 358 PRO A CA 1
ATOM 2736 C C . PRO A 1 358 ? 2.190 23.881 94.152 1.00 57.38 358 PRO A C 1
ATOM 2737 O O . PRO A 1 358 ? 1.829 24.588 93.208 1.00 63.05 358 PRO A O 1
ATOM 2741 N N . LYS A 1 359 ? 3.403 23.336 94.231 1.00 64.43 359 LYS A N 1
ATOM 2742 C CA . LYS A 1 359 ? 4.463 23.707 93.301 1.00 59.20 359 LYS A CA 1
ATOM 2743 C C . LYS A 1 359 ? 4.583 22.767 92.109 1.00 69.40 359 LYS A C 1
ATOM 2744 O O . LYS A 1 359 ? 5.017 23.200 91.037 1.00 73.50 359 LYS A O 1
ATOM 2748 N N . HIS A 1 360 ? 4.213 21.496 92.256 1.00 70.39 360 HIS A N 1
ATOM 2749 C CA . HIS A 1 360 ? 4.425 20.507 91.206 1.00 72.38 360 HIS A CA 1
ATOM 2750 C C . HIS A 1 360 ? 3.111 19.973 90.644 1.00 67.54 360 HIS A C 1
ATOM 2751 O O . HIS A 1 360 ? 3.017 18.800 90.278 1.00 73.37 360 HIS A O 1
ATOM 2758 N N . LEU A 1 361 ? 2.092 20.823 90.563 1.00 63.20 361 LEU A N 1
ATOM 2759 C CA . LEU A 1 361 ? 0.794 20.445 90.026 1.00 52.61 361 LEU A CA 1
ATOM 2760 C C . LEU A 1 361 ? 0.500 21.244 88.768 1.00 52.63 361 LEU A C 1
ATOM 2761 O O . LEU A 1 361 ? 0.811 22.436 88.692 1.00 50.73 361 LEU A O 1
ATOM 2766 N N . THR A 1 362 ? -0.097 20.581 87.781 1.00 55.51 362 THR A N 1
ATOM 2767 C CA . THR A 1 362 ? -0.692 21.306 86.674 1.00 50.51 362 THR A CA 1
ATOM 2768 C C . THR A 1 362 ? -1.994 21.956 87.133 1.00 50.68 362 THR A C 1
ATOM 2769 O O . THR A 1 362 ? -2.549 21.624 88.184 1.00 48.23 362 THR A O 1
ATOM 2773 N N . TYR A 1 363 ? -2.484 22.905 86.334 1.00 50.43 363 TYR A N 1
ATOM 2774 C CA . TYR A 1 363 ? -3.760 23.527 86.665 1.00 42.07 363 TYR A CA 1
ATOM 2775 C C . TYR A 1 363 ? -4.912 22.541 86.529 1.00 43.71 363 TYR A C 1
ATOM 2776 O O . TYR A 1 363 ? -5.935 22.690 87.205 1.00 43.65 363 TYR A O 1
ATOM 2785 N N . ALA A 1 364 ? -4.761 21.524 85.677 1.00 57.34 364 ALA A N 1
ATOM 2786 C CA . ALA A 1 364 ? -5.789 20.494 85.569 1.00 53.05 364 ALA A CA 1
ATOM 2787 C C . ALA A 1 364 ? -5.886 19.677 86.850 1.00 44.83 364 ALA A C 1
ATOM 2788 O O . ALA A 1 364 ? -6.989 19.321 87.284 1.00 53.74 364 ALA A O 1
ATOM 2790 N N . ASP A 1 365 ? -4.744 19.367 87.469 1.00 45.55 365 ASP A N 1
ATOM 2791 C CA . ASP A 1 365 ? -4.759 18.647 88.739 1.00 54.61 365 ASP A CA 1
ATOM 2792 C C . ASP A 1 365 ? -5.409 19.484 89.832 1.00 47.09 365 ASP A C 1
ATOM 2793 O O . ASP A 1 365 ? -6.258 18.994 90.585 1.00 46.75 365 ASP A O 1
ATOM 2798 N N . ARG A 1 366 ? -5.024 20.758 89.931 1.00 50.89 366 ARG A N 1
ATOM 2799 C CA . ARG A 1 366 ? -5.593 21.622 90.959 1.00 44.85 366 ARG A CA 1
ATOM 2800 C C . ARG A 1 366 ? -7.076 21.869 90.717 1.00 43.24 366 ARG A C 1
ATOM 2801 O O . ARG A 1 366 ? -7.854 21.984 91.671 1.00 52.42 366 ARG A O 1
ATOM 2809 N N . TYR A 1 367 ? -7.487 21.958 89.449 1.00 47.05 367 TYR A N 1
ATOM 2810 C CA . TYR A 1 367 ? -8.910 22.062 89.141 1.00 39.17 367 TYR A CA 1
ATOM 2811 C C . TYR A 1 367 ? -9.645 20.790 89.540 1.00 44.41 367 TYR A C 1
ATOM 2812 O O . TYR A 1 367 ? -10.669 20.839 90.231 1.00 53.61 367 TYR A O 1
ATOM 2821 N N . ALA A 1 368 ? -9.130 19.634 89.111 1.00 42.05 368 ALA A N 1
ATOM 2822 C CA . ALA A 1 368 ? -9.793 18.368 89.405 1.00 49.60 368 ALA A CA 1
ATOM 2823 C C . ALA A 1 368 ? -9.785 18.055 90.895 1.00 48.22 368 ALA A C 1
ATOM 2824 O O . ALA A 1 368 ? -10.737 17.451 91.403 1.00 51.87 368 ALA A O 1
ATOM 2826 N N . LEU A 1 369 ? -8.728 18.449 91.609 1.00 36.54 369 LEU A N 1
ATOM 2827 C CA . LEU A 1 369 ? -8.688 18.216 93.050 1.00 44.35 369 LEU A CA 1
ATOM 2828 C C . LEU A 1 369 ? -9.768 19.014 93.767 1.00 41.49 369 LEU A C 1
ATOM 2829 O O . LEU A 1 369 ? -10.423 18.503 94.682 1.00 46.20 369 LEU A O 1
ATOM 2834 N N . PHE A 1 370 ? -9.976 20.269 93.361 1.00 47.53 370 PHE A N 1
ATOM 2835 C CA . PHE A 1 370 ? -10.966 21.100 94.035 1.00 41.98 370 PHE A CA 1
ATOM 2836 C C . PHE A 1 370 ? -12.389 20.684 93.686 1.00 46.53 370 PHE A C 1
ATOM 2837 O O . PHE A 1 370 ? -13.284 20.779 94.533 1.00 50.21 370 PHE A O 1
ATOM 2845 N N . GLN A 1 371 ? -12.621 20.225 92.455 1.00 40.87 371 GLN A N 1
ATOM 2846 C CA . GLN A 1 371 ? -13.961 19.823 92.047 1.00 55.54 371 GLN A CA 1
ATOM 2847 C C . GLN A 1 371 ? -14.360 18.459 92.592 1.00 56.28 371 GLN A C 1
ATOM 2848 O O . GLN A 1 371 ? -15.551 18.128 92.585 1.00 49.52 371 GLN A O 1
ATOM 2854 N N . LYS A 1 372 ? -13.400 17.664 93.063 1.00 47.16 372 LYS A N 1
ATOM 2855 C CA . LYS A 1 372 ? -13.679 16.340 93.599 1.00 40.24 372 LYS A CA 1
ATOM 2856 C C . LYS A 1 372 ? -13.664 16.298 95.121 1.00 49.09 372 LYS A C 1
ATOM 2857 O O . LYS A 1 372 ? -14.125 15.310 95.702 1.00 55.91 372 LYS A O 1
ATOM 2863 N N . LEU A 1 373 ? -13.161 17.341 95.775 1.00 52.55 373 LEU A N 1
ATOM 2864 C CA . LEU A 1 373 ? -13.032 17.357 97.225 1.00 47.37 373 LEU A CA 1
ATOM 2865 C C . LEU A 1 373 ? -14.233 18.027 97.877 1.00 52.20 373 LEU A C 1
ATOM 2866 O O . LEU A 1 373 ? -14.736 19.046 97.394 1.00 50.45 373 LEU A O 1
ATOM 2871 N N . THR A 1 374 ? -14.685 17.443 98.978 1.00 47.43 374 THR A N 1
ATOM 2872 C CA . THR A 1 374 ? -15.678 18.017 99.866 1.00 52.43 374 THR A CA 1
ATOM 2873 C C . THR A 1 374 ? -15.049 18.211 101.239 1.00 53.13 374 THR A C 1
ATOM 2874 O O . THR A 1 374 ? -14.039 17.575 101.560 1.00 51.63 374 THR A O 1
ATOM 2878 N N . PRO A 1 375 ? -15.604 19.098 102.070 1.00 53.10 375 PRO A N 1
ATOM 2879 C CA . PRO A 1 375 ? -15.093 19.224 103.445 1.00 48.89 375 PRO A CA 1
ATOM 2880 C C . PRO A 1 375 ? -15.126 17.922 104.226 1.00 52.20 375 PRO A C 1
ATOM 2881 O O . PRO A 1 375 ? -14.351 17.768 105.178 1.00 53.01 375 PRO A O 1
ATOM 2885 N N . ALA A 1 376 ? -15.994 16.978 103.854 1.00 51.30 376 ALA A N 1
ATOM 2886 C CA . ALA A 1 376 ? -16.009 15.676 104.511 1.00 47.42 376 ALA A CA 1
ATOM 2887 C C . ALA A 1 376 ? -14.915 14.764 103.968 1.00 46.09 376 ALA A C 1
ATOM 2888 O O . ALA A 1 376 ? -14.270 14.041 104.735 1.00 45.41 376 ALA A O 1
ATOM 2890 N N . LEU A 1 377 ? -14.696 14.781 102.650 1.00 47.76 377 LEU A N 1
ATOM 2891 C CA . LEU A 1 377 ? -13.636 13.965 102.066 1.00 45.53 377 LEU A CA 1
ATOM 2892 C C . LEU A 1 377 ? -12.256 14.441 102.500 1.00 49.77 377 LEU A C 1
ATOM 2893 O O . LEU A 1 377 ? -11.340 13.625 102.652 1.00 47.29 377 LEU A O 1
ATOM 2898 N N . PHE A 1 378 ? -12.087 15.750 102.700 1.00 50.24 378 PHE A N 1
ATOM 2899 C CA . PHE A 1 378 ? -10.797 16.269 103.139 1.00 46.65 378 PHE A CA 1
ATOM 2900 C C . PHE A 1 378 ? -10.500 15.856 104.575 1.00 46.58 378 PHE A C 1
ATOM 2901 O O . PHE A 1 378 ? -9.389 15.411 104.888 1.00 47.68 378 PHE A O 1
ATOM 2909 N N . LYS A 1 379 ? -11.485 16.000 105.466 1.00 53.79 379 LYS A N 1
ATOM 2910 C CA . LYS A 1 379 ? -11.289 15.637 106.865 1.00 53.61 379 LYS A CA 1
ATOM 2911 C C . LYS A 1 379 ? -11.061 14.144 107.052 1.00 50.98 379 LYS A C 1
ATOM 2912 O O . LYS A 1 379 ? -10.541 13.735 108.095 1.00 49.93 379 LYS A O 1
ATOM 2914 N N . LYS A 1 380 ? -11.433 13.325 106.070 1.00 49.13 380 LYS A N 1
ATOM 2915 C CA . LYS A 1 380 ? -11.261 11.883 106.178 1.00 51.47 380 LYS A CA 1
ATOM 2916 C C . LYS A 1 380 ? -9.909 11.404 105.670 1.00 54.14 380 LYS A C 1
ATOM 2917 O O . LYS A 1 380 ? -9.379 10.415 106.188 1.00 67.83 380 LYS A O 1
ATOM 2919 N N . HIS A 1 381 ? -9.331 12.078 104.678 1.00 57.08 381 HIS A N 1
ATOM 2920 C CA . HIS A 1 381 ? -8.130 11.584 104.016 1.00 56.93 381 HIS A CA 1
ATOM 2921 C C . HIS A 1 381 ? -6.893 12.437 104.245 1.00 50.77 381 HIS A C 1
ATOM 2922 O O . HIS A 1 381 ? -5.814 11.888 104.481 1.00 63.86 381 HIS A O 1
ATOM 2929 N N . LEU A 1 382 ? -7.006 13.765 104.181 1.00 55.36 382 LEU A N 1
ATOM 2930 C CA . LEU A 1 382 ? -5.827 14.617 104.105 1.00 53.00 382 LEU A CA 1
ATOM 2931 C C . LEU A 1 382 ? -5.583 15.495 105.323 1.00 56.83 382 LEU A C 1
ATOM 2932 O O . LEU A 1 382 ? -4.480 16.036 105.450 1.00 56.75 382 LEU A O 1
ATOM 2937 N N . TYR A 1 383 ? -6.562 15.655 106.213 1.00 49.76 383 TYR A N 1
ATOM 2938 C CA . TYR A 1 383 ? -6.331 16.455 107.410 1.00 54.59 383 TYR A CA 1
ATOM 2939 C C . TYR A 1 383 ? -5.232 15.837 108.267 1.00 53.84 383 TYR A C 1
ATOM 2940 O O . TYR A 1 383 ? -5.189 14.622 108.476 1.00 57.27 383 TYR A O 1
ATOM 2949 N N . GLY A 1 384 ? -4.339 16.690 108.769 1.00 58.23 384 GLY A N 1
ATOM 2950 C CA . GLY A 1 384 ? -3.274 16.261 109.646 1.00 53.19 384 GLY A CA 1
ATOM 2951 C C . GLY A 1 384 ? -2.006 15.809 108.955 1.00 61.20 384 GLY A C 1
ATOM 2952 O O . GLY A 1 384 ? -1.019 15.518 109.643 1.00 71.66 384 GLY A O 1
ATOM 2953 N N . LYS A 1 385 ? -1.991 15.746 107.626 1.00 52.44 385 LYS A N 1
ATOM 2954 C CA . LYS A 1 385 ? -0.813 15.276 106.917 1.00 54.38 385 LYS A CA 1
ATOM 2955 C C . LYS A 1 385 ? 0.288 16.337 106.936 1.00 61.10 385 LYS A C 1
ATOM 2956 O O . LYS A 1 385 ? 0.064 17.507 107.262 1.00 53.44 385 LYS A O 1
ATOM 2962 N N . GLU A 1 386 ? 1.495 15.907 106.578 1.00 57.95 386 GLU A N 1
ATOM 2963 C CA . GLU A 1 386 ? 2.687 16.744 106.642 1.00 55.96 386 GLU A CA 1
ATOM 2964 C C . GLU A 1 386 ? 3.022 17.260 105.248 1.00 58.64 386 GLU A C 1
ATOM 2965 O O . GLU A 1 386 ? 3.231 16.470 104.321 1.00 59.19 386 GLU A O 1
ATOM 2971 N N . LEU A 1 387 ? 3.082 18.582 105.109 1.00 57.37 387 LEU A N 1
ATOM 2972 C CA . LEU A 1 387 ? 3.358 19.241 103.838 1.00 60.30 387 LEU A CA 1
ATOM 2973 C C . LEU A 1 387 ? 4.725 19.907 103.936 1.00 58.30 387 LEU A C 1
ATOM 2974 O O . LEU A 1 387 ? 4.883 20.912 104.637 1.00 61.29 387 LEU A O 1
ATOM 2979 N N . THR A 1 388 ? 5.712 19.347 103.241 1.00 55.96 388 THR A N 1
ATOM 2980 C CA . THR A 1 388 ? 7.031 19.965 103.207 1.00 51.22 388 THR A CA 1
ATOM 2981 C C . THR A 1 388 ? 6.984 21.242 102.374 1.00 50.03 388 THR A C 1
ATOM 2982 O O . THR A 1 388 ? 6.471 21.250 101.250 1.00 56.43 388 THR A O 1
ATOM 2986 N N . VAL A 1 389 ? 7.508 22.329 102.937 1.00 50.23 389 VAL A N 1
ATOM 2987 C CA . VAL A 1 389 ? 7.354 23.662 102.368 1.00 47.92 389 VAL A CA 1
ATOM 2988 C C . VAL A 1 389 ? 8.720 24.329 102.299 1.00 51.69 389 VAL A C 1
ATOM 2989 O O . VAL A 1 389 ? 9.402 24.462 103.322 1.00 52.37 389 VAL A O 1
ATOM 2993 N N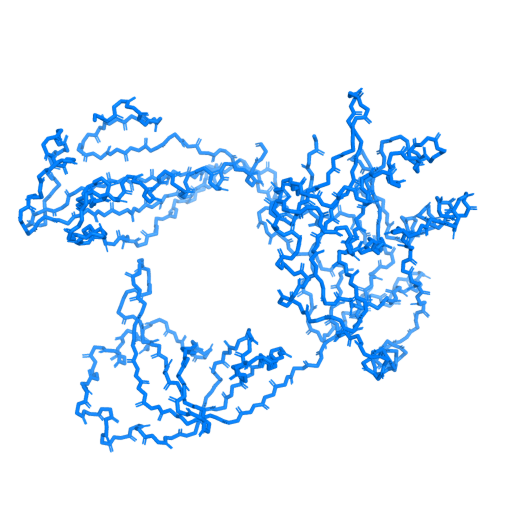 . GLU A 1 390 ? 9.115 24.746 101.099 1.00 53.43 390 GLU A N 1
ATOM 2994 C CA . GLU A 1 390 ? 10.287 25.590 100.932 1.00 47.67 390 GLU A CA 1
ATOM 2995 C C . GLU A 1 390 ? 9.912 27.048 101.165 1.00 47.70 390 GLU A C 1
ATOM 2996 O O . GLU A 1 390 ? 8.792 27.475 100.873 1.00 45.31 390 GLU A O 1
ATOM 3002 N N . TYR A 1 391 ? 10.862 27.815 101.694 1.00 44.83 391 TYR A N 1
ATOM 3003 C CA . TYR A 1 391 ? 10.616 29.224 101.967 1.00 46.90 391 TYR A CA 1
ATOM 3004 C C . TYR A 1 391 ? 11.946 29.951 102.085 1.00 48.39 391 TYR A C 1
ATOM 3005 O O . TYR A 1 391 ? 12.999 29.336 102.271 1.00 53.67 391 TYR A O 1
ATOM 3014 N N . ALA A 1 392 ? 11.879 31.279 101.971 1.00 46.07 392 ALA A N 1
ATOM 3015 C CA . ALA A 1 392 ? 13.075 32.102 102.112 1.00 43.79 392 ALA A CA 1
ATOM 3016 C C . ALA A 1 392 ? 13.414 32.337 103.579 1.00 41.69 392 ALA A C 1
ATOM 3017 O O . ALA A 1 392 ? 14.557 32.132 104.001 1.00 62.90 392 ALA A O 1
ATOM 3019 N N . GLU A 1 393 ? 12.432 32.766 104.370 1.00 42.04 393 GLU A N 1
ATOM 3020 C CA . GLU A 1 393 ? 12.641 33.020 105.786 1.00 49.17 393 GLU A CA 1
ATOM 3021 C C . GLU A 1 393 ? 11.335 32.785 106.529 1.00 47.12 393 GLU A C 1
ATOM 3022 O O . GLU A 1 393 ? 10.253 32.775 105.936 1.00 49.42 393 GLU A O 1
ATOM 3028 N N . LEU A 1 394 ? 11.450 32.589 107.839 1.00 46.71 394 LEU A N 1
ATOM 3029 C CA . LEU A 1 394 ? 10.287 32.521 108.710 1.00 44.60 394 LEU A CA 1
ATOM 3030 C C . LEU A 1 394 ? 9.909 33.924 109.162 1.00 48.80 394 LEU A C 1
ATOM 3031 O O . LEU A 1 394 ? 10.779 34.758 109.428 1.00 54.99 394 LEU A O 1
ATOM 3036 N N . SER A 1 395 ? 8.609 34.182 109.235 1.00 45.50 395 SER A N 1
ATOM 3037 C CA . SER A 1 395 ? 8.122 35.482 109.677 1.00 43.50 395 SER A CA 1
ATOM 3038 C C . SER A 1 395 ? 8.565 35.734 111.113 1.00 51.59 395 SER A C 1
ATOM 3039 O O . SER A 1 395 ? 8.227 34.940 112.005 1.00 52.90 395 SER A O 1
ATOM 3042 N N . PRO A 1 396 ? 9.315 36.805 111.384 1.00 60.74 396 PRO A N 1
ATOM 3043 C CA . PRO A 1 396 ? 9.818 37.020 112.750 1.00 60.32 396 PRO A CA 1
ATOM 3044 C C . PRO A 1 396 ? 8.732 37.345 113.761 1.00 53.06 396 PRO A C 1
ATOM 3045 O O . PRO A 1 396 ? 8.996 37.266 114.967 1.00 59.04 396 PRO A O 1
ATOM 3049 N N . LYS A 1 397 ? 7.526 37.700 113.321 1.00 52.53 397 LYS A N 1
ATOM 3050 C CA . LYS A 1 397 ? 6.444 38.054 114.231 1.00 55.27 397 LYS A CA 1
ATOM 3051 C C . LYS A 1 397 ? 5.430 36.936 114.425 1.00 52.79 397 LYS A C 1
ATOM 3052 O O . LYS A 1 397 ? 4.940 36.742 115.542 1.00 60.67 397 LYS A O 1
ATOM 3055 N N . THR A 1 398 ? 5.099 36.191 113.370 1.00 54.52 398 THR A N 1
ATOM 3056 C CA . THR A 1 398 ? 4.069 35.166 113.445 1.00 45.74 398 THR A CA 1
ATOM 3057 C C . THR A 1 398 ? 4.569 33.767 113.109 1.00 36.71 398 THR A C 1
ATOM 3058 O O . THR A 1 398 ? 3.784 32.815 113.186 1.00 48.11 398 THR A O 1
ATOM 3062 N N . GLY A 1 399 ? 5.839 33.610 112.745 1.00 49.04 399 GLY A N 1
ATOM 3063 C CA . GLY A 1 399 ? 6.363 32.299 112.417 1.00 49.59 399 GLY A CA 1
ATOM 3064 C C . GLY A 1 399 ? 5.917 31.740 111.087 1.00 49.28 399 GLY A C 1
ATOM 3065 O O . GLY A 1 399 ? 6.209 30.577 110.792 1.00 46.86 399 GLY A O 1
ATOM 3066 N N . ILE A 1 400 ? 5.222 32.526 110.276 1.00 51.85 400 ILE A N 1
ATOM 3067 C CA . ILE A 1 400 ? 4.754 32.049 108.969 1.00 43.18 400 ILE A CA 1
ATOM 3068 C C . ILE A 1 400 ? 5.948 31.905 108.031 1.00 41.09 400 ILE A C 1
ATOM 3069 O O . ILE A 1 400 ? 6.801 32.809 107.976 1.00 41.61 400 ILE A O 1
ATOM 3074 N N . PRO A 1 401 ? 6.065 30.805 107.286 1.00 39.15 401 PRO A N 1
ATOM 3075 C CA . PRO A 1 401 ? 7.098 30.724 106.242 1.00 38.16 401 PRO A CA 1
ATOM 3076 C C . PRO A 1 401 ? 6.752 31.658 105.091 1.00 32.62 401 PRO A C 1
ATOM 3077 O O . PRO A 1 401 ? 5.682 31.552 104.489 1.00 40.27 401 PRO A O 1
ATOM 3081 N N . LEU A 1 402 ? 7.658 32.585 104.798 1.00 38.87 402 LEU A N 1
ATOM 3082 C CA . LEU A 1 402 ? 7.432 33.617 103.798 1.00 45.09 402 LEU A CA 1
ATOM 3083 C C . LEU A 1 402 ? 8.103 33.241 102.485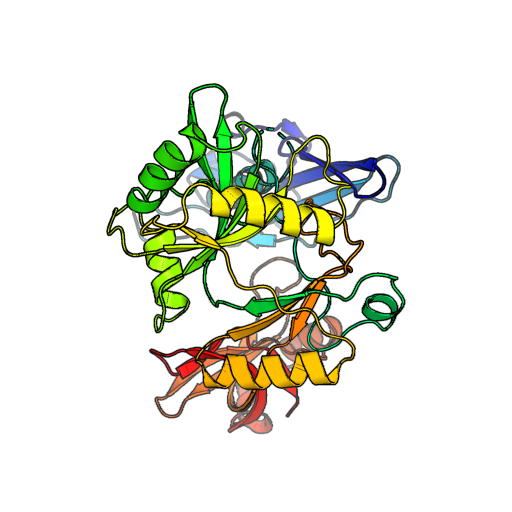 1.00 45.18 402 LEU A C 1
ATOM 3084 O O . LEU A 1 402 ? 9.148 32.586 102.469 1.00 41.89 402 LEU A O 1
ATOM 3089 N N . GLN A 1 403 ? 7.491 33.676 101.383 1.00 42.57 403 GLN A N 1
ATOM 3090 C CA . GLN A 1 403 ? 7.854 33.215 100.045 1.00 47.88 403 GLN A CA 1
ATOM 3091 C C . GLN A 1 403 ? 7.828 31.690 99.993 1.00 49.02 403 GLN A C 1
ATOM 3092 O O . GLN A 1 403 ? 8.793 31.033 99.596 1.00 52.07 403 GLN A O 1
ATOM 3098 N N . ALA A 1 404 ? 6.697 31.128 100.407 1.00 42.19 404 ALA A N 1
ATOM 3099 C CA . ALA A 1 404 ? 6.557 29.699 100.629 1.00 42.42 404 ALA A CA 1
ATOM 3100 C C . ALA A 1 404 ? 5.811 29.028 99.482 1.00 48.34 404 ALA A C 1
ATOM 3101 O O . ALA A 1 404 ? 4.922 29.617 98.861 1.00 55.89 404 ALA A O 1
ATOM 3103 N N . ARG A 1 405 ? 6.188 27.780 99.210 1.00 53.22 405 ARG A N 1
ATOM 3104 C CA . ARG A 1 405 ? 5.516 26.958 98.215 1.00 42.16 405 ARG A CA 1
ATOM 3105 C C . ARG A 1 405 ? 5.640 25.500 98.631 1.00 46.21 405 ARG A C 1
ATOM 3106 O O . ARG A 1 405 ? 6.649 25.088 99.212 1.00 52.12 405 ARG A O 1
ATOM 3114 N N . ALA A 1 406 ? 4.601 24.724 98.334 1.00 49.61 406 ALA A N 1
ATOM 3115 C CA . ALA A 1 406 ? 4.519 23.334 98.765 1.00 60.46 406 ALA A CA 1
ATOM 3116 C C . ALA A 1 406 ? 5.037 22.422 97.661 1.00 66.05 406 ALA A C 1
ATOM 3117 O O . ALA A 1 406 ? 4.498 22.418 96.549 1.00 74.66 406 ALA A O 1
ATOM 3119 N N . VAL A 1 407 ? 6.066 21.639 97.973 1.00 68.43 407 VAL A N 1
ATOM 3120 C CA . VAL A 1 407 ? 6.641 20.748 96.973 1.00 73.99 407 VAL A CA 1
ATOM 3121 C C . VAL A 1 407 ? 6.012 19.356 97.011 1.00 77.76 407 VAL A C 1
ATOM 3122 O O . VAL A 1 407 ? 6.021 18.650 95.997 1.00 80.05 407 VAL A O 1
ATOM 3126 N N . GLY A 1 408 ? 5.455 18.944 98.145 1.00 70.63 408 GLY A N 1
ATOM 3127 C CA . GLY A 1 408 ? 4.837 17.633 98.228 1.00 68.10 408 GLY A CA 1
ATOM 3128 C C . GLY A 1 408 ? 4.559 17.251 99.669 1.00 60.63 408 GLY A C 1
ATOM 3129 O O . GLY A 1 408 ? 4.544 18.102 100.559 1.00 65.42 408 GLY A O 1
ATOM 3130 N N . PHE A 1 409 ? 4.339 15.956 99.878 1.00 69.60 409 PHE A N 1
ATOM 3131 C CA . PHE A 1 409 ? 4.044 15.433 101.208 1.00 66.06 409 PHE A CA 1
ATOM 3132 C C . PHE A 1 409 ? 5.192 14.572 101.725 1.00 62.61 409 PHE A C 1
ATOM 3133 O O . PHE A 1 409 ? 5.050 13.359 101.877 1.00 67.03 409 PHE A O 1
#

InterPro domains:
  IPR012310 DNA ligase, ATP-dependen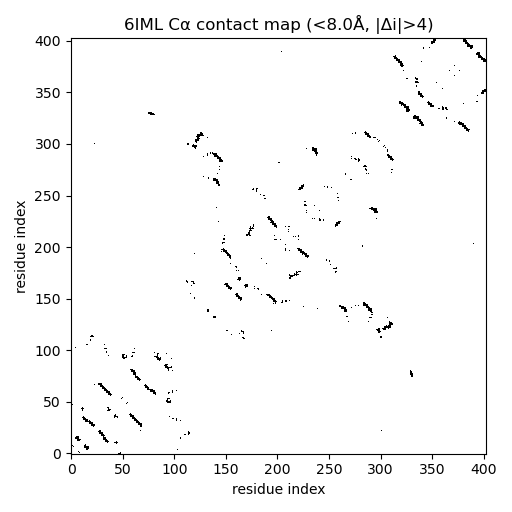t, central [PF01068] (126-318)
  IPR012310 DNA ligase, ATP-dependent, central [PS50160] (220-348)
  IPR012340 Nucleic acid-binding, OB-fold [SSF50249] (288-398)
  IPR016059 DNA ligase, ATP-dependent, conserved site [PS00333] (291-318)
  IPR016059 DNA ligase, ATP-dependent, conserved site [PS00697] (149-157)
  IPR050326 NAD-dependent DNA ligase B [PTHR47810] (90-402)

Radius of gyration: 24.81 Å; Cα contacts (8 Å, |Δi|>4): 812; chains: 1; bounding box: 69×59×54 Å

Solvent-accessible surface area: 20758 Å² total; per-residue (Å²): 103,14,116,122,15,63,28,135,81,68,133,44,41,2,44,1,37,73,18,65,8,58,29,133,89,50,109,110,1,24,22,26,0,1,0,20,2,25,46,156,147,77,59,30,74,12,66,84,64,12,40,99,88,67,62,137,71,12,25,0,18,11,24,19,60,60,60,22,49,123,40,83,81,143,109,58,75,58,21,111,24,80,54,9,134,72,112,74,130,205,94,42,19,11,10,7,62,29,0,0,119,43,0,48,70,108,35,88,48,48,45,95,73,46,168,78,70,17,10,1,4,25,44,111,53,90,54,95,24,22,96,81,1,51,145,28,116,56,68,1,10,0,4,46,45,28,38,13,26,45,0,0,0,5,53,82,92,121,30,58,14,26,1,0,15,67,48,10,113,57,20,78,3,7,62,7,0,42,128,17,0,112,83,0,8,145,109,12,58,103,64,0,22,0,1,0,15,0,9,49,66,160,85,48,41,73,90,0,30,40,50,2,114,40,186,103,57,61,47,28,0,40,0,35,0,30,0,0,0,44,50,125,91,43,136,27,54,3,54,87,1,6,93,51,0,65,74,8,15,81,121,58,93,83,18,86,51,4,54,46,10,100,49,47,80,3,61,70,77,74,62,0,82,140,30,37,63,74,0,65,88,60,31,36,36,0,0,18,0,10,8,2,89,2,33,3,34,18,9,52,70,95,68,73,0,33,56,7,0,16,2,33,42,63,75,97,33,63,18,85,0,20,53,31,46,69,10,74,124,17,127,49,72,15,0,0,28,10,14,0,22,18,148,101,76,43,137,20,87,1,62,13,68,134,62,76,84,65,67,13,66,60,65,52,149,168,33,60,110,76,78,9,71,78,131,34,133,37,77,94,1,40,0,54,16,23,44,87,16,84,120,79,31,30,5,46,106,30,77,3,39,25,126

Foldseek 3Di:
DLVVAAFDADPLKTKHDWAWAADPVGFIKTKIKIKFKDAPNDTDHDDPVQFVDPDPRIWMWIKMWMATVVGDIDIFFTFIQHAWPPCPDPPTTGRRNVNVVVRVVVVVLVNQQHDVDFAFAAADAEQDDDPLLQPDPFFWKKFFAALEFKWKWAADPVLFIFIAGNSGHTFQALVLARVLVSVLCVPADHQKMFTWGWHDPPDDHVVRVVCRNDNDHPNDTATETAFMDGPVPQQAFGQVRNVSVVVSCVVPVPRDRYHYTDIDGDNDDVSQVVVQVVSVVVPTFGMKIFRRRDGTDHCRVNDHDHRMYTNGDKDKDKFFFADKDWDRTTLTHQFIWTWTADPVGDIDIAAADPDDSVRRNVVSVPDDPVNCVVPRGGDIFMKIASDADPPPRHGHPIHTHGD

CATH classification: 3.30.470.30

GO terms:
  GO:0003910 DNA ligase (ATP) activity (F, EXP)

B-factor: mean 44.32, std 13.91, range [13.45, 112.5]

Secondary structure (DSSP, 8-state):
-GGGSSSEEETTEEEPPPEEEE-TTS-EEEEEEEEEEESSSSEE---GGGGTSPPTT-EEEEEEEEEETTS-EEEPPPEEE-S-SSTTSTT---HHHHHHHHHHHHHHHHHHH-----PPP-EEEES---GGGTSSSS--EEEEE--SEEEEEEE-SSSPEEEE-TTS-B-S--HHHHHHHHHHTTTS-TTEEEEEEEE-TT--HHHHHHHHH-SS-----EEEEEEEEESTTTT--HHHHHHHHHHHHTT----SSEEEPPPEE-SSHHHHHHHHHHHHHTT--EEEEE-TT------GGG--EEEEEEE---EEEEEEEEEEEEB-SGGGBT-EEEEEE-TTS-EEEE-BSS--HHHHHHHHHH--HHHHHHHTTT-EEEEEESEE-TTT-PEES-EEEE-

Sequence (403 aa):
MLNQFPGQYSNNIFCFPPIESETKSGKKASWIICVQVVQHNTIIPITDEMFSTDVKDAVAEIFTKFFVEEGAVRISKMTRVTEGKNLGKKNATTVVHQAFKDALSKYNRHARQKRGMIPPMLVKYFNIIPKTFFEEETDPIVQRKRNGVRAVACQQGDGCILLYSRTEKEFLGLDNIKKELKQLYLFIDVRVYLDGELYLHRKPLQWIAGQANAKTDSSELHFYVFDCFWSDQLQMPSNKRQQLLTNIFKQKEDLTFIHQVENFSVKNVDEALRLKAQFIKEGYEGAIVRNANGPYEPGYNNYHSAHLAKLKPLLDAEFILVDYTQGKKGKDLGAILWVCELPNKKRFVVTPKHLTYADRYALFQKLTPALFKKHLYGKELTVEYAELSPKTGIPLQARAVGF